Protein AF-0000000085138672 (afdb_homodimer)

Solvent-accessible surface area (backbone atoms only — not comparable to full-atom values): 24191 Å² total; per-residue (Å²): 123,39,76,41,79,40,34,36,20,36,30,31,29,33,38,52,66,31,37,35,79,43,76,64,24,76,32,72,45,60,55,45,52,67,60,43,64,47,51,30,48,52,51,20,48,50,41,42,21,60,72,50,44,91,57,31,46,51,46,37,47,71,24,63,25,37,35,37,36,43,35,34,38,58,61,50,74,88,45,39,53,38,52,42,69,57,37,41,50,42,37,48,21,45,28,30,40,35,40,46,55,46,59,44,69,54,59,85,31,78,54,92,75,76,68,85,39,33,29,32,42,36,34,33,29,36,84,45,100,84,41,77,40,79,66,25,70,46,76,32,64,72,73,86,57,98,49,62,55,59,49,50,49,51,33,50,54,51,40,16,50,68,77,73,66,60,29,27,45,83,30,46,86,18,71,18,33,41,34,37,37,28,43,45,53,73,62,80,75,73,68,52,89,73,64,76,68,65,78,71,53,49,53,68,50,51,62,44,47,40,67,53,34,29,28,32,44,16,14,40,21,27,40,34,42,43,63,20,30,83,69,68,65,78,80,96,124,40,77,41,78,41,34,36,20,35,29,32,30,33,39,51,67,30,37,34,78,43,76,65,25,76,31,72,48,59,56,45,51,63,59,45,64,48,51,29,48,50,51,20,48,51,42,41,22,61,71,50,43,90,57,32,45,50,44,38,47,70,25,62,24,37,37,36,35,42,34,33,38,58,61,49,76,86,43,40,54,37,52,42,68,59,38,40,51,40,38,48,21,45,27,28,40,34,42,45,56,47,58,44,69,55,58,86,31,78,54,91,75,75,67,86,38,33,31,33,43,37,34,33,29,36,82,45,101,86,41,76,41,81,66,25,69,45,75,33,64,72,73,87,56,98,50,62,55,59,50,50,49,51,33,51,54,50,40,16,50,69,78,73,65,61,27,27,44,83,31,45,88,17,70,19,34,42,35,39,36,29,42,47,55,69,63,67,81,74,68,52,89,72,65,77,69,65,77,74,52,48,54,67,49,50,62,43,46,43,66,54,34,29,29,34,43,15,14,39,21,27,40,35,45,42,62,21,35,75,76,66,62,78,80,101

Nearest PDB structures (foldseek):
  3kak-assembly1_B  TM=4.458E-01  e=2.439E+00  Glycine max
  3kaj-assembly1_B  TM=4.360E-01  e=2.950E+00  Glycine max
  3n6x-assembly1_A  TM=3.606E-01  e=1.468E+00  Methylobacillus flagellatus KT
  3kak-assembly1_A  TM=4.461E-01  e=7.644E+00  Glycine max
  3kaj-assembly1_A  TM=4.128E-01  e=6.733E+00  Glycine max

Radius of gyration: 23.98 Å; Cα contacts (8 Å, |Δi|>4): 1087; chains: 2; bounding box: 53×76×66 Å

Organism: Escherichia coli (strain 55989 / EAEC) (NCBI:txid585055)

Structure (mmCIF, N/CA/C/O backbone):
data_AF-0000000085138672-model_v1
#
loop_
_entity.id
_entity.type
_entity.pdbx_description
1 polymer 'Uncharacterized protein'
#
loop_
_atom_site.group_PDB
_atom_site.id
_atom_site.type_symbol
_atom_site.label_atom_id
_atom_site.label_alt_id
_atom_site.label_comp_id
_atom_site.label_asym_id
_atom_site.label_entity_id
_atom_site.label_seq_id
_atom_site.pdbx_PDB_ins_code
_atom_site.Cartn_x
_atom_site.Cartn_y
_atom_site.Cartn_z
_atom_site.occupancy
_atom_site.B_iso_or_equiv
_atom_site.auth_seq_id
_atom_site.auth_comp_id
_atom_site.auth_asym_id
_atom_site.auth_atom_id
_atom_site.pdbx_PDB_model_num
ATOM 1 N N . MET A 1 1 ? 12.742 -27.312 -18.5 1 83 1 MET A N 1
ATOM 2 C CA . MET A 1 1 ? 13.664 -26.266 -18.078 1 83 1 MET A CA 1
ATOM 3 C C . MET A 1 1 ? 14.18 -25.469 -19.266 1 83 1 MET A C 1
ATOM 5 O O . MET A 1 1 ? 14.594 -26.047 -20.281 1 83 1 MET A O 1
ATOM 9 N N . GLU A 1 2 ? 13.852 -24.156 -19.234 1 90.56 2 GLU A N 1
ATOM 10 C CA . GLU A 1 2 ? 14.281 -23.281 -20.312 1 90.56 2 GLU A CA 1
ATOM 11 C C . GLU A 1 2 ? 15.227 -22.188 -19.797 1 90.56 2 GLU A C 1
ATOM 13 O O . GLU A 1 2 ? 15.031 -21.656 -18.703 1 90.56 2 GLU A O 1
ATOM 18 N N . LEU A 1 3 ? 16.172 -21.984 -20.594 1 95.06 3 LEU A N 1
ATOM 19 C CA . LEU A 1 3 ? 17.078 -20.891 -20.266 1 95.06 3 LEU A CA 1
ATOM 20 C C . LEU A 1 3 ? 16.375 -19.547 -20.438 1 95.06 3 LEU A C 1
ATOM 22 O O . LEU A 1 3 ? 15.602 -19.359 -21.391 1 95.06 3 LEU A O 1
ATOM 26 N N . VAL A 1 4 ? 16.625 -18.688 -19.5 1 96.12 4 VAL A N 1
ATOM 27 C CA . VAL A 1 4 ? 16.031 -17.359 -19.594 1 96.12 4 VAL A CA 1
ATOM 28 C C . VAL A 1 4 ? 17.125 -16.297 -19.516 1 96.12 4 VAL A C 1
ATOM 30 O O . VAL A 1 4 ? 18.234 -16.562 -19.062 1 96.12 4 VAL A O 1
ATOM 33 N N . ASN A 1 5 ? 16.844 -15.062 -20 1 95.56 5 ASN A N 1
ATOM 34 C CA . ASN A 1 5 ? 17.781 -13.953 -19.938 1 95.56 5 ASN A CA 1
ATOM 35 C C . ASN A 1 5 ? 17.969 -13.453 -18.5 1 95.56 5 ASN A C 1
ATOM 37 O O . ASN A 1 5 ? 19.094 -13.273 -18.047 1 95.56 5 ASN A O 1
ATOM 41 N N . THR A 1 6 ? 16.875 -13.148 -17.906 1 96.75 6 THR A N 1
ATOM 42 C CA . THR A 1 6 ? 16.922 -12.742 -16.516 1 96.75 6 THR A CA 1
ATOM 43 C C . THR A 1 6 ? 15.711 -13.289 -15.75 1 96.75 6 THR A C 1
ATOM 45 O O . THR A 1 6 ? 14.602 -13.32 -16.281 1 96.75 6 THR A O 1
ATOM 48 N N . LEU A 1 7 ? 15.953 -13.789 -14.633 1 97.75 7 LEU A N 1
ATOM 49 C CA . LEU A 1 7 ? 14.93 -14.211 -13.68 1 97.75 7 LEU A CA 1
ATOM 50 C C . LEU A 1 7 ? 15.398 -13.992 -12.242 1 97.75 7 LEU A C 1
ATOM 52 O O . LEU A 1 7 ? 16.438 -14.516 -11.844 1 97.75 7 LEU A O 1
ATOM 56 N N . PHE A 1 8 ? 14.609 -13.195 -11.508 1 98.62 8 PHE A N 1
ATOM 57 C CA . PHE A 1 8 ? 15 -12.953 -10.125 1 98.62 8 PHE A CA 1
ATOM 58 C C . PHE A 1 8 ? 13.781 -12.703 -9.242 1 98.62 8 PHE A C 1
ATOM 60 O O . PHE A 1 8 ? 12.719 -12.336 -9.742 1 98.62 8 PHE A O 1
ATOM 67 N N . ALA A 1 9 ? 13.906 -12.992 -7.969 1 98.81 9 ALA A N 1
ATOM 68 C CA . ALA A 1 9 ? 13.023 -12.555 -6.895 1 98.81 9 ALA A CA 1
ATOM 69 C C . ALA A 1 9 ? 13.727 -11.578 -5.961 1 98.81 9 ALA A C 1
ATOM 71 O O . ALA A 1 9 ? 14.75 -11.914 -5.355 1 98.81 9 ALA A O 1
ATOM 72 N N . SER A 1 10 ? 13.156 -10.422 -5.91 1 98.88 10 SER A N 1
ATOM 73 C CA . SER A 1 10 ? 13.766 -9.383 -5.086 1 98.88 10 SER A CA 1
ATOM 74 C C . SER A 1 10 ? 12.867 -9.016 -3.908 1 98.88 10 SER A C 1
ATOM 76 O O . SER A 1 10 ? 11.695 -8.68 -4.094 1 98.88 10 SER A O 1
ATOM 78 N N . LEU A 1 11 ? 13.414 -9.172 -2.729 1 98.88 11 LEU A N 1
ATOM 79 C CA . LEU A 1 11 ? 12.773 -8.695 -1.507 1 98.88 11 LEU A CA 1
ATOM 80 C C . LEU A 1 11 ? 13.391 -7.371 -1.059 1 98.88 11 LEU A C 1
ATOM 82 O O . LEU A 1 11 ? 14.578 -7.316 -0.717 1 98.88 11 LEU A O 1
ATOM 86 N N . ALA A 1 12 ? 12.609 -6.328 -1.127 1 98.75 12 ALA A N 1
ATOM 87 C CA . ALA A 1 12 ? 13.086 -4.988 -0.789 1 98.75 12 ALA A CA 1
ATOM 88 C C . ALA A 1 12 ? 12.156 -4.312 0.211 1 98.75 12 ALA A C 1
ATOM 90 O O . ALA A 1 12 ? 11.008 -4.727 0.379 1 98.75 12 ALA A O 1
ATOM 91 N N . GLY A 1 13 ? 12.656 -3.35 0.95 1 98.38 13 GLY A N 1
ATOM 92 C CA . GLY A 1 13 ? 11.875 -2.592 1.914 1 98.38 13 GLY A CA 1
ATOM 93 C C . GLY A 1 13 ? 12.492 -1.248 2.258 1 98.38 13 GLY A C 1
ATOM 94 O O . GLY A 1 13 ? 13.367 -0.76 1.544 1 98.38 13 GLY A O 1
ATOM 95 N N . THR A 1 14 ? 11.93 -0.625 3.172 1 98 14 THR A N 1
ATOM 96 C CA . THR A 1 14 ? 12.43 0.633 3.713 1 98 14 THR A CA 1
ATOM 97 C C . THR A 1 14 ? 13.031 0.425 5.098 1 98 14 THR A C 1
ATOM 99 O O . THR A 1 14 ? 12.367 -0.1 5.996 1 98 14 THR A O 1
ATOM 102 N N . ASP A 1 15 ? 14.32 0.781 5.262 1 97.81 15 ASP A N 1
ATOM 103 C CA . ASP A 1 15 ? 14.953 0.681 6.57 1 97.81 15 ASP A CA 1
ATOM 104 C C . ASP A 1 15 ? 14.32 1.647 7.566 1 97.81 15 ASP A C 1
ATOM 106 O O . ASP A 1 15 ? 14.406 2.865 7.398 1 97.81 15 ASP A O 1
ATOM 110 N N . PRO A 1 16 ? 13.695 1.117 8.594 1 96.94 16 PRO A N 1
ATOM 111 C CA . PRO A 1 16 ? 12.977 2.002 9.508 1 96.94 16 PRO A CA 1
ATOM 112 C C . PRO A 1 16 ? 13.906 2.932 10.289 1 96.94 16 PRO A C 1
ATOM 114 O O . PRO A 1 16 ? 13.461 3.943 10.836 1 96.94 16 PRO A O 1
ATOM 117 N N . PHE A 1 17 ? 15.117 2.635 10.383 1 96.5 17 PHE A N 1
ATOM 118 C CA . PHE A 1 17 ? 16.062 3.447 11.133 1 96.5 17 PHE A CA 1
ATOM 119 C C . PHE A 1 17 ? 16.594 4.59 10.273 1 96.5 17 PHE A C 1
ATOM 121 O O . PHE A 1 17 ? 16.703 5.727 10.742 1 96.5 17 PHE A O 1
ATOM 128 N N . THR A 1 18 ? 16.844 4.344 8.984 1 96.69 18 THR A N 1
ATOM 129 C CA . THR A 1 18 ? 17.516 5.34 8.148 1 96.69 18 THR A CA 1
ATOM 130 C C . THR A 1 18 ? 16.531 5.945 7.148 1 96.69 18 THR A C 1
ATOM 132 O O . THR A 1 18 ? 16.781 7.02 6.598 1 96.69 18 THR A O 1
ATOM 135 N N . GLY A 1 19 ? 15.492 5.219 6.797 1 96.5 19 GLY A N 1
ATOM 136 C CA . GLY A 1 19 ? 14.531 5.688 5.809 1 96.5 19 GLY A CA 1
ATOM 137 C C . GLY A 1 19 ? 14.93 5.348 4.383 1 96.5 19 GLY A C 1
ATOM 138 O O . GLY A 1 19 ? 14.203 5.664 3.439 1 96.5 19 GLY A O 1
ATOM 139 N N . VAL A 1 20 ? 16.031 4.641 4.211 1 96.69 20 VAL A N 1
ATOM 140 C CA . VAL A 1 20 ? 16.531 4.375 2.865 1 96.69 20 VAL A CA 1
ATOM 141 C C . VAL A 1 20 ? 15.953 3.057 2.354 1 96.69 20 VAL A C 1
ATOM 143 O O . VAL A 1 20 ? 15.602 2.178 3.145 1 96.69 20 VAL A O 1
ATOM 146 N N . ASP A 1 21 ? 15.875 2.975 1.07 1 96.56 21 ASP A N 1
ATOM 147 C CA . ASP A 1 21 ? 15.5 1.709 0.446 1 96.56 21 ASP A CA 1
ATOM 148 C C . ASP A 1 21 ? 16.609 0.671 0.603 1 96.56 21 ASP A C 1
ATOM 150 O O . ASP A 1 21 ? 17.797 0.987 0.441 1 96.56 21 ASP A O 1
ATOM 154 N N . ILE A 1 22 ? 16.203 -0.526 0.939 1 97.5 22 ILE A N 1
ATOM 155 C CA . ILE A 1 22 ? 17.188 -1.598 1.072 1 97.5 22 ILE A CA 1
ATOM 156 C C . ILE A 1 22 ? 16.719 -2.828 0.3 1 97.5 22 ILE A C 1
ATOM 158 O O . ILE A 1 22 ? 15.508 -3.084 0.202 1 97.5 22 ILE A O 1
ATOM 162 N N . THR A 1 23 ? 17.656 -3.51 -0.237 1 98.38 23 THR A N 1
ATOM 163 C CA . THR A 1 23 ? 17.422 -4.84 -0.781 1 98.38 23 THR A CA 1
ATOM 164 C C . THR A 1 23 ? 17.797 -5.914 0.233 1 98.38 23 THR A C 1
ATOM 166 O O . THR A 1 23 ? 18.969 -6.035 0.607 1 98.38 23 THR A O 1
ATOM 169 N N . ILE A 1 24 ? 16.875 -6.664 0.629 1 98.69 24 ILE A N 1
ATOM 170 C CA . ILE A 1 24 ? 17.078 -7.664 1.673 1 98.69 24 ILE A CA 1
ATOM 171 C C . ILE A 1 24 ? 17.531 -8.977 1.049 1 98.69 24 ILE A C 1
ATOM 173 O O . ILE A 1 24 ? 18.391 -9.672 1.609 1 98.69 24 ILE A O 1
ATOM 177 N N . ALA A 1 25 ? 16.953 -9.281 -0.069 1 98.81 25 ALA A N 1
ATOM 178 C CA . ALA A 1 25 ? 17.328 -10.492 -0.799 1 98.81 25 ALA A CA 1
ATOM 179 C C . ALA A 1 25 ? 17.141 -10.305 -2.303 1 98.81 25 ALA A C 1
ATOM 181 O O . ALA A 1 25 ? 16.281 -9.531 -2.738 1 98.81 25 ALA A O 1
ATOM 182 N N . ASN A 1 26 ? 17.969 -10.914 -3.043 1 98.75 26 ASN A N 1
ATOM 183 C CA . ASN A 1 26 ? 17.891 -10.992 -4.496 1 98.75 26 ASN A CA 1
ATOM 184 C C . ASN A 1 26 ? 18.312 -12.367 -5.012 1 98.75 26 ASN A C 1
ATOM 186 O O . ASN A 1 26 ? 19.5 -12.609 -5.246 1 98.75 26 ASN A O 1
ATOM 190 N N . CYS A 1 27 ? 17.328 -13.18 -5.191 1 98.81 27 CYS A N 1
ATOM 191 C CA . CYS A 1 27 ? 17.562 -14.547 -5.629 1 98.81 27 CYS A CA 1
ATOM 192 C C . CYS A 1 27 ? 17.344 -14.68 -7.133 1 98.81 27 CYS A C 1
ATOM 194 O O . CYS A 1 27 ? 16.375 -14.164 -7.672 1 98.81 27 CYS A O 1
ATOM 196 N N . LYS A 1 28 ? 18.234 -15.445 -7.75 1 98.44 28 LYS A N 1
ATOM 197 C CA . LYS A 1 28 ? 18.188 -15.508 -9.211 1 98.44 28 LYS A CA 1
ATOM 198 C C . LYS A 1 28 ? 18.219 -16.953 -9.703 1 98.44 28 LYS A C 1
ATOM 200 O O . LYS A 1 28 ? 18.594 -17.859 -8.961 1 98.44 28 LYS A O 1
ATOM 205 N N . SER A 1 29 ? 17.734 -17.141 -10.898 1 98.06 29 SER A N 1
ATOM 206 C CA . SER A 1 29 ? 17.828 -18.406 -11.633 1 98.06 29 SER A CA 1
ATOM 207 C C . SER A 1 29 ? 18.109 -18.156 -13.109 1 98.06 29 SER A C 1
ATOM 209 O O . SER A 1 29 ? 17.656 -17.172 -13.68 1 98.06 29 SER A O 1
ATOM 211 N N . ALA A 1 30 ? 18.812 -19.047 -13.664 1 97.44 30 ALA A N 1
ATOM 212 C CA . ALA A 1 30 ? 19.094 -18.969 -15.094 1 97.44 30 ALA A CA 1
ATOM 213 C C . ALA A 1 30 ? 18.062 -19.766 -15.891 1 97.44 30 ALA A C 1
ATOM 215 O O . ALA A 1 30 ? 18.031 -19.703 -17.125 1 97.44 30 ALA A O 1
ATOM 216 N N . TYR A 1 31 ? 17.266 -20.422 -15.141 1 96.81 31 TYR A N 1
ATOM 217 C CA . TYR A 1 31 ? 16.344 -21.328 -15.805 1 96.81 31 TYR A CA 1
ATOM 218 C C . TYR A 1 31 ? 14.906 -21.062 -15.367 1 96.81 31 TYR A C 1
ATOM 220 O O . TYR A 1 31 ? 14.672 -20.578 -14.25 1 96.81 31 TYR A O 1
ATOM 228 N N . TRP A 1 32 ? 13.984 -21.344 -16.297 1 95.5 32 TRP A N 1
ATOM 229 C CA . TRP A 1 32 ? 12.555 -21.25 -16.031 1 95.5 32 TRP A CA 1
ATOM 230 C C . TRP A 1 32 ? 11.914 -22.641 -16.078 1 95.5 32 TRP A C 1
ATOM 232 O O . TRP A 1 32 ? 12.148 -23.406 -17 1 95.5 32 TRP A O 1
ATOM 242 N N . ASP A 1 33 ? 11.188 -22.891 -15.086 1 91.94 33 ASP A N 1
ATOM 243 C CA . ASP A 1 33 ? 10.273 -24.016 -15.07 1 91.94 33 ASP A CA 1
ATOM 244 C C . ASP A 1 33 ? 9.062 -23.734 -14.18 1 91.94 33 ASP A C 1
ATOM 246 O O . ASP A 1 33 ? 8.992 -22.688 -13.539 1 91.94 33 ASP A O 1
ATOM 250 N N . GLU A 1 34 ? 8 -24.469 -14.117 1 85.75 34 GLU A N 1
ATOM 251 C CA . GLU A 1 34 ? 6.715 -24.234 -13.469 1 85.75 34 GLU A CA 1
ATOM 252 C C . GLU A 1 34 ? 6.887 -24 -11.969 1 85.75 34 GLU A C 1
ATOM 254 O O . GLU A 1 34 ? 6.113 -23.266 -11.359 1 85.75 34 GLU A O 1
ATOM 259 N N . GLY A 1 35 ? 7.961 -24.438 -11.312 1 94.56 35 GLY A N 1
ATOM 260 C CA . GLY A 1 35 ? 8.109 -24.328 -9.867 1 94.56 35 GLY A CA 1
ATOM 261 C C . GLY A 1 35 ? 9.141 -23.281 -9.453 1 94.56 35 GLY A C 1
ATOM 262 O O . GLY A 1 35 ? 9.289 -23 -8.266 1 94.56 35 GLY A O 1
ATOM 263 N N . ILE A 1 36 ? 9.68 -22.641 -10.422 1 97.69 36 ILE A N 1
ATOM 264 C CA . ILE A 1 36 ? 10.859 -21.828 -10.133 1 97.69 36 ILE A CA 1
ATOM 265 C C . ILE A 1 36 ? 10.445 -20.547 -9.406 1 97.69 36 ILE A C 1
ATOM 267 O O . ILE A 1 36 ? 11.164 -20.078 -8.523 1 97.69 36 ILE A O 1
ATOM 271 N N . VAL A 1 37 ? 9.266 -20.031 -9.789 1 97.75 37 VAL A N 1
ATOM 272 C CA . VAL A 1 37 ? 8.82 -18.797 -9.164 1 97.75 37 VAL A CA 1
ATOM 273 C C . VAL A 1 37 ? 8.609 -19.016 -7.668 1 97.75 37 VAL A C 1
ATOM 275 O O . VAL A 1 37 ? 9.125 -18.266 -6.844 1 97.75 37 VAL A O 1
ATOM 278 N N . GLN A 1 38 ? 7.918 -20.062 -7.336 1 98.25 38 GLN A N 1
ATOM 279 C CA . GLN A 1 38 ? 7.676 -20.391 -5.938 1 98.25 38 GLN A CA 1
ATOM 280 C C . GLN A 1 38 ? 8.984 -20.656 -5.203 1 98.25 38 GLN A C 1
ATOM 282 O O . GLN A 1 38 ? 9.164 -20.234 -4.059 1 98.25 38 GLN A O 1
ATOM 287 N N . GLN A 1 39 ? 9.844 -21.312 -5.816 1 98.56 39 GLN A N 1
ATOM 288 C CA . GLN A 1 39 ? 11.141 -21.625 -5.215 1 98.56 39 GLN A CA 1
ATOM 289 C C . GLN A 1 39 ? 11.914 -20.344 -4.898 1 98.56 39 GLN A C 1
ATOM 291 O O . GLN A 1 39 ? 12.453 -20.203 -3.801 1 98.56 39 GLN A O 1
ATOM 296 N N . LEU A 1 40 ? 11.969 -19.453 -5.855 1 98.81 40 LEU A N 1
ATOM 297 C CA . LEU A 1 40 ? 12.711 -18.203 -5.684 1 98.81 40 LEU A CA 1
ATOM 298 C C . LEU A 1 40 ? 12.078 -17.344 -4.602 1 98.81 40 LEU A C 1
ATOM 300 O O . LEU A 1 40 ? 12.781 -16.688 -3.83 1 98.81 40 LEU A O 1
ATOM 304 N N . ILE A 1 41 ? 10.758 -17.312 -4.598 1 98.88 41 ILE A N 1
ATOM 305 C CA . ILE A 1 41 ? 10.055 -16.578 -3.555 1 98.88 41 ILE A CA 1
ATOM 306 C C . ILE A 1 41 ? 10.469 -17.109 -2.182 1 98.88 41 ILE A C 1
ATOM 308 O O . ILE A 1 41 ? 10.844 -16.328 -1.301 1 98.88 41 ILE A O 1
ATOM 312 N N . ASN A 1 42 ? 10.438 -18.406 -2.039 1 98.88 42 ASN A N 1
ATOM 313 C CA . ASN A 1 42 ? 10.75 -18.984 -0.739 1 98.88 42 ASN A CA 1
ATOM 314 C C . ASN A 1 42 ? 12.211 -18.781 -0.37 1 98.88 42 ASN A C 1
ATOM 316 O O . ASN A 1 42 ? 12.539 -18.578 0.8 1 98.88 42 ASN A O 1
ATOM 320 N N . GLN A 1 43 ? 13.047 -18.812 -1.34 1 98.88 43 GLN A N 1
ATOM 321 C CA . GLN A 1 43 ? 14.453 -18.5 -1.083 1 98.88 43 GLN A CA 1
ATOM 322 C C . GLN A 1 43 ? 14.617 -17.078 -0.585 1 98.88 43 GLN A C 1
ATOM 324 O O . GLN A 1 43 ? 15.359 -16.828 0.367 1 98.88 43 GLN A O 1
ATOM 329 N N . ALA A 1 44 ? 13.977 -16.141 -1.246 1 98.88 44 ALA A N 1
ATOM 330 C CA . ALA A 1 44 ? 14.039 -14.75 -0.827 1 98.88 44 ALA A CA 1
ATOM 331 C C . ALA A 1 44 ? 13.5 -14.578 0.593 1 98.88 44 ALA A C 1
ATOM 333 O O . ALA A 1 44 ? 14.07 -13.836 1.392 1 98.88 44 ALA A O 1
ATOM 334 N N . LEU A 1 45 ? 12.461 -15.289 0.9 1 98.88 45 LEU A N 1
ATOM 335 C CA . LEU A 1 45 ? 11.859 -15.195 2.225 1 98.88 45 LEU A CA 1
ATOM 336 C C . LEU A 1 45 ? 12.758 -15.828 3.279 1 98.88 45 LEU A C 1
ATOM 338 O O . LEU A 1 45 ? 12.82 -15.352 4.418 1 98.88 45 LEU A O 1
ATOM 342 N N . ASP A 1 46 ? 13.438 -16.891 2.916 1 98.81 46 ASP A N 1
ATOM 343 C CA . ASP A 1 46 ? 14.43 -17.469 3.82 1 98.81 46 ASP A CA 1
ATOM 344 C C . ASP A 1 46 ? 15.508 -16.438 4.168 1 98.81 46 ASP A C 1
ATOM 346 O O . ASP A 1 46 ? 15.891 -16.297 5.332 1 98.81 46 ASP A O 1
ATOM 350 N N . GLU A 1 47 ? 15.961 -15.75 3.156 1 98.81 47 GLU A N 1
ATOM 351 C CA . GLU A 1 47 ? 16.953 -14.695 3.387 1 98.81 47 GLU A CA 1
ATOM 352 C C . GLU A 1 47 ? 16.375 -13.578 4.254 1 98.81 47 GLU A C 1
ATOM 354 O O . GLU A 1 47 ? 17.078 -13.016 5.094 1 98.81 47 GLU A O 1
ATOM 359 N N . GLY A 1 48 ? 15.109 -13.273 3.994 1 98.69 48 GLY A N 1
ATOM 360 C CA . GLY A 1 48 ? 14.445 -12.281 4.828 1 98.69 48 GLY A CA 1
ATOM 361 C C . GLY A 1 48 ? 14.367 -12.688 6.289 1 98.69 48 GLY A C 1
ATOM 362 O O . GLY A 1 48 ? 14.586 -11.859 7.18 1 98.69 48 GLY A O 1
ATOM 363 N N . GLU A 1 49 ? 14.086 -13.93 6.492 1 98.44 49 GLU A N 1
ATOM 364 C CA . GLU A 1 49 ? 14.016 -14.445 7.855 1 98.44 49 GLU A CA 1
ATOM 365 C C . GLU A 1 49 ? 15.367 -14.352 8.555 1 98.44 49 GLU A C 1
ATOM 367 O O . GLU A 1 49 ? 15.438 -14.008 9.734 1 98.44 49 GLU A O 1
ATOM 372 N N . LYS A 1 50 ? 16.406 -14.664 7.883 1 98.31 50 LYS A N 1
ATOM 373 C CA . LYS A 1 50 ? 17.75 -14.539 8.43 1 98.31 50 LYS A CA 1
ATOM 374 C C . LYS A 1 50 ? 18.078 -13.086 8.766 1 98.31 50 LYS A C 1
ATOM 376 O O . LYS A 1 50 ? 18.688 -12.812 9.797 1 98.31 50 LYS A O 1
ATOM 381 N N . PHE A 1 51 ? 17.719 -12.273 7.898 1 98.38 51 PHE A N 1
ATOM 382 C CA . PHE A 1 51 ? 17.984 -10.844 8.016 1 98.38 51 PHE A CA 1
ATOM 383 C C . PHE A 1 51 ? 17.406 -10.289 9.312 1 98.38 51 PHE A C 1
ATOM 385 O O . PHE A 1 51 ? 18.062 -9.523 10.016 1 98.38 51 PHE A O 1
ATOM 392 N N . VAL A 1 52 ? 16.172 -10.719 9.656 1 97.75 52 VAL A N 1
ATOM 393 C CA . VAL A 1 52 ? 15.5 -10.141 10.812 1 97.75 52 VAL A CA 1
ATOM 394 C C . VAL A 1 52 ? 15.805 -10.969 12.055 1 97.75 52 VAL A C 1
ATOM 396 O O . VAL A 1 52 ? 15.516 -10.547 13.18 1 97.75 52 VAL A O 1
ATOM 399 N N . GLY A 1 53 ? 16.25 -12.195 11.945 1 96.56 53 GLY A N 1
ATOM 400 C CA . GLY A 1 53 ? 16.719 -13.008 13.062 1 96.56 53 GLY A CA 1
ATOM 401 C C . GLY A 1 53 ? 15.578 -13.594 13.875 1 96.56 53 GLY A C 1
ATOM 402 O O . GLY A 1 53 ? 14.688 -14.25 13.328 1 96.56 53 GLY A O 1
ATOM 403 N N . ALA A 1 54 ? 15.508 -13.297 15.125 1 94.56 54 ALA A N 1
ATOM 404 C CA . ALA A 1 54 ? 14.656 -13.969 16.109 1 94.56 54 ALA A CA 1
ATOM 405 C C . ALA A 1 54 ? 13.188 -13.641 15.875 1 94.56 54 ALA A C 1
ATOM 407 O O . ALA A 1 54 ? 12.305 -14.414 16.25 1 94.56 54 ALA A O 1
ATOM 408 N N . ASP A 1 55 ? 12.867 -12.625 15.219 1 94.06 55 ASP A N 1
ATOM 409 C CA . ASP A 1 55 ? 11.492 -12.18 15.031 1 94.06 55 ASP A CA 1
ATOM 410 C C . ASP A 1 55 ? 10.789 -12.992 13.945 1 94.06 55 ASP A C 1
ATOM 412 O O . ASP A 1 55 ? 9.57 -12.93 13.812 1 94.06 55 ASP A O 1
ATOM 416 N N . GLY A 1 56 ? 11.633 -13.789 13.172 1 96.75 56 GLY A N 1
ATOM 417 C CA . GLY A 1 56 ? 11.039 -14.531 12.07 1 96.75 56 GLY A CA 1
ATOM 418 C C . GLY A 1 56 ? 10.523 -13.633 10.961 1 96.75 56 GLY A C 1
ATOM 419 O O . GLY A 1 56 ? 10.859 -12.453 10.906 1 96.75 56 GLY A O 1
ATOM 420 N N . LEU A 1 57 ? 9.703 -14.148 10.109 1 97.88 57 LEU A N 1
ATOM 421 C CA . LEU A 1 57 ? 9.227 -13.438 8.922 1 97.88 57 LEU A CA 1
ATOM 422 C C . LEU A 1 57 ? 8.406 -12.211 9.32 1 97.88 57 LEU A C 1
ATOM 424 O O . LEU A 1 57 ? 8.391 -11.211 8.602 1 97.88 57 LEU A O 1
ATOM 428 N N . GLU A 1 58 ? 7.77 -12.297 10.508 1 96.94 58 GLU A N 1
ATOM 429 C CA . GLU A 1 58 ? 6.953 -11.18 10.961 1 96.94 58 GLU A CA 1
ATOM 430 C C . GLU A 1 58 ? 7.809 -9.953 11.25 1 96.94 58 GLU A C 1
ATOM 432 O O . GLU A 1 58 ? 7.309 -8.828 11.25 1 96.94 58 GLU A O 1
ATOM 437 N N . GLY A 1 59 ? 9.07 -10.211 11.531 1 97.38 59 GLY A N 1
ATOM 438 C CA . GLY A 1 59 ? 9.977 -9.094 11.727 1 97.38 59 GLY A CA 1
ATOM 439 C C . GLY A 1 59 ? 10.086 -8.188 10.516 1 97.38 59 GLY A C 1
ATOM 440 O O . GLY A 1 59 ? 10.469 -7.02 10.641 1 97.38 59 GLY A O 1
ATOM 441 N N . LEU A 1 60 ? 9.734 -8.664 9.344 1 98.31 60 LEU A N 1
ATOM 442 C CA . LEU A 1 60 ? 9.836 -7.91 8.102 1 98.31 60 LEU A CA 1
ATOM 443 C C . LEU A 1 60 ? 8.711 -6.887 8 1 98.31 60 LEU A C 1
ATOM 445 O O . LEU A 1 60 ? 8.773 -5.965 7.184 1 98.31 60 LEU A O 1
ATOM 449 N N . LEU A 1 61 ? 7.668 -7.016 8.844 1 97.44 61 LEU A N 1
ATOM 450 C CA . LEU A 1 61 ? 6.539 -6.098 8.812 1 97.44 61 LEU A CA 1
ATOM 451 C C . LEU A 1 61 ? 6.996 -4.66 9.039 1 97.44 61 LEU A C 1
ATOM 453 O O . LEU A 1 61 ? 6.418 -3.727 8.477 1 97.44 61 LEU A O 1
ATOM 457 N N . ARG A 1 62 ? 8.016 -4.48 9.75 1 95.88 62 ARG A N 1
ATOM 458 C CA . ARG A 1 62 ? 8.477 -3.139 10.102 1 95.88 62 ARG A CA 1
ATOM 459 C C . ARG A 1 62 ? 9.164 -2.469 8.922 1 95.88 62 ARG A C 1
ATOM 461 O O . ARG A 1 62 ? 9.375 -1.253 8.93 1 95.88 62 ARG A O 1
ATOM 468 N N . TYR A 1 63 ? 9.469 -3.262 7.895 1 97.94 63 TYR A N 1
ATOM 469 C CA . TYR A 1 63 ? 10.273 -2.738 6.793 1 97.94 63 TYR A CA 1
ATOM 470 C C . TYR A 1 63 ? 9.398 -2.4 5.594 1 97.94 63 TYR A C 1
ATOM 472 O O . TYR A 1 63 ? 9.898 -1.923 4.57 1 97.94 63 TYR A O 1
ATOM 480 N N . ASN A 1 64 ? 8.039 -2.604 5.672 1 97.69 64 ASN A N 1
ATOM 481 C CA . ASN A 1 64 ? 7.172 -2.342 4.527 1 97.69 64 ASN A CA 1
ATOM 482 C C . ASN A 1 64 ? 7.723 -2.969 3.252 1 97.69 64 ASN A C 1
ATOM 484 O O . ASN A 1 64 ? 7.953 -2.271 2.262 1 97.69 64 ASN A O 1
ATOM 488 N N . VAL A 1 65 ? 7.754 -4.285 3.227 1 98.62 65 VAL A N 1
ATOM 489 C CA . VAL A 1 65 ? 8.531 -4.969 2.197 1 98.62 65 VAL A CA 1
ATOM 490 C C . VAL A 1 65 ? 7.648 -5.234 0.979 1 98.62 65 VAL A C 1
ATOM 492 O O . VAL A 1 65 ? 6.422 -5.277 1.088 1 98.62 65 VAL A O 1
ATOM 495 N N . THR A 1 66 ? 8.305 -5.367 -0.145 1 98.62 66 THR A N 1
ATOM 496 C CA . THR A 1 66 ? 7.742 -5.836 -1.408 1 98.62 66 THR A CA 1
ATOM 497 C C . THR A 1 66 ? 8.586 -6.957 -1.996 1 98.62 66 THR A C 1
ATOM 499 O O . THR A 1 66 ? 9.82 -6.902 -1.953 1 98.62 66 THR A O 1
ATOM 502 N N . LEU A 1 67 ? 7.938 -7.98 -2.457 1 98.88 67 LEU A N 1
ATOM 503 C CA . LEU A 1 67 ? 8.609 -9.047 -3.193 1 98.88 67 LEU A CA 1
ATOM 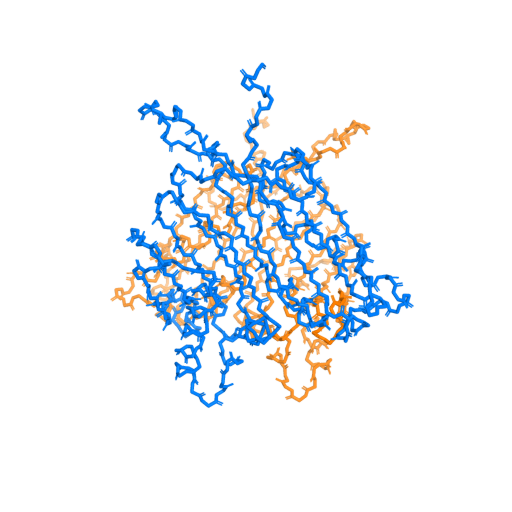504 C C . LEU A 1 67 ? 8.211 -9.023 -4.664 1 98.88 67 LEU A C 1
ATOM 506 O O . LEU A 1 67 ? 7.031 -9.172 -5 1 98.88 67 LEU A O 1
ATOM 510 N N . ASN A 1 68 ? 9.211 -8.859 -5.543 1 98.44 68 ASN A N 1
ATOM 511 C CA . ASN A 1 68 ? 8.945 -8.758 -6.973 1 98.44 68 ASN A CA 1
ATOM 512 C C . ASN A 1 68 ? 9.711 -9.812 -7.762 1 98.44 68 ASN A C 1
ATOM 514 O O . ASN A 1 68 ? 10.875 -10.102 -7.461 1 98.44 68 ASN A O 1
ATOM 518 N N . ILE A 1 69 ? 9.023 -10.375 -8.672 1 98.19 69 ILE A N 1
ATOM 519 C CA . ILE A 1 69 ? 9.648 -11.281 -9.633 1 98.19 69 ILE A CA 1
ATOM 520 C C . ILE A 1 69 ? 9.844 -10.57 -10.961 1 98.19 69 ILE A C 1
ATOM 522 O O . ILE A 1 69 ? 8.891 -10.039 -11.539 1 98.19 69 ILE A O 1
ATOM 526 N N . GLY A 1 70 ? 11.07 -10.531 -11.391 1 95.94 70 GLY A N 1
ATOM 527 C CA . GLY A 1 70 ? 11.383 -10.062 -12.727 1 95.94 70 GLY A CA 1
ATOM 528 C C . GLY A 1 70 ? 11.781 -11.18 -13.672 1 95.94 70 GLY A C 1
ATOM 529 O O . GLY A 1 70 ? 12.508 -12.102 -13.281 1 95.94 70 GLY A O 1
ATOM 530 N N . LEU A 1 71 ? 11.227 -11.156 -14.883 1 94.56 71 LEU A N 1
ATOM 531 C CA . LEU A 1 71 ? 11.531 -12.164 -15.898 1 94.56 71 LEU A CA 1
ATOM 532 C C . LEU A 1 71 ? 11.695 -11.523 -17.266 1 94.56 71 LEU A C 1
ATOM 534 O O . LEU A 1 71 ? 10.82 -10.789 -17.734 1 94.56 71 LEU A O 1
ATOM 538 N N . THR A 1 72 ? 12.766 -11.727 -17.844 1 92.5 72 THR A N 1
ATOM 539 C CA . THR A 1 72 ? 12.992 -11.383 -19.25 1 92.5 72 THR A CA 1
ATOM 540 C C . THR A 1 72 ? 13.422 -12.609 -20.047 1 92.5 72 THR A C 1
ATOM 542 O O . THR A 1 72 ? 14.367 -13.305 -19.672 1 92.5 72 THR A O 1
ATOM 545 N N . SER A 1 73 ? 12.656 -12.891 -21.016 1 91.12 73 SER A N 1
ATOM 546 C CA . SER A 1 73 ? 12.969 -14.062 -21.812 1 91.12 73 SER A CA 1
ATOM 547 C C . SER A 1 73 ? 12.266 -14.016 -23.172 1 91.12 73 SER A C 1
ATOM 549 O O . SER A 1 73 ? 11.68 -12.992 -23.531 1 91.12 73 SER A O 1
ATOM 551 N N . SER A 1 74 ? 12.531 -15.047 -23.938 1 87.12 74 SER A N 1
ATOM 552 C CA . SER A 1 74 ? 11.797 -15.305 -25.156 1 87.12 74 SER A CA 1
ATOM 553 C C . SER A 1 74 ? 11.266 -16.734 -25.203 1 87.12 74 SER A C 1
ATOM 555 O O . SER A 1 74 ? 11.914 -17.656 -24.688 1 87.12 74 SER A O 1
ATOM 557 N N . LYS A 1 75 ? 10.094 -16.828 -25.734 1 86.25 75 LYS A N 1
ATOM 558 C CA . LYS A 1 75 ? 9.523 -18.125 -26.062 1 86.25 75 LYS A CA 1
ATOM 559 C C . LYS A 1 75 ? 9.227 -18.938 -24.812 1 86.25 75 LYS A C 1
ATOM 561 O O . LYS A 1 75 ? 9.43 -20.156 -24.781 1 86.25 75 LYS A O 1
ATOM 566 N N . VAL A 1 76 ? 8.945 -18.219 -23.719 1 88.62 76 VAL A N 1
ATOM 567 C CA . VAL A 1 76 ? 8.555 -18.906 -22.484 1 88.62 76 VAL A CA 1
ATOM 568 C C . VAL A 1 76 ? 7.113 -18.531 -22.125 1 88.62 76 VAL A C 1
ATOM 570 O O . VAL A 1 76 ? 6.688 -17.391 -22.328 1 88.62 76 VAL A O 1
ATOM 573 N N . TRP A 1 77 ? 6.422 -19.547 -21.641 1 89.44 77 TRP A N 1
ATOM 574 C CA . TRP A 1 77 ? 5.129 -19.297 -21.016 1 89.44 77 TRP A CA 1
ATOM 575 C C . TRP A 1 77 ? 5.289 -18.969 -19.531 1 89.44 77 TRP A C 1
ATOM 577 O O . TRP A 1 77 ? 5.691 -19.828 -18.75 1 89.44 77 TRP A O 1
ATOM 587 N N . PRO A 1 78 ? 4.969 -17.828 -19.109 1 90.5 78 PRO A N 1
ATOM 588 C CA . PRO A 1 78 ? 5.348 -17.375 -17.766 1 90.5 78 PRO A CA 1
ATOM 589 C C . PRO A 1 78 ? 4.305 -17.734 -16.719 1 90.5 78 PRO A C 1
ATOM 591 O O . PRO A 1 78 ? 4.293 -17.141 -15.633 1 90.5 78 PRO A O 1
ATOM 594 N N . GLY A 1 79 ? 3.379 -18.672 -17 1 92.19 79 GLY A N 1
ATOM 595 C CA . GLY A 1 79 ? 2.408 -19.078 -16 1 92.19 79 GLY A CA 1
ATOM 596 C C . GLY A 1 79 ? 3.041 -19.781 -14.805 1 92.19 79 GLY A C 1
ATOM 597 O O . GLY A 1 79 ? 4.055 -20.453 -14.945 1 92.19 79 GLY A O 1
ATOM 598 N N . PHE A 1 80 ? 2.443 -19.594 -13.625 1 95.62 80 PHE A N 1
ATOM 599 C CA . PHE A 1 80 ? 2.924 -20.28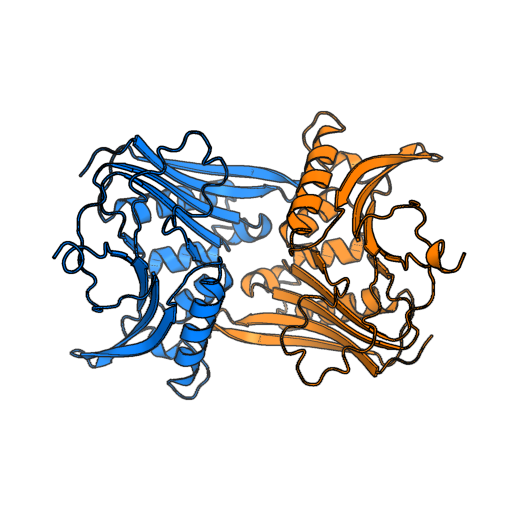1 -12.422 1 95.62 80 PHE A CA 1
ATOM 600 C C . PHE A 1 80 ? 1.832 -20.344 -11.367 1 95.62 80 PHE A C 1
ATOM 602 O O . PHE A 1 80 ? 0.754 -19.766 -11.539 1 95.62 80 PHE A O 1
ATOM 609 N N . SER A 1 81 ? 2.139 -21.062 -10.305 1 97.44 81 SER A N 1
ATOM 610 C CA . SER A 1 81 ? 1.239 -21.141 -9.156 1 97.44 81 SER A CA 1
ATOM 611 C C . SER A 1 81 ? 2 -21 -7.844 1 97.44 81 SER A C 1
ATOM 613 O O . SER A 1 81 ? 3.195 -21.281 -7.777 1 97.44 81 SER A O 1
ATOM 615 N N . LEU A 1 82 ? 1.299 -20.469 -6.906 1 98.5 82 LEU A N 1
ATOM 616 C CA . LEU A 1 82 ? 1.771 -20.406 -5.527 1 98.5 82 LEU A CA 1
ATOM 617 C C . LEU A 1 82 ? 0.876 -21.234 -4.609 1 98.5 82 LEU A C 1
ATOM 619 O O . LEU A 1 82 ? -0.343 -21.047 -4.59 1 98.5 82 LEU A O 1
ATOM 623 N N . ASP A 1 83 ? 1.515 -22.078 -3.842 1 98.56 83 ASP A N 1
ATOM 624 C CA . ASP A 1 83 ? 0.719 -22.891 -2.93 1 98.56 83 ASP A CA 1
ATOM 625 C C . ASP A 1 83 ? 0.377 -22.109 -1.658 1 98.56 83 ASP A C 1
ATOM 627 O O . ASP A 1 83 ? 0.808 -20.969 -1.485 1 98.56 83 ASP A O 1
ATOM 631 N N . THR A 1 84 ? -0.452 -22.734 -0.811 1 98.69 84 THR A N 1
ATOM 632 C CA . THR A 1 84 ? -0.977 -22.078 0.378 1 98.69 84 THR A CA 1
ATOM 633 C C . THR A 1 84 ? 0.145 -21.766 1.366 1 98.69 84 THR A C 1
ATOM 635 O O . THR A 1 84 ? 0.104 -20.75 2.062 1 98.69 84 THR A O 1
ATOM 638 N N . ALA A 1 85 ? 1.14 -22.594 1.443 1 98.69 85 ALA A N 1
ATOM 639 C CA . ALA A 1 85 ? 2.254 -22.375 2.359 1 98.69 85 ALA A CA 1
ATOM 640 C C . ALA A 1 85 ? 3.041 -21.125 1.968 1 98.69 85 ALA A C 1
ATOM 642 O O . ALA A 1 85 ? 3.406 -20.312 2.826 1 98.69 85 ALA A O 1
ATOM 643 N N . THR A 1 86 ? 3.312 -20.984 0.691 1 98.81 86 THR A N 1
ATOM 644 C CA . THR A 1 86 ? 4.02 -19.812 0.197 1 98.81 86 THR A CA 1
ATOM 645 C C . THR A 1 86 ? 3.197 -18.547 0.439 1 98.81 86 THR A C 1
ATOM 647 O O . THR A 1 86 ? 3.734 -17.531 0.874 1 98.81 86 THR A O 1
ATOM 650 N N . ILE A 1 87 ? 1.925 -18.609 0.214 1 98.81 87 ILE A N 1
ATOM 651 C CA . ILE A 1 87 ? 1.032 -17.484 0.453 1 98.81 87 ILE A CA 1
ATOM 652 C C . ILE A 1 87 ? 1.064 -17.094 1.932 1 98.81 87 ILE A C 1
ATOM 654 O O . ILE A 1 87 ? 1.103 -15.914 2.273 1 98.81 87 ILE A O 1
ATOM 658 N N . SER A 1 88 ? 1.078 -18.094 2.766 1 98.69 88 SER A N 1
ATOM 659 C CA . SER A 1 88 ? 1.13 -17.844 4.203 1 98.69 88 SER A CA 1
ATOM 660 C C . SER A 1 88 ? 2.404 -17.109 4.59 1 98.69 88 SER A C 1
ATOM 662 O O . SER A 1 88 ? 2.371 -16.188 5.414 1 98.69 88 SER A O 1
ATOM 664 N N . ARG A 1 89 ? 3.449 -17.484 4.008 1 98.81 89 ARG A N 1
ATOM 665 C CA . ARG A 1 89 ? 4.727 -16.844 4.305 1 98.81 89 ARG A CA 1
ATOM 666 C C . ARG A 1 89 ? 4.754 -15.414 3.789 1 98.81 89 ARG A C 1
ATOM 668 O O . ARG A 1 89 ? 5.25 -14.508 4.469 1 98.81 89 ARG A O 1
ATOM 675 N N . LEU A 1 90 ? 4.23 -15.18 2.588 1 98.75 90 LEU A N 1
ATOM 676 C CA . LEU A 1 90 ? 4.109 -13.828 2.051 1 98.75 90 LEU A CA 1
ATOM 677 C C . LEU A 1 90 ? 3.246 -12.961 2.957 1 98.75 90 LEU A C 1
ATOM 679 O O . LEU A 1 90 ? 3.584 -11.805 3.219 1 98.75 90 LEU A O 1
ATOM 683 N N . CYS A 1 91 ? 2.188 -13.57 3.395 1 98.44 91 CYS A N 1
ATOM 684 C CA . CYS A 1 91 ? 1.296 -12.867 4.309 1 98.44 91 CYS A CA 1
ATOM 685 C C . CYS A 1 91 ? 2.014 -12.516 5.609 1 98.44 91 CYS A C 1
ATOM 687 O O . CYS A 1 91 ? 1.915 -11.391 6.094 1 98.44 91 CYS A O 1
ATOM 689 N N . ALA A 1 92 ? 2.752 -13.43 6.121 1 98.06 92 ALA A N 1
ATOM 690 C CA . ALA A 1 92 ? 3.43 -13.266 7.402 1 98.06 92 ALA A CA 1
ATOM 691 C C . ALA A 1 92 ? 4.445 -12.125 7.34 1 98.06 92 ALA A C 1
ATOM 693 O O . ALA A 1 92 ? 4.582 -11.352 8.289 1 98.06 92 ALA A O 1
ATOM 694 N N . CYS A 1 93 ? 5.129 -12.031 6.234 1 98.19 93 CYS A N 1
ATOM 695 C CA . CYS A 1 93 ? 6.172 -11.016 6.156 1 98.19 93 CYS A CA 1
ATOM 696 C C . CYS A 1 93 ? 5.59 -9.664 5.781 1 98.19 93 CYS A C 1
ATOM 698 O O . CYS A 1 93 ? 6.281 -8.641 5.848 1 98.19 93 CYS A O 1
ATOM 700 N N . GLY A 1 94 ? 4.316 -9.625 5.375 1 97.75 94 GLY A N 1
ATOM 701 C CA . GLY A 1 94 ? 3.631 -8.375 5.094 1 97.75 94 GLY A CA 1
ATOM 702 C C . GLY A 1 94 ? 3.98 -7.789 3.738 1 97.75 94 GLY A C 1
ATOM 703 O O . GLY A 1 94 ? 3.867 -6.582 3.527 1 97.75 94 GLY A O 1
ATOM 704 N N . ALA A 1 95 ? 4.398 -8.609 2.828 1 97.88 95 ALA A N 1
ATOM 705 C CA . ALA A 1 95 ? 4.863 -8.109 1.539 1 97.88 95 ALA A CA 1
ATOM 706 C C . ALA A 1 95 ? 3.699 -7.91 0.573 1 97.88 95 ALA A C 1
ATOM 708 O O . ALA A 1 95 ? 2.73 -8.672 0.595 1 97.88 95 ALA A O 1
ATOM 709 N N . ASP A 1 96 ? 3.793 -6.902 -0.257 1 97.44 96 ASP A N 1
ATOM 710 C CA . ASP A 1 96 ? 3.154 -6.961 -1.567 1 97.44 96 ASP A CA 1
ATOM 711 C C . ASP A 1 96 ? 3.934 -7.863 -2.52 1 97.44 96 ASP A C 1
ATOM 713 O O . ASP A 1 96 ? 5.152 -8 -2.395 1 97.44 96 ASP A O 1
ATOM 717 N N . PHE A 1 97 ? 3.141 -8.438 -3.441 1 98.12 97 PHE A N 1
ATOM 718 C CA . PHE A 1 97 ? 3.787 -9.336 -4.395 1 98.12 97 PHE A CA 1
ATOM 719 C C . PHE A 1 97 ? 3.562 -8.859 -5.824 1 98.12 97 PHE A C 1
ATOM 721 O O . PHE A 1 97 ? 2.426 -8.602 -6.227 1 98.12 97 PHE A O 1
ATOM 728 N N . GLY A 1 98 ? 4.719 -8.734 -6.559 1 95.81 98 GLY A N 1
ATOM 729 C CA . GLY A 1 98 ? 4.621 -8.297 -7.945 1 95.81 98 GLY A CA 1
ATOM 730 C C . GLY A 1 98 ? 5.316 -9.234 -8.914 1 95.81 98 GLY A C 1
ATOM 731 O O . GLY A 1 98 ? 6.301 -9.883 -8.562 1 95.81 98 GLY A O 1
ATOM 732 N N . PHE A 1 99 ? 4.746 -9.344 -10.086 1 94.44 99 PHE A N 1
ATOM 733 C CA . PHE A 1 99 ? 5.32 -10.086 -11.195 1 94.44 99 PHE A CA 1
ATOM 734 C C . PHE A 1 99 ? 5.375 -9.234 -12.461 1 94.44 99 PHE A C 1
ATOM 736 O O . PHE A 1 99 ? 4.355 -8.68 -12.883 1 94.44 99 PHE A O 1
ATOM 743 N N . ASP A 1 100 ? 6.594 -9.141 -12.992 1 90.38 100 ASP A N 1
ATOM 744 C CA . ASP A 1 100 ? 6.82 -8.297 -14.156 1 90.38 100 ASP A CA 1
ATOM 745 C C . ASP A 1 100 ? 7.559 -9.055 -15.25 1 90.38 100 ASP A C 1
ATOM 747 O O . ASP A 1 100 ? 8.781 -8.961 -15.367 1 90.38 100 ASP A O 1
ATOM 751 N N . PRO A 1 101 ? 6.812 -9.703 -16.141 1 89.5 101 PRO A N 1
ATOM 752 C CA . PRO A 1 101 ? 7.445 -10.461 -17.219 1 89.5 101 PRO A CA 1
ATOM 753 C C . PRO A 1 101 ? 7.609 -9.641 -18.5 1 89.5 101 PRO A C 1
ATOM 755 O O . PRO A 1 101 ? 6.703 -8.891 -18.875 1 89.5 101 PRO A O 1
ATOM 758 N N . TYR A 1 102 ? 8.766 -9.727 -19.047 1 86.06 102 TYR A N 1
ATOM 759 C CA . TYR A 1 102 ? 9.055 -9.234 -20.391 1 86.06 102 TYR A CA 1
ATOM 760 C C . TYR A 1 102 ? 9.438 -10.383 -21.312 1 86.06 102 TYR A C 1
ATOM 762 O O . TYR A 1 102 ? 10.594 -10.805 -21.344 1 86.06 102 TYR A O 1
ATOM 770 N N . ILE A 1 103 ? 8.43 -10.844 -22 1 85 103 ILE A N 1
ATOM 771 C CA . ILE A 1 103 ? 8.656 -12.023 -22.828 1 85 103 ILE A CA 1
ATOM 772 C C . ILE A 1 103 ? 8.344 -11.711 -24.281 1 85 103 ILE A C 1
ATOM 774 O O . ILE A 1 103 ? 7.25 -11.234 -24.594 1 85 103 ILE A O 1
ATOM 778 N N . SER A 1 104 ? 9.273 -11.992 -25.078 1 81.56 104 SER A N 1
ATOM 779 C CA . SER A 1 104 ? 9.039 -11.938 -26.516 1 81.56 104 SER A CA 1
ATOM 780 C C . SER A 1 104 ? 8.648 -13.305 -27.062 1 81.56 104 SER A C 1
ATOM 782 O O . SER A 1 104 ? 9.016 -14.336 -26.5 1 81.56 104 SER A O 1
ATOM 784 N N . ASP A 1 105 ? 7.82 -13.375 -28.109 1 80.88 105 ASP A N 1
ATOM 785 C CA . ASP A 1 105 ? 7.438 -14.594 -28.812 1 80.88 105 ASP A CA 1
ATOM 786 C C . ASP A 1 105 ? 6.809 -15.602 -27.859 1 80.88 105 ASP A C 1
ATOM 788 O O . ASP A 1 105 ? 7.23 -16.766 -27.812 1 80.88 105 ASP A O 1
ATOM 792 N N . VAL A 1 106 ? 5.898 -15.141 -27.141 1 78.62 106 VAL A N 1
ATOM 793 C CA . VAL A 1 106 ? 5.211 -16.016 -26.203 1 78.62 106 VAL A CA 1
ATOM 794 C C . VAL A 1 106 ? 4.488 -17.125 -26.969 1 78.62 106 VAL A C 1
ATOM 796 O O . VAL A 1 106 ? 3.816 -16.859 -27.969 1 78.62 106 VAL A O 1
ATOM 799 N N . PRO A 1 107 ? 4.668 -18.297 -26.484 1 82.31 107 PRO A N 1
ATOM 800 C CA . PRO A 1 107 ? 3.945 -19.391 -27.156 1 82.31 107 PRO A CA 1
ATOM 801 C C . PRO A 1 107 ? 2.432 -19.188 -27.125 1 82.31 107 PRO A C 1
ATOM 803 O O . PRO A 1 107 ? 1.896 -18.594 -26.188 1 82.31 107 PRO A O 1
ATOM 806 N N . ASP A 1 108 ? 1.824 -19.734 -28.062 1 78.94 108 ASP A N 1
ATOM 807 C CA . ASP A 1 108 ? 0.368 -19.672 -28.141 1 78.94 108 ASP A CA 1
ATOM 808 C C . ASP A 1 108 ? -0.281 -20.562 -27.078 1 78.94 108 ASP A C 1
ATOM 810 O O . ASP A 1 108 ? -0.038 -21.766 -27.062 1 78.94 108 ASP A O 1
ATOM 814 N N . VAL A 1 109 ? -0.879 -19.953 -26.25 1 79.44 109 VAL A N 1
ATOM 815 C CA . VAL A 1 109 ? -1.608 -20.703 -25.234 1 79.44 109 VAL A CA 1
ATOM 816 C C . VAL A 1 109 ? -3.066 -20.234 -25.203 1 79.44 109 VAL A C 1
ATOM 818 O O . VAL A 1 109 ? -3.35 -19.047 -25.172 1 79.44 109 VAL A O 1
ATOM 821 N N . GLN A 1 110 ? -3.947 -21.219 -25.312 1 76.56 110 GLN A N 1
ATOM 822 C CA . GLN A 1 110 ? -5.371 -20.922 -25.25 1 76.56 110 GLN A CA 1
ATOM 823 C C . GLN A 1 110 ? -5.848 -20.797 -23.812 1 76.56 110 GLN A C 1
ATOM 825 O O . GLN A 1 110 ? -5.375 -21.531 -22.938 1 76.56 110 GLN A O 1
ATOM 830 N N . CYS A 1 111 ? -6.688 -19.844 -23.688 1 77.5 111 CYS A N 1
ATOM 831 C CA . CYS A 1 111 ? -7.289 -19.688 -22.375 1 77.5 111 CYS A CA 1
ATOM 832 C C . CYS A 1 111 ? -8.359 -20.734 -22.141 1 77.5 111 CYS A C 1
ATOM 834 O O . CYS A 1 111 ? -9.172 -21.031 -23.016 1 77.5 111 CYS A O 1
ATOM 836 N N . ASP A 1 112 ? -8.344 -21.297 -20.969 1 76.5 112 ASP A N 1
ATOM 837 C CA . ASP A 1 112 ? -9.352 -22.297 -20.625 1 76.5 112 ASP A CA 1
ATOM 838 C C . ASP A 1 112 ? -10.734 -21.656 -20.5 1 76.5 112 ASP A C 1
ATOM 840 O O . ASP A 1 112 ? -11.742 -22.359 -20.547 1 76.5 112 ASP A O 1
ATOM 844 N N . LEU A 1 113 ? -10.867 -20.359 -20.281 1 79.56 113 LEU A N 1
ATOM 845 C CA . LEU A 1 113 ? -12.141 -19.656 -20.141 1 79.56 113 LEU A CA 1
ATOM 846 C C . LEU A 1 113 ? -12.656 -19.172 -21.484 1 79.56 113 LEU A C 1
ATOM 848 O O . LEU A 1 113 ? -13.805 -18.734 -21.594 1 79.56 113 LEU A O 1
ATOM 852 N N . ASN A 1 114 ? -12.156 -19.469 -22.453 1 72.5 114 ASN A N 1
ATOM 853 C CA . ASN A 1 114 ? -12.555 -18.922 -23.75 1 72.5 114 ASN A CA 1
ATOM 854 C C . ASN A 1 114 ? -13.023 -17.469 -23.641 1 72.5 114 ASN A C 1
ATOM 856 O O . ASN A 1 114 ? -14.172 -17.172 -23.922 1 72.5 114 ASN A O 1
ATOM 860 N N . THR A 1 115 ? -12.172 -16.672 -23.125 1 75 115 THR A N 1
ATOM 861 C CA . THR A 1 115 ? -12.531 -15.273 -22.891 1 75 115 THR A CA 1
ATOM 862 C C . THR A 1 115 ? -11.711 -14.352 -23.797 1 75 115 THR A C 1
ATOM 864 O O . THR A 1 115 ? -10.625 -14.719 -24.25 1 75 115 THR A O 1
ATOM 867 N N . THR A 1 116 ? -12.32 -13.219 -24.109 1 71.19 116 THR A N 1
ATOM 868 C CA . THR A 1 116 ? -11.625 -12.172 -24.859 1 71.19 116 THR A CA 1
ATOM 869 C C . THR A 1 116 ? -11.25 -11.016 -23.938 1 71.19 116 THR A C 1
ATOM 871 O O . THR A 1 116 ? -10.766 -9.984 -24.391 1 71.19 116 THR A O 1
ATOM 874 N N . ASN A 1 117 ? -11.508 -11.242 -22.703 1 78.88 117 ASN A N 1
ATOM 875 C CA . ASN A 1 117 ? -11.164 -10.203 -21.734 1 78.88 117 ASN A CA 1
ATOM 876 C C . ASN A 1 117 ? -9.664 -10.164 -21.469 1 78.88 117 ASN A C 1
ATOM 878 O O . ASN A 1 117 ? -8.992 -11.195 -21.5 1 78.88 117 ASN A O 1
ATOM 882 N N . ASP A 1 118 ? -9.125 -9.016 -21.281 1 80.62 118 ASP A N 1
ATOM 883 C CA . ASP A 1 118 ? -7.703 -8.852 -21 1 80.62 118 ASP A CA 1
ATOM 884 C C . ASP A 1 118 ? -7.328 -9.539 -19.688 1 80.62 118 ASP A C 1
ATOM 886 O O . ASP A 1 118 ? -6.25 -10.125 -19.562 1 80.62 118 ASP A O 1
ATOM 890 N N . VAL A 1 119 ? -8.297 -9.383 -18.781 1 84.75 119 VAL A N 1
ATOM 891 C CA . VAL A 1 119 ? -8.039 -9.977 -17.469 1 84.75 119 VAL A CA 1
ATOM 892 C C . VAL A 1 119 ? -9.328 -10.57 -16.906 1 84.75 119 VAL A C 1
ATOM 894 O O . VAL A 1 119 ? -10.406 -9.992 -17.062 1 84.75 119 VAL A O 1
ATOM 897 N N . THR A 1 120 ? -9.195 -11.68 -16.406 1 90.19 120 THR A N 1
ATOM 898 C CA . THR A 1 120 ? -10.273 -12.266 -15.617 1 90.19 120 THR A CA 1
ATOM 899 C C . THR A 1 120 ? -9.75 -12.797 -14.289 1 90.19 120 THR A C 1
ATOM 901 O O . THR A 1 120 ? -8.797 -13.57 -14.258 1 90.19 120 THR A O 1
ATOM 904 N N . VAL A 1 121 ? -10.359 -12.32 -13.273 1 93.75 121 VAL A N 1
ATOM 905 C CA . VAL A 1 121 ? -10.062 -12.828 -11.938 1 93.75 121 VAL A CA 1
ATOM 906 C C . VAL A 1 121 ? -11.156 -13.805 -11.5 1 93.75 121 VAL A C 1
ATOM 908 O O . VAL A 1 121 ? -12.344 -13.492 -11.578 1 93.75 121 VAL A O 1
ATOM 911 N N . GLN A 1 122 ? -10.719 -15 -11.102 1 96.12 122 GLN A N 1
ATOM 912 C CA . GLN A 1 122 ? -11.688 -16.031 -10.727 1 96.12 122 GLN A CA 1
ATOM 913 C C . GLN A 1 122 ? -11.312 -16.688 -9.406 1 96.12 122 GLN A C 1
ATOM 915 O O . GLN A 1 122 ? -10.148 -17.031 -9.188 1 96.12 122 GLN A O 1
ATOM 920 N N . PHE A 1 123 ? -12.258 -16.797 -8.523 1 98.19 123 PHE A N 1
ATOM 921 C CA . PHE A 1 123 ? -12.125 -17.531 -7.277 1 98.19 123 PHE A CA 1
ATOM 922 C C . PHE A 1 123 ? -12.969 -18.797 -7.305 1 98.19 123 PHE A C 1
ATOM 924 O O . PHE A 1 123 ? -14.18 -18.734 -7.531 1 98.19 123 PHE A O 1
ATOM 931 N N . THR A 1 124 ? -12.305 -19.938 -7.102 1 97.88 124 THR A N 1
ATOM 932 C CA . THR A 1 124 ? -12.992 -21.234 -7.16 1 97.88 124 THR A CA 1
ATOM 933 C C . THR A 1 124 ? -12.703 -22.047 -5.902 1 97.88 124 THR A C 1
ATOM 935 O O . THR A 1 124 ? -11.789 -21.734 -5.145 1 97.88 124 THR A O 1
ATOM 938 N N . ALA A 1 125 ? -13.477 -23 -5.68 1 97.88 125 ALA A N 1
ATOM 939 C CA . ALA A 1 125 ? -13.289 -23.922 -4.566 1 97.88 125 ALA A CA 1
ATOM 940 C C . ALA A 1 125 ? -13.977 -25.25 -4.84 1 97.88 125 ALA A C 1
ATOM 942 O O . ALA A 1 125 ? -14.836 -25.344 -5.715 1 97.88 125 ALA A O 1
ATOM 943 N N . MET A 1 126 ? -13.469 -26.203 -4.117 1 96.94 126 MET A N 1
ATOM 944 C CA . MET A 1 126 ? -14.117 -27.516 -4.152 1 96.94 126 MET A CA 1
ATOM 945 C C . MET A 1 126 ? -15.242 -27.594 -3.125 1 96.94 126 MET A C 1
ATOM 947 O O . MET A 1 126 ? -14.984 -27.75 -1.929 1 96.94 126 MET A O 1
ATOM 951 N N . LEU A 1 127 ? -16.469 -27.531 -3.576 1 91.06 127 LEU A N 1
ATOM 952 C CA . LEU A 1 127 ? -17.578 -27.625 -2.637 1 91.06 127 LEU A CA 1
ATOM 953 C C . LEU A 1 127 ? -17.906 -29.078 -2.314 1 91.06 127 LEU A C 1
ATOM 955 O O . LEU A 1 127 ? -18.406 -29.391 -1.229 1 91.06 127 LEU A O 1
ATOM 959 N N . ASN A 1 128 ? -17.719 -29.953 -3.246 1 88.31 128 ASN A N 1
ATOM 960 C CA . ASN A 1 128 ? -17.734 -31.406 -3.074 1 88.31 128 ASN A CA 1
ATOM 961 C C . ASN A 1 128 ? -16.484 -32.062 -3.693 1 88.31 128 ASN A C 1
ATOM 963 O O . ASN A 1 128 ? -15.781 -31.406 -4.469 1 88.31 128 ASN A O 1
ATOM 967 N N . PRO A 1 129 ? -16.141 -33.156 -3.232 1 87.94 129 PRO A N 1
ATOM 968 C CA . PRO A 1 129 ? -14.875 -33.781 -3.658 1 87.94 129 PRO A CA 1
ATOM 969 C C . PRO A 1 129 ? -14.75 -33.875 -5.176 1 87.94 129 PRO A C 1
ATOM 971 O O . PRO A 1 129 ? -13.641 -33.969 -5.703 1 87.94 129 PRO A O 1
ATOM 974 N N . ASP A 1 130 ? -15.82 -33.719 -5.871 1 90.25 130 ASP A N 1
ATOM 975 C CA . ASP A 1 130 ? -15.734 -34 -7.301 1 90.25 130 ASP A CA 1
ATOM 976 C C . ASP A 1 130 ? -16.062 -32.781 -8.133 1 90.25 130 ASP A C 1
ATOM 978 O O . ASP A 1 130 ? -16.062 -32.844 -9.367 1 90.25 130 ASP A O 1
ATOM 982 N N . GLU A 1 131 ? -16.328 -31.734 -7.457 1 92 131 GLU A N 1
ATOM 983 C CA . GLU A 1 131 ? -16.812 -30.609 -8.266 1 92 131 GLU A CA 1
ATOM 984 C C . GLU A 1 131 ? -16.172 -29.297 -7.809 1 92 131 GLU A C 1
ATOM 986 O O . GLU A 1 131 ? -16.375 -28.859 -6.676 1 92 131 GLU A O 1
ATOM 991 N N . ARG A 1 132 ? -15.43 -28.703 -8.703 1 94.56 132 ARG A N 1
ATOM 992 C CA . ARG A 1 132 ? -14.938 -27.344 -8.5 1 94.56 132 ARG A CA 1
ATOM 993 C C . ARG A 1 132 ? -15.938 -26.312 -8.992 1 94.56 132 ARG A C 1
ATOM 995 O O . ARG A 1 132 ? -16.438 -26.422 -10.117 1 94.56 132 ARG A O 1
ATOM 1002 N N . VAL A 1 133 ? -16.234 -25.391 -8.156 1 96.06 133 VAL A N 1
ATOM 1003 C CA . VAL A 1 133 ? -17.25 -24.391 -8.469 1 96.06 133 VAL A CA 1
ATOM 1004 C C . VAL A 1 133 ? -16.625 -23 -8.531 1 96.06 133 VAL A C 1
ATOM 1006 O O . VAL A 1 133 ? -15.734 -22.688 -7.742 1 96.06 133 VAL A O 1
ATOM 1009 N N . ILE A 1 134 ? -17.109 -22.234 -9.492 1 96.25 134 ILE A N 1
ATOM 1010 C CA . ILE A 1 134 ? -16.734 -20.828 -9.547 1 96.25 134 ILE A CA 1
ATOM 1011 C C . ILE A 1 134 ? -17.547 -20.047 -8.523 1 96.25 134 ILE A C 1
ATOM 1013 O O . ILE A 1 134 ? -18.766 -19.922 -8.648 1 96.25 134 ILE A O 1
ATOM 1017 N N . ILE A 1 135 ? -16.891 -19.531 -7.547 1 97.44 135 ILE A N 1
ATOM 1018 C CA . ILE A 1 135 ? -17.547 -18.781 -6.477 1 97.44 135 ILE A CA 1
ATOM 1019 C C . ILE A 1 135 ? -17.75 -17.328 -6.91 1 97.44 135 ILE A C 1
ATOM 1021 O O . ILE A 1 135 ? -18.812 -16.75 -6.648 1 97.44 135 ILE A O 1
ATOM 1025 N N . ALA A 1 136 ? -16.797 -16.766 -7.488 1 97.06 136 ALA A N 1
ATOM 1026 C CA . ALA A 1 136 ? -16.844 -15.398 -7.996 1 97.06 136 ALA A CA 1
ATOM 1027 C C . ALA A 1 136 ? -15.914 -15.227 -9.195 1 97.06 136 ALA A C 1
ATOM 1029 O O . ALA A 1 136 ? -14.867 -15.875 -9.281 1 97.06 136 ALA A O 1
ATOM 1030 N N . LYS A 1 137 ? -16.344 -14.398 -10.039 1 94.88 137 LYS A N 1
ATOM 1031 C CA . LYS A 1 137 ? -15.586 -14.141 -11.258 1 94.88 137 LYS A CA 1
ATOM 1032 C C . LYS A 1 137 ? -15.82 -12.719 -11.758 1 94.88 137 LYS A C 1
ATOM 1034 O O . LYS A 1 137 ? -16.938 -12.219 -11.727 1 94.88 137 LYS A O 1
ATOM 1039 N N . ARG A 1 138 ? -14.719 -12.078 -12.156 1 92.56 138 ARG A N 1
ATOM 1040 C CA . ARG A 1 138 ? -14.82 -10.727 -12.703 1 92.56 138 ARG A CA 1
ATOM 1041 C C . ARG A 1 138 ? -13.914 -10.562 -13.93 1 92.56 138 ARG A C 1
ATOM 1043 O O . ARG A 1 138 ? -12.695 -10.641 -13.812 1 92.56 138 ARG A O 1
ATOM 1050 N N . PRO A 1 139 ? -14.547 -10.312 -15.062 1 87.81 139 PRO A N 1
ATOM 1051 C CA . PRO A 1 139 ? -13.773 -10.039 -16.281 1 87.81 139 PRO A CA 1
ATOM 1052 C C . PRO A 1 139 ? -13.477 -8.547 -16.469 1 87.81 139 PRO A C 1
ATOM 1054 O O . PRO A 1 139 ? -14.305 -7.703 -16.109 1 87.81 139 PRO A O 1
ATOM 1057 N N . LEU A 1 140 ? -12.336 -8.305 -16.859 1 79.5 140 LEU A N 1
ATOM 1058 C CA . LEU A 1 140 ? -11.945 -6.965 -17.281 1 79.5 140 LEU A CA 1
ATOM 1059 C C . LEU A 1 140 ? -11.641 -6.922 -18.766 1 79.5 140 LEU A C 1
ATOM 1061 O O . LEU A 1 140 ? -10.656 -7.516 -19.219 1 79.5 140 LEU A O 1
ATOM 1065 N N . LYS A 1 141 ? -12.531 -6.246 -19.516 1 73.56 141 LYS A N 1
ATOM 1066 C CA . LYS A 1 141 ? -12.383 -6.242 -20.969 1 73.56 141 LYS A CA 1
ATOM 1067 C C . LYS A 1 141 ? -11.102 -5.539 -21.391 1 73.56 141 LYS A C 1
ATOM 1069 O O . LYS A 1 141 ? -10.312 -6.078 -22.172 1 73.56 141 LYS A O 1
ATOM 1074 N N . LYS A 1 142 ? -11.047 -4.27 -20.906 1 67.62 142 LYS A N 1
ATOM 1075 C CA . LYS A 1 142 ? -9.844 -3.514 -21.25 1 67.62 142 LYS A CA 1
ATOM 1076 C C . LYS A 1 142 ? -9.102 -3.059 -20 1 67.62 142 LYS A C 1
ATOM 1078 O O . LYS A 1 142 ? -9.703 -2.504 -19.078 1 67.62 142 LYS A O 1
ATOM 1083 N N . CYS A 1 143 ? -7.984 -3.588 -20 1 60.94 143 CYS A N 1
ATOM 1084 C CA . CYS A 1 143 ? -7.168 -3.17 -18.859 1 60.94 143 CYS A CA 1
ATOM 1085 C C . CYS A 1 143 ? -6.34 -1.941 -19.219 1 60.94 143 CYS A C 1
ATOM 1087 O O . CYS A 1 143 ? -5.254 -2.062 -19.781 1 60.94 143 CYS A O 1
ATOM 1089 N N . ASP A 1 144 ? -6.977 -0.811 -19.141 1 58.28 144 ASP A N 1
ATOM 1090 C CA . ASP A 1 144 ? -6.258 0.424 -19.453 1 58.28 144 ASP A CA 1
ATOM 1091 C C . ASP A 1 144 ? -5.516 0.943 -18.219 1 58.28 144 ASP A C 1
ATOM 1093 O O . ASP A 1 144 ? -4.734 1.894 -18.312 1 58.28 144 ASP A O 1
ATOM 1097 N N . SER A 1 145 ? -5.82 0.366 -17.125 1 57.34 145 SER A N 1
ATOM 1098 C CA . SER A 1 145 ? -5.172 0.846 -15.906 1 57.34 145 SER A CA 1
ATOM 1099 C C . SER A 1 145 ? -4.934 -0.293 -14.922 1 57.34 145 SER A C 1
ATOM 1101 O O . SER A 1 145 ? -5.449 -1.397 -15.102 1 57.34 145 SER A O 1
ATOM 1103 N N . TRP A 1 146 ? -3.965 -0.058 -14.102 1 62.56 146 TRP A N 1
ATOM 1104 C CA . TRP A 1 146 ? -3.654 -0.994 -13.023 1 62.56 146 TRP A CA 1
ATOM 1105 C C . TRP A 1 146 ? -4.809 -1.086 -12.031 1 62.56 146 TRP A C 1
ATOM 1107 O O . TRP A 1 146 ? -4.773 -0.465 -10.969 1 62.56 146 TRP A O 1
ATOM 1117 N N . ILE A 1 147 ? -5.871 -1.799 -12.508 1 69.44 147 ILE A N 1
ATOM 1118 C CA . ILE A 1 147 ? -7.051 -1.832 -11.656 1 69.44 147 ILE A CA 1
ATOM 1119 C C . ILE A 1 147 ? -7.312 -3.264 -11.188 1 69.44 147 ILE A C 1
ATOM 1121 O O . ILE A 1 147 ? -8.375 -3.561 -10.641 1 69.44 147 ILE A O 1
ATOM 1125 N N . GLU A 1 148 ? -6.363 -4.109 -11.375 1 76.38 148 GLU A N 1
ATOM 1126 C CA . GLU A 1 148 ? -6.562 -5.508 -11.016 1 76.38 148 GLU A CA 1
ATOM 1127 C C . GLU A 1 148 ? -6.832 -5.66 -9.523 1 76.38 148 GLU A C 1
ATOM 1129 O O . GLU A 1 148 ? -7.582 -6.547 -9.109 1 76.38 148 GLU A O 1
ATOM 1134 N N . ASP A 1 149 ? -6.301 -4.855 -8.758 1 82.88 149 ASP A N 1
ATOM 1135 C CA . ASP A 1 149 ? -6.484 -4.941 -7.312 1 82.88 149 ASP A CA 1
ATOM 1136 C C . ASP A 1 149 ? -7.949 -4.742 -6.93 1 82.88 149 ASP A C 1
ATOM 1138 O O . ASP A 1 149 ? -8.453 -5.398 -6.012 1 82.88 149 ASP A O 1
ATOM 1142 N N . VAL A 1 150 ? -8.5 -3.857 -7.633 1 85.5 150 VAL A N 1
ATOM 1143 C CA . VAL A 1 150 ? -9.914 -3.602 -7.375 1 85.5 150 VAL A CA 1
ATOM 1144 C C . VAL A 1 150 ? -10.734 -4.848 -7.703 1 85.5 150 VAL A C 1
ATOM 1146 O O . VAL A 1 150 ? -11.625 -5.234 -6.941 1 85.5 150 VAL A O 1
ATOM 1149 N N . TYR A 1 151 ? -10.422 -5.535 -8.727 1 88.81 151 TYR A N 1
ATOM 1150 C CA . TYR A 1 151 ? -11.156 -6.723 -9.141 1 88.81 151 TYR A CA 1
ATOM 1151 C C . TYR A 1 151 ? -10.891 -7.891 -8.203 1 88.81 151 TYR A C 1
ATOM 1153 O O . TYR A 1 151 ? -11.797 -8.664 -7.883 1 88.81 151 TYR A O 1
ATOM 1161 N N . ILE A 1 152 ? -9.68 -7.949 -7.805 1 93.12 152 ILE A N 1
ATOM 1162 C CA . ILE A 1 152 ? -9.344 -8.969 -6.812 1 93.12 152 ILE A CA 1
ATOM 1163 C C . ILE A 1 152 ? -10.188 -8.758 -5.555 1 93.12 152 ILE A C 1
ATOM 1165 O O . ILE A 1 152 ? -10.773 -9.703 -5.031 1 93.12 152 ILE A O 1
ATOM 1169 N N . PHE A 1 153 ? -10.273 -7.574 -5.152 1 94.94 153 PHE A N 1
ATOM 1170 C CA . PHE A 1 153 ? -11.039 -7.242 -3.959 1 94.94 153 PHE A CA 1
ATOM 1171 C C . PHE A 1 153 ? -12.508 -7.605 -4.141 1 94.94 153 PHE A C 1
ATOM 1173 O O . PHE A 1 153 ? -13.125 -8.195 -3.25 1 94.94 153 PHE A O 1
ATOM 1180 N N . GLN A 1 154 ? -13.031 -7.262 -5.254 1 94.62 154 GLN A N 1
ATOM 1181 C CA . GLN A 1 154 ? -14.445 -7.523 -5.512 1 94.62 154 GLN A CA 1
ATOM 1182 C C . GLN A 1 154 ? -14.727 -9.023 -5.535 1 94.62 154 GLN A C 1
ATOM 1184 O O . GLN A 1 154 ? -15.727 -9.477 -4.98 1 94.62 154 GLN A O 1
ATOM 1189 N N . VAL A 1 155 ? -13.859 -9.742 -6.141 1 96.56 155 VAL A N 1
ATOM 1190 C CA . VAL A 1 155 ? -14.023 -11.188 -6.215 1 96.56 155 VAL A CA 1
ATOM 1191 C C . VAL A 1 155 ? -13.984 -11.789 -4.812 1 96.56 155 VAL A C 1
ATOM 1193 O O . VAL A 1 155 ? -14.812 -12.633 -4.465 1 96.56 155 VAL A O 1
ATOM 1196 N N . LEU A 1 156 ? -13.102 -11.336 -4.016 1 97.12 156 LEU A N 1
ATOM 1197 C CA . LEU A 1 156 ? -12.961 -11.859 -2.664 1 97.12 156 LEU A CA 1
ATOM 1198 C C . LEU A 1 156 ? -14.125 -11.414 -1.785 1 97.12 156 LEU A C 1
ATOM 1200 O O . LEU A 1 156 ? -14.57 -12.156 -0.905 1 97.12 156 LEU A O 1
ATOM 1204 N N . LYS A 1 157 ? -14.555 -10.258 -2.004 1 95.44 157 LYS A N 1
ATOM 1205 C CA . LYS A 1 157 ? -15.734 -9.773 -1.287 1 95.44 157 LYS A CA 1
ATOM 1206 C C . LYS A 1 157 ? -16.969 -10.625 -1.604 1 95.44 157 LYS A C 1
ATOM 1208 O O . LYS A 1 157 ? -17.719 -10.984 -0.703 1 95.44 157 LYS A O 1
ATOM 1213 N N . ASP A 1 158 ? -17.156 -10.945 -2.848 1 95.94 158 ASP A N 1
ATOM 1214 C CA . ASP A 1 158 ? -18.234 -11.836 -3.229 1 95.94 158 ASP A CA 1
ATOM 1215 C C . ASP A 1 158 ? -18.078 -13.203 -2.566 1 95.94 158 ASP A C 1
ATOM 1217 O O . ASP A 1 158 ? -19.062 -13.805 -2.121 1 95.94 158 ASP A O 1
ATOM 1221 N N . ALA A 1 159 ? -16.875 -13.609 -2.494 1 96.5 159 ALA A N 1
ATOM 1222 C CA . ALA A 1 159 ? -16.609 -14.93 -1.919 1 96.5 159 ALA A CA 1
ATOM 1223 C C . ALA A 1 159 ? -16.938 -14.953 -0.431 1 96.5 159 ALA A C 1
ATOM 1225 O O . ALA A 1 159 ? -17.406 -15.977 0.086 1 96.5 159 ALA A O 1
ATOM 1226 N N . TRP A 1 160 ? -16.625 -13.906 0.318 1 94 160 TRP A N 1
ATOM 1227 C CA . TRP A 1 160 ? -16.828 -14 1.76 1 94 160 TRP A CA 1
ATOM 1228 C C . TRP A 1 160 ? -18.312 -13.977 2.111 1 94 160 TRP A C 1
ATOM 1230 O O . TRP A 1 160 ? -18.703 -14.336 3.223 1 94 160 TRP A O 1
ATOM 1240 N N . LYS A 1 161 ? -19.234 -13.711 1.091 1 92.5 161 LYS A N 1
ATOM 1241 C CA . LYS A 1 161 ? -20.688 -13.773 1.292 1 92.5 161 LYS A CA 1
ATOM 1242 C C . LYS A 1 161 ? -21.219 -15.164 0.975 1 92.5 161 LYS A C 1
ATOM 1244 O O . LYS A 1 161 ? -22.391 -15.461 1.253 1 92.5 161 LYS A O 1
ATOM 1249 N N . PHE A 1 162 ? -20.438 -15.938 0.475 1 93 162 PHE A N 1
ATOM 1250 C CA . PHE A 1 162 ? -20.875 -17.219 -0.069 1 93 162 PHE A CA 1
ATOM 1251 C C . PHE A 1 162 ? -21.422 -18.109 1.034 1 93 162 PHE A C 1
ATOM 1253 O O . PHE A 1 162 ? -22.453 -18.766 0.857 1 93 162 PHE A O 1
ATOM 1260 N N . HIS A 1 163 ? -20.781 -18.125 2.23 1 91.31 163 HIS A N 1
ATOM 1261 C CA . HIS A 1 163 ? -21.203 -19 3.328 1 91.31 163 HIS A CA 1
ATOM 1262 C C . HIS A 1 163 ? -22.109 -18.25 4.297 1 91.31 163 HIS A C 1
ATOM 1264 O O . HIS A 1 163 ? -22.375 -18.734 5.402 1 91.31 163 HIS A O 1
ATOM 1270 N N . ASN A 1 164 ? -22.5 -17.094 3.938 1 88.44 164 ASN A N 1
ATOM 1271 C CA . ASN A 1 164 ? -23.391 -16.234 4.727 1 88.44 164 ASN A CA 1
ATOM 1272 C C . ASN A 1 164 ? -22.797 -15.93 6.098 1 88.44 164 ASN A C 1
ATOM 1274 O O . ASN A 1 164 ? -23.516 -15.906 7.098 1 88.44 164 ASN A O 1
ATOM 1278 N N . ASN A 1 165 ? -21.484 -15.859 6.258 1 87.88 165 ASN A N 1
ATOM 1279 C CA . ASN A 1 165 ? -20.875 -15.57 7.547 1 87.88 165 ASN A CA 1
ATOM 1280 C C . ASN A 1 165 ? -19.812 -14.484 7.426 1 87.88 165 ASN A C 1
ATOM 1282 O O . ASN A 1 165 ? -19.047 -14.25 8.359 1 87.88 165 ASN A O 1
ATOM 1286 N N . ASN A 1 166 ? -19.719 -13.93 6.266 1 91.25 166 ASN A N 1
ATOM 1287 C CA . ASN A 1 166 ? -18.766 -12.859 6.012 1 91.25 166 ASN A CA 1
ATOM 1288 C C . ASN A 1 166 ? -17.344 -13.258 6.426 1 91.25 166 ASN A C 1
ATOM 1290 O O . ASN A 1 166 ? -16.719 -12.57 7.223 1 91.25 166 ASN A O 1
ATOM 1294 N N . SER A 1 167 ? -16.984 -14.328 5.938 1 96.06 167 SER A N 1
ATOM 1295 C CA . SER A 1 167 ? -15.68 -14.875 6.25 1 96.06 167 SER A CA 1
ATOM 1296 C C . SER A 1 167 ? -15.156 -15.75 5.109 1 96.06 167 SER A C 1
ATOM 1298 O O . SER A 1 167 ? -15.922 -16.516 4.508 1 96.06 167 SER A O 1
ATOM 1300 N N . LEU A 1 168 ? -13.914 -15.672 4.883 1 98 168 LEU A N 1
ATOM 1301 C CA . LEU A 1 168 ? -13.289 -16.516 3.877 1 98 168 LEU A CA 1
ATOM 1302 C C . LEU A 1 168 ? -12.828 -17.844 4.488 1 98 168 LEU A C 1
ATOM 1304 O O . LEU A 1 168 ? -12.438 -18.766 3.766 1 98 168 LEU A O 1
ATOM 1308 N N . ARG A 1 169 ? -12.961 -18 5.758 1 96.88 169 ARG A N 1
ATOM 1309 C CA . ARG A 1 169 ? -12.438 -19.172 6.473 1 96.88 169 ARG A CA 1
ATOM 1310 C C . ARG A 1 169 ? -13.172 -20.438 6.059 1 96.88 169 ARG A C 1
ATOM 1312 O O . ARG A 1 169 ? -12.633 -21.547 6.18 1 96.88 169 ARG A O 1
ATOM 1319 N N . GLY A 1 170 ? -14.359 -20.219 5.566 1 95.62 170 GLY A N 1
ATOM 1320 C CA . GLY A 1 170 ? -15.141 -21.375 5.145 1 95.62 170 GLY A CA 1
ATOM 1321 C C . GLY A 1 170 ? -14.531 -22.125 3.977 1 95.62 170 GLY A C 1
ATOM 1322 O O . GLY A 1 170 ? -14.906 -23.266 3.695 1 95.62 170 GLY A O 1
ATOM 1323 N N . PHE A 1 171 ? -13.516 -21.516 3.381 1 97.44 171 PHE A N 1
ATOM 1324 C CA . PHE A 1 171 ? -12.922 -22.125 2.195 1 97.44 171 PHE A CA 1
ATOM 1325 C C . PHE A 1 171 ? -11.672 -22.906 2.559 1 97.44 171 PHE A C 1
ATOM 1327 O O . PHE A 1 171 ? -11.086 -23.594 1.708 1 97.44 171 PHE A O 1
ATOM 1334 N N . ARG A 1 172 ? -11.094 -22.922 3.764 1 96.88 172 ARG A N 1
ATOM 1335 C CA . ARG A 1 172 ? -9.781 -23.438 4.152 1 96.88 172 ARG A CA 1
ATOM 1336 C C . ARG A 1 172 ? -9.641 -24.906 3.811 1 96.88 172 ARG A C 1
ATOM 1338 O O . ARG A 1 172 ? -8.555 -25.375 3.469 1 96.88 172 ARG A O 1
ATOM 1345 N N . ASP A 1 173 ? -10.68 -25.688 3.775 1 94.88 173 ASP A N 1
ATOM 1346 C CA . ASP A 1 173 ? -10.586 -27.109 3.475 1 94.88 173 ASP A CA 1
ATOM 1347 C C . ASP A 1 173 ? -11.258 -27.438 2.145 1 94.88 173 ASP A C 1
ATOM 1349 O O . ASP A 1 173 ? -11.664 -28.578 1.908 1 94.88 173 ASP A O 1
ATOM 1353 N N . LYS A 1 174 ? -11.297 -26.453 1.274 1 97.06 174 LYS A N 1
ATOM 1354 C CA . LYS A 1 174 ? -12.031 -26.672 0.032 1 97.06 174 LYS A CA 1
ATOM 1355 C C . LYS A 1 174 ? -11.141 -26.422 -1.183 1 97.06 174 LYS A C 1
ATOM 1357 O O . LYS A 1 174 ? -11.633 -26.094 -2.262 1 97.06 174 LYS A O 1
ATOM 1362 N N . GLN A 1 175 ? -9.82 -26.438 -0.983 1 97.62 175 GLN A N 1
ATOM 1363 C CA . GLN A 1 175 ? -8.852 -26.25 -2.059 1 97.62 175 GLN A CA 1
ATOM 1364 C C . GLN A 1 175 ? -9.164 -24.984 -2.861 1 97.62 175 GLN A C 1
ATOM 1366 O O . GLN A 1 175 ? -9.242 -25.031 -4.09 1 97.62 175 GLN A O 1
ATOM 1371 N N . ALA A 1 176 ? -9.398 -23.922 -2.162 1 98.44 176 ALA A N 1
ATOM 1372 C CA . ALA A 1 176 ? -9.711 -22.641 -2.799 1 98.44 176 ALA A CA 1
ATOM 1373 C C . ALA A 1 176 ? -8.555 -22.141 -3.656 1 98.44 176 ALA A C 1
ATOM 1375 O O . ALA A 1 176 ? -7.391 -22.453 -3.369 1 98.44 176 ALA A O 1
ATOM 1376 N N . GLU A 1 177 ? -8.953 -21.422 -4.734 1 98.38 177 GLU A N 1
ATOM 1377 C CA . GLU A 1 177 ? -7.969 -20.938 -5.695 1 98.38 177 GLU A CA 1
ATOM 1378 C C . GLU A 1 177 ? -8.391 -19.594 -6.285 1 98.38 177 GLU A C 1
ATOM 1380 O O . GLU A 1 177 ? -9.555 -19.406 -6.645 1 98.38 177 GLU A O 1
ATOM 1385 N N . LEU A 1 178 ? -7.484 -18.625 -6.215 1 98.19 178 LEU A N 1
ATOM 1386 C CA . LEU A 1 178 ? -7.625 -17.406 -7.008 1 98.19 178 LEU A CA 1
ATOM 1387 C C . LEU A 1 178 ? -6.809 -17.5 -8.289 1 98.19 178 LEU A C 1
ATOM 1389 O O . LEU A 1 178 ? -5.582 -17.641 -8.242 1 98.19 178 LEU A O 1
ATOM 1393 N N . LYS A 1 179 ? -7.418 -17.391 -9.375 1 95.44 179 LYS A N 1
ATOM 1394 C CA . LYS A 1 179 ? -6.754 -17.516 -10.664 1 95.44 179 LYS A CA 1
ATOM 1395 C C . LYS A 1 179 ? -6.836 -16.219 -11.469 1 95.44 179 LYS A C 1
ATOM 1397 O O . LYS A 1 179 ? -7.902 -15.609 -11.562 1 95.44 179 LYS A O 1
ATOM 1402 N N . PHE A 1 180 ? -5.719 -15.82 -11.992 1 93.19 180 PHE A N 1
ATOM 1403 C CA . PHE A 1 180 ? -5.598 -14.672 -12.883 1 93.19 180 PHE A CA 1
ATOM 1404 C C . PHE A 1 180 ? -5.414 -15.133 -14.328 1 93.19 180 PHE A C 1
ATOM 1406 O O . PHE A 1 180 ? -4.367 -15.68 -14.688 1 93.19 180 PHE A O 1
ATOM 1413 N N . TYR A 1 181 ? -6.441 -14.906 -15.086 1 90 181 TYR A N 1
ATOM 1414 C CA . TYR A 1 181 ? -6.301 -15.047 -16.531 1 90 181 TYR A CA 1
ATOM 1415 C C . TYR A 1 181 ? -5.926 -13.719 -17.172 1 90 181 TYR A C 1
ATOM 1417 O O . TYR A 1 181 ? -6.664 -12.734 -17.062 1 90 181 TYR A O 1
ATOM 1425 N N . THR A 1 182 ? -4.828 -13.711 -17.781 1 86.62 182 THR A N 1
ATOM 1426 C CA . THR A 1 182 ? -4.363 -12.445 -18.328 1 86.62 182 THR A CA 1
ATOM 1427 C C . THR A 1 182 ? -3.967 -12.609 -19.797 1 86.62 182 THR A C 1
ATOM 1429 O O . THR A 1 182 ? -3.234 -13.539 -20.141 1 86.62 182 THR A O 1
ATOM 1432 N N . LEU A 1 183 ? -4.438 -11.75 -20.594 1 81.62 183 LEU A N 1
ATOM 1433 C CA . LEU A 1 183 ? -4.082 -11.758 -22 1 81.62 183 LEU A CA 1
ATOM 1434 C C . LEU A 1 183 ? -2.705 -11.141 -22.219 1 81.62 183 LEU A C 1
ATOM 1436 O O . LEU A 1 183 ? -2.412 -10.062 -21.703 1 81.62 183 LEU A O 1
ATOM 1440 N N . HIS A 1 184 ? -1.944 -11.938 -22.875 1 74.88 184 HIS A N 1
ATOM 1441 C CA . HIS A 1 184 ? -0.623 -11.453 -23.266 1 74.88 184 HIS A CA 1
ATOM 1442 C C . HIS A 1 184 ? -0.631 -10.883 -24.672 1 74.88 184 HIS A C 1
ATOM 1444 O O . HIS A 1 184 ? -1.094 -11.539 -25.609 1 74.88 184 HIS A O 1
ATOM 1450 N N . TYR A 1 185 ? -0.31 -9.602 -24.766 1 62.59 185 TYR A N 1
ATOM 1451 C CA . TYR A 1 185 ? -0.225 -9.008 -26.094 1 62.59 185 TYR A CA 1
ATOM 1452 C C . TYR A 1 185 ? 1.226 -8.758 -26.484 1 62.59 185 TYR A C 1
ATOM 1454 O O . TYR A 1 185 ? 2.061 -8.438 -25.641 1 62.59 185 TYR A O 1
ATOM 1462 N N . SER A 1 186 ? 1.66 -9.586 -27.453 1 51.53 186 SER A N 1
ATOM 1463 C CA . SER A 1 186 ? 2.939 -9.188 -28.047 1 51.53 186 SER A CA 1
ATOM 1464 C C . SER A 1 186 ? 2.781 -7.969 -28.938 1 51.53 186 SER A C 1
ATOM 1466 O O . SER A 1 186 ? 1.836 -7.895 -29.734 1 51.53 186 SER A O 1
ATOM 1468 N N . VAL A 1 187 ? 3.004 -6.859 -28.562 1 45.19 187 VAL A N 1
ATOM 1469 C CA . VAL A 1 187 ? 3.008 -5.797 -29.562 1 45.19 187 VAL A CA 1
ATOM 1470 C C . VAL A 1 187 ? 3.939 -6.172 -30.703 1 45.19 187 VAL A C 1
ATOM 1472 O O . VAL A 1 187 ? 5.117 -6.469 -30.484 1 45.19 187 VAL A O 1
ATOM 1475 N N . GLU A 1 188 ? 3.578 -6.852 -31.719 1 44.31 188 GLU A N 1
ATOM 1476 C CA . GLU A 1 188 ? 4.492 -6.902 -32.844 1 44.31 188 GLU A CA 1
ATOM 1477 C C . GLU A 1 188 ? 5.41 -5.684 -32.875 1 44.31 188 GLU A C 1
ATOM 1479 O O . GLU A 1 188 ? 6.629 -5.816 -32.969 1 44.31 188 GLU A O 1
ATOM 1484 N N . ASN A 1 189 ? 4.914 -4.559 -33.844 1 37.25 189 ASN A N 1
ATOM 1485 C CA . ASN A 1 189 ? 5.645 -3.449 -34.469 1 37.25 189 ASN A CA 1
ATOM 1486 C C . ASN A 1 189 ? 5.977 -2.369 -33.438 1 37.25 189 ASN A C 1
ATOM 1488 O O . ASN A 1 189 ? 5.508 -1.234 -33.562 1 37.25 189 ASN A O 1
ATOM 1492 N N . CYS A 1 190 ? 5.973 -2.52 -32.312 1 39.88 190 CYS A N 1
ATOM 1493 C CA . CYS A 1 190 ? 6.578 -1.352 -31.672 1 39.88 190 CYS A CA 1
ATOM 1494 C C . CYS A 1 190 ? 7.934 -1.04 -32.312 1 39.88 190 CYS A C 1
ATOM 1496 O O . CYS A 1 190 ? 8.977 -1.25 -31.672 1 39.88 190 CYS A O 1
ATOM 1498 N N . ALA A 1 191 ? 8.219 -1.446 -33.281 1 39.62 191 ALA A N 1
ATOM 1499 C CA . ALA A 1 191 ? 9.359 -1.057 -34.125 1 39.62 191 ALA A CA 1
ATOM 1500 C C . ALA A 1 191 ? 9.508 0.461 -34.156 1 39.62 191 ALA A C 1
ATOM 1502 O O . ALA A 1 191 ? 10.398 0.982 -34.844 1 39.62 191 ALA A O 1
ATOM 1503 N N . GLU A 1 192 ? 8.461 1.204 -33.875 1 38.66 192 GLU A N 1
ATOM 1504 C CA . GLU A 1 192 ? 8.68 2.629 -34.125 1 38.66 192 GLU A CA 1
ATOM 1505 C C . GLU A 1 192 ? 9.664 3.209 -33.094 1 38.66 192 GLU A C 1
ATOM 1507 O O . GLU A 1 192 ? 9.562 2.93 -31.906 1 38.66 192 GLU A O 1
ATOM 1512 N N . GLU A 1 193 ? 10.766 3.561 -33.5 1 42.25 193 GLU A N 1
ATOM 1513 C CA . GLU A 1 193 ? 11.82 4.309 -32.812 1 42.25 193 GLU A CA 1
ATOM 1514 C C . GLU A 1 193 ? 11.258 5.18 -31.703 1 42.25 193 GLU A C 1
ATOM 1516 O O . GLU A 1 193 ? 11.953 5.477 -30.719 1 42.25 193 GLU A O 1
ATOM 1521 N N . SER A 1 194 ? 10.016 5.648 -31.938 1 34.84 194 SER A N 1
ATOM 1522 C CA . SER A 1 194 ? 9.398 6.676 -31.094 1 34.84 194 SER A CA 1
ATOM 1523 C C . SER A 1 194 ? 8.695 6.059 -29.891 1 34.84 194 SER A C 1
ATOM 1525 O O . SER A 1 194 ? 8.07 6.773 -29.109 1 34.84 194 SER A O 1
ATOM 1527 N N . CYS A 1 195 ? 8.492 4.773 -29.922 1 38.5 195 CYS A N 1
ATOM 1528 C CA . CYS A 1 195 ? 7.727 4.324 -28.766 1 38.5 195 CYS A CA 1
ATOM 1529 C C . CYS A 1 195 ? 8.508 4.551 -27.469 1 38.5 195 CYS A C 1
ATOM 1531 O O . CYS A 1 195 ? 9.492 3.863 -27.219 1 38.5 195 CYS A O 1
ATOM 1533 N N . ARG A 1 196 ? 8.695 5.516 -27.156 1 40.28 196 ARG A N 1
ATOM 1534 C CA . ARG A 1 196 ? 9.32 5.941 -25.906 1 40.28 196 ARG A CA 1
ATOM 1535 C C . ARG A 1 196 ? 8.43 5.641 -24.719 1 40.28 196 ARG A C 1
ATOM 1537 O O . ARG A 1 196 ? 8.844 5.793 -23.562 1 40.28 196 ARG A O 1
ATOM 1544 N N . ASP A 1 197 ? 7.059 5.645 -24.922 1 41.28 197 ASP A N 1
ATOM 1545 C CA . ASP A 1 197 ? 6.062 5.492 -23.859 1 41.28 197 ASP A CA 1
ATOM 1546 C C . ASP A 1 197 ? 5.348 4.148 -23.969 1 41.28 197 ASP A C 1
ATOM 1548 O O . ASP A 1 197 ? 4.273 4.055 -24.562 1 41.28 197 ASP A O 1
ATOM 1552 N N . CYS A 1 198 ? 5.914 3.117 -24.125 1 42.25 198 CYS A N 1
ATOM 1553 C CA . CYS A 1 198 ? 5.332 1.782 -24.203 1 42.25 198 CYS A CA 1
ATOM 1554 C C . CYS A 1 198 ? 4.207 1.622 -23.188 1 42.25 198 CYS A C 1
ATOM 1556 O O . CYS A 1 198 ? 4.316 0.829 -22.25 1 42.25 198 CYS A O 1
ATOM 1558 N N . ASN A 1 199 ? 3.547 2.492 -22.844 1 44.66 199 ASN A N 1
ATOM 1559 C CA . ASN A 1 199 ? 2.295 2.312 -22.125 1 44.66 199 ASN A CA 1
ATOM 1560 C C . ASN A 1 199 ? 1.379 1.312 -22.828 1 44.66 199 ASN A C 1
ATOM 1562 O O . ASN A 1 199 ? 0.388 0.862 -22.25 1 44.66 199 ASN A O 1
ATOM 1566 N N . SER A 1 200 ? 1.513 1.074 -24.141 1 43.78 200 SER A N 1
ATOM 1567 C CA . SER A 1 200 ? 0.626 0.205 -24.906 1 43.78 200 SER A CA 1
ATOM 1568 C C . SER A 1 200 ? 1.103 -1.243 -24.875 1 43.78 200 SER A C 1
ATOM 1570 O O . SER A 1 200 ? 0.411 -2.143 -25.344 1 43.78 200 SER A O 1
ATOM 1572 N N . CYS A 1 201 ? 2.283 -1.509 -24.828 1 47.56 201 CYS A N 1
ATOM 1573 C CA . CYS A 1 201 ? 2.65 -2.92 -24.797 1 47.56 201 CYS A CA 1
ATOM 1574 C C . CYS A 1 201 ? 2.16 -3.574 -23.5 1 47.56 201 CYS A C 1
ATOM 1576 O O . CYS A 1 201 ? 2.57 -3.186 -22.406 1 47.56 201 CYS A O 1
ATOM 1578 N N . ILE A 1 202 ? 1.024 -3.887 -23.547 1 51.72 202 ILE A N 1
ATOM 1579 C CA . ILE A 1 202 ? 0.322 -4.426 -22.391 1 51.72 202 ILE A CA 1
ATOM 1580 C C . ILE A 1 202 ? 1.112 -5.594 -21.812 1 51.72 202 ILE A C 1
ATOM 1582 O O . ILE A 1 202 ? 1.376 -6.582 -22.5 1 51.72 202 ILE A O 1
ATOM 1586 N N . ARG A 1 203 ? 2.129 -5.469 -21.031 1 58.66 203 ARG A N 1
ATOM 1587 C CA . ARG A 1 203 ? 2.812 -6.469 -20.234 1 58.66 203 ARG A CA 1
ATOM 1588 C C . ARG A 1 203 ? 1.925 -6.941 -19.078 1 58.66 203 ARG A C 1
ATOM 1590 O O . ARG A 1 203 ? 1.334 -6.129 -18.375 1 58.66 203 ARG A O 1
ATOM 1597 N N . PRO A 1 204 ? 1.529 -8.273 -19.25 1 69.5 204 PRO A N 1
ATOM 1598 C CA . PRO A 1 204 ? 0.656 -8.828 -18.219 1 69.5 204 PRO A CA 1
ATOM 1599 C C . PRO A 1 204 ? 1.262 -8.727 -16.828 1 69.5 204 PRO A C 1
ATOM 1601 O O . PRO A 1 204 ? 1.397 -9.742 -16.125 1 69.5 204 PRO A O 1
ATOM 1604 N N . SER A 1 205 ? 1.771 -7.633 -16.453 1 79.56 205 SER A N 1
ATOM 1605 C CA . SER A 1 205 ? 2.229 -7.457 -15.078 1 79.56 205 SER A CA 1
ATOM 1606 C C . SER A 1 205 ? 1.053 -7.348 -14.117 1 79.56 205 SER A C 1
ATOM 1608 O O . SER A 1 205 ? -0.067 -7.039 -14.523 1 79.56 205 SER A O 1
ATOM 1610 N N . PHE A 1 206 ? 1.312 -7.871 -12.953 1 86.44 206 PHE A N 1
ATOM 1611 C CA . PHE A 1 206 ? 0.293 -7.707 -11.93 1 86.44 206 PHE A CA 1
ATOM 1612 C C . PHE A 1 206 ? 0.932 -7.539 -10.555 1 86.44 206 PHE A C 1
ATOM 1614 O O . PHE A 1 206 ? 2.137 -7.746 -10.391 1 86.44 206 PHE A O 1
ATOM 1621 N N . SER A 1 207 ? 0.1 -7.105 -9.633 1 91.06 207 SER A N 1
ATOM 1622 C CA . SER A 1 207 ? 0.484 -7.023 -8.227 1 91.06 207 SER A CA 1
ATOM 1623 C C . SER A 1 207 ? -0.62 -7.555 -7.32 1 91.06 207 SER A C 1
ATOM 1625 O O . SER A 1 207 ? -1.804 -7.328 -7.574 1 91.06 207 SER A O 1
ATOM 1627 N N . LEU A 1 208 ? -0.238 -8.359 -6.402 1 95.44 208 LEU A N 1
ATOM 1628 C CA . LEU A 1 208 ? -1.098 -8.711 -5.277 1 95.44 208 LEU A CA 1
ATOM 1629 C C . LEU A 1 208 ? -0.768 -7.859 -4.055 1 95.44 208 LEU A C 1
ATOM 1631 O O . LEU A 1 208 ? 0.348 -7.922 -3.535 1 95.44 208 LEU A O 1
ATOM 1635 N N . SER A 1 209 ? -1.773 -7.152 -3.668 1 96.44 209 SER A N 1
ATOM 1636 C CA . SER A 1 209 ? -1.571 -6.305 -2.496 1 96.44 209 SER A CA 1
ATOM 1637 C C . SER A 1 209 ? -1.464 -7.141 -1.225 1 96.44 209 SER A C 1
ATOM 1639 O O . SER A 1 209 ? -1.835 -8.312 -1.214 1 96.44 209 SER A O 1
ATOM 1641 N N . ARG A 1 210 ? -0.967 -6.504 -0.21 1 97.19 210 ARG A N 1
ATOM 1642 C CA . ARG A 1 210 ? -0.907 -7.156 1.096 1 97.19 210 ARG A CA 1
ATOM 1643 C C . ARG A 1 210 ? -2.295 -7.598 1.552 1 97.19 210 ARG A C 1
ATOM 1645 O O . ARG A 1 210 ? -2.457 -8.695 2.094 1 97.19 210 ARG A O 1
ATOM 1652 N N . SER A 1 211 ? -3.268 -6.75 1.348 1 97.12 211 SER A N 1
ATOM 1653 C CA . SER A 1 211 ? -4.625 -7.109 1.741 1 97.12 211 SER A CA 1
ATOM 1654 C C . SER A 1 211 ? -5.109 -8.352 0.993 1 97.12 211 SER A C 1
ATOM 1656 O O . SER A 1 211 ? -5.785 -9.203 1.568 1 97.12 211 SER A O 1
ATOM 1658 N N . ALA A 1 212 ? -4.781 -8.422 -0.266 1 97.62 212 ALA A N 1
ATOM 1659 C CA . ALA A 1 212 ? -5.152 -9.602 -1.043 1 97.62 212 ALA A CA 1
ATOM 1660 C C . ALA A 1 212 ? -4.496 -10.859 -0.482 1 97.62 212 ALA A C 1
ATOM 1662 O O . ALA A 1 212 ? -5.133 -11.906 -0.384 1 97.62 212 ALA A O 1
ATOM 1663 N N . LEU A 1 213 ? -3.244 -10.719 -0.093 1 98.44 213 LEU A N 1
ATOM 1664 C CA . LEU A 1 213 ? -2.51 -11.859 0.443 1 98.44 213 LEU A CA 1
ATOM 1665 C C . LEU A 1 213 ? -3.08 -12.289 1.79 1 98.44 213 LEU A C 1
ATOM 1667 O O . LEU A 1 213 ? -3.145 -13.484 2.09 1 98.44 213 LEU A O 1
ATOM 1671 N N . ILE A 1 214 ? -3.492 -11.344 2.562 1 98.5 214 ILE A N 1
ATOM 1672 C CA . ILE A 1 214 ? -4.152 -11.656 3.828 1 98.5 214 ILE A CA 1
ATOM 1673 C C . ILE A 1 214 ? -5.426 -12.453 3.564 1 98.5 214 ILE A C 1
ATOM 1675 O O . ILE A 1 214 ? -5.688 -13.453 4.234 1 98.5 214 ILE A O 1
ATOM 1679 N N . ARG A 1 215 ? -6.125 -12.031 2.615 1 98.5 215 ARG A N 1
ATOM 1680 C CA . ARG A 1 215 ? -7.398 -12.68 2.301 1 98.5 215 ARG A CA 1
ATOM 1681 C C . ARG A 1 215 ? -7.176 -14.078 1.738 1 98.5 215 ARG A C 1
ATOM 1683 O O . ARG A 1 215 ? -7.895 -15.016 2.094 1 98.5 215 ARG A O 1
ATOM 1690 N N . LEU A 1 216 ? -6.223 -14.211 0.872 1 98.56 216 LEU A N 1
ATOM 1691 C CA . LEU A 1 216 ? -5.887 -15.539 0.366 1 98.56 216 LEU A CA 1
ATOM 1692 C C . LEU A 1 216 ? -5.469 -16.469 1.504 1 98.56 216 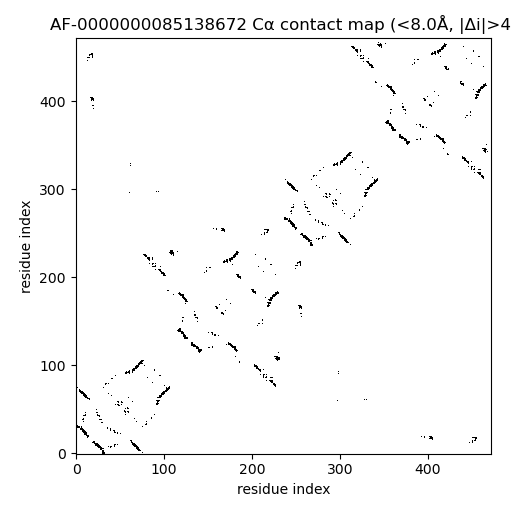LEU A C 1
ATOM 1694 O O . LEU A 1 216 ? -5.852 -17.641 1.53 1 98.56 216 LEU A O 1
ATOM 1698 N N . ASN A 1 217 ? -4.699 -15.93 2.404 1 98.75 217 ASN A N 1
ATOM 1699 C CA . ASN A 1 217 ? -4.281 -16.719 3.557 1 98.75 217 ASN A CA 1
ATOM 1700 C C . ASN A 1 217 ? -5.469 -17.109 4.426 1 98.75 217 ASN A C 1
ATOM 1702 O O . ASN A 1 217 ? -5.539 -18.25 4.91 1 98.75 217 ASN A O 1
ATOM 1706 N N . ALA A 1 218 ? -6.367 -16.172 4.629 1 98.44 218 ALA A N 1
ATOM 1707 C CA . ALA A 1 218 ? -7.562 -16.469 5.418 1 98.44 218 ALA A CA 1
ATOM 1708 C C . ALA A 1 218 ? -8.359 -17.609 4.801 1 98.44 218 ALA A C 1
ATOM 1710 O O . ALA A 1 218 ? -8.938 -18.438 5.52 1 98.44 218 ALA A O 1
ATOM 1711 N N . ALA A 1 219 ? -8.367 -17.672 3.52 1 98.56 219 ALA A N 1
ATOM 1712 C CA . ALA A 1 219 ? -9.133 -18.688 2.799 1 98.56 219 ALA A CA 1
ATOM 1713 C C . ALA A 1 219 ? -8.312 -19.953 2.613 1 98.56 219 ALA A C 1
ATOM 1715 O O . ALA A 1 219 ? -8.828 -20.969 2.133 1 98.56 219 ALA A O 1
ATOM 1716 N N . ASN A 1 220 ? -7.016 -19.922 2.992 1 98.62 220 ASN A N 1
ATOM 1717 C CA . ASN A 1 220 ? -6.102 -21 2.643 1 98.62 220 ASN A CA 1
ATOM 1718 C C . ASN A 1 220 ? -6.152 -21.312 1.151 1 98.62 220 ASN A C 1
ATOM 1720 O O . ASN A 1 220 ? -6.309 -22.484 0.764 1 98.62 220 ASN A O 1
ATOM 1724 N N . ALA A 1 221 ? -6.078 -20.266 0.369 1 98.69 221 ALA A N 1
ATOM 1725 C CA . ALA A 1 221 ? -6.246 -20.406 -1.077 1 98.69 221 ALA A CA 1
ATOM 1726 C C . ALA A 1 221 ? -4.895 -20.391 -1.788 1 98.69 221 ALA A C 1
ATOM 1728 O O . ALA A 1 221 ? -3.959 -19.719 -1.347 1 98.69 221 ALA A O 1
ATOM 1729 N N . ARG A 1 222 ? -4.812 -21.047 -2.877 1 98.44 222 ARG A N 1
ATOM 1730 C CA . ARG A 1 222 ? -3.672 -20.953 -3.783 1 98.44 222 ARG A CA 1
ATOM 1731 C C . ARG A 1 222 ? -3.877 -19.828 -4.797 1 98.44 222 ARG A C 1
ATOM 1733 O O . ARG A 1 222 ? -4.992 -19.328 -4.961 1 98.44 222 ARG A O 1
ATOM 1740 N N . PHE A 1 223 ? -2.799 -19.453 -5.387 1 98.19 223 PHE A N 1
ATOM 1741 C CA . PHE A 1 223 ? -2.838 -18.469 -6.457 1 98.19 223 PHE A CA 1
ATOM 1742 C C . PHE A 1 223 ? -2.307 -19.062 -7.758 1 98.19 223 PHE A C 1
ATOM 1744 O O . PHE A 1 223 ? -1.299 -19.766 -7.758 1 98.19 223 PHE A O 1
ATOM 1751 N N . VAL A 1 224 ? -2.988 -18.75 -8.852 1 96.44 224 VAL A N 1
ATOM 1752 C CA . VAL A 1 224 ? -2.568 -19.234 -10.164 1 96.44 224 VAL A CA 1
ATOM 1753 C C . VAL A 1 224 ? -2.562 -18.078 -11.164 1 96.44 224 VAL A C 1
ATOM 1755 O O . VAL A 1 224 ? -3.551 -17.359 -11.289 1 96.44 224 VAL A O 1
ATOM 1758 N N . TYR A 1 225 ? -1.479 -17.859 -11.75 1 94.56 225 TYR A N 1
ATOM 1759 C CA . TYR A 1 225 ? -1.325 -16.922 -12.852 1 94.56 225 TYR A CA 1
ATOM 1760 C C . TYR A 1 225 ? -1.318 -17.641 -14.188 1 94.56 225 TYR A C 1
ATOM 1762 O O . TYR A 1 225 ? -0.432 -18.469 -14.453 1 94.56 225 TYR A O 1
ATOM 1770 N N . GLN A 1 226 ? -2.307 -17.359 -15.016 1 90.88 226 GLN A N 1
ATOM 1771 C CA . GLN A 1 226 ? -2.479 -18.062 -16.281 1 90.88 226 GLN A CA 1
ATOM 1772 C C . GLN A 1 226 ? -2.557 -17.094 -17.453 1 90.88 226 GLN A C 1
ATOM 1774 O O . GLN A 1 226 ? -3.646 -16.766 -17.922 1 90.88 226 GLN A O 1
ATOM 1779 N N . PRO A 1 227 ? -1.408 -16.719 -17.953 1 88.19 227 PRO A N 1
ATOM 1780 C CA . PRO A 1 227 ? -1.433 -15.883 -19.156 1 88.19 227 PRO A CA 1
ATOM 1781 C C . PRO A 1 227 ? -1.854 -16.672 -20.391 1 88.19 227 PRO A C 1
ATOM 1783 O O . PRO A 1 227 ? -1.638 -17.875 -20.469 1 88.19 227 PRO A O 1
ATOM 1786 N N . PHE A 1 228 ? -2.465 -16 -21.344 1 83.56 228 PHE A N 1
ATOM 1787 C CA . PHE A 1 228 ? -2.875 -16.625 -22.594 1 83.56 228 PHE A CA 1
ATOM 1788 C C . PHE A 1 228 ? -2.707 -15.664 -23.766 1 83.56 228 PHE A C 1
ATOM 1790 O O . PHE A 1 228 ? -2.449 -14.477 -23.562 1 83.56 228 PHE A O 1
ATOM 1797 N N . THR A 1 229 ? -2.605 -16.234 -24.969 1 77.94 229 THR A N 1
ATOM 1798 C CA . THR A 1 229 ? -2.424 -15.422 -26.172 1 77.94 229 THR A CA 1
ATOM 1799 C C . THR A 1 229 ? -3.664 -15.484 -27.062 1 77.94 229 THR A C 1
ATOM 1801 O O . THR A 1 229 ? -4.391 -16.484 -27.047 1 77.94 229 THR A O 1
ATOM 1804 N N . ARG A 1 230 ? -4.355 -14.578 -27.516 1 62.56 230 ARG A N 1
ATOM 1805 C CA . ARG A 1 230 ? -5.465 -14.648 -28.469 1 62.56 230 ARG A CA 1
ATOM 1806 C C . ARG A 1 230 ? -5.039 -15.328 -29.766 1 62.56 230 ARG A C 1
ATOM 1808 O O . ARG A 1 230 ? -4.266 -14.766 -30.547 1 62.56 230 ARG A O 1
ATOM 1815 N N . ASP A 1 231 ? -4.547 -16.312 -30 1 45.03 231 ASP A N 1
ATOM 1816 C CA . ASP A 1 231 ? -4.27 -16.672 -31.391 1 45.03 231 ASP A CA 1
ATOM 1817 C C . ASP A 1 231 ? -5.418 -16.25 -32.312 1 45.03 231 ASP A C 1
ATOM 1819 O O . ASP A 1 231 ? -5.242 -15.414 -33.188 1 45.03 231 ASP A O 1
ATOM 1823 N N . GLN A 1 232 ? -6.305 -17.344 -32.906 1 40.69 232 GLN A N 1
ATOM 1824 C CA . GLN A 1 232 ? -6.414 -17.828 -34.281 1 40.69 232 GLN A CA 1
ATOM 1825 C C . GLN A 1 232 ? -7.414 -16.984 -35.062 1 40.69 232 GLN A C 1
ATOM 1827 O O . GLN A 1 232 ? -7.5 -17.109 -36.281 1 40.69 232 GLN A O 1
ATOM 1832 N N . ARG A 1 233 ? -8.641 -16.688 -34.688 1 38.81 233 ARG A N 1
ATOM 1833 C CA . ARG A 1 233 ? -9.539 -16.391 -35.781 1 38.81 233 ARG A CA 1
ATOM 1834 C C . ARG A 1 233 ? -9.133 -15.086 -36.469 1 38.81 233 ARG A C 1
ATOM 1836 O O . ARG A 1 233 ? -9.711 -14.719 -37.5 1 38.81 233 ARG A O 1
ATOM 1843 N N . ALA A 1 234 ? -8.703 -14.102 -35.844 1 34.06 234 ALA A N 1
ATOM 1844 C CA . ALA A 1 234 ? -8.641 -12.984 -36.781 1 34.06 234 ALA A CA 1
ATOM 1845 C C . ALA A 1 234 ? -7.492 -13.172 -37.781 1 34.06 234 ALA A C 1
ATOM 1847 O O . ALA A 1 234 ? -7.16 -12.258 -38.531 1 34.06 234 ALA A O 1
ATOM 1848 N N . ARG A 1 235 ? -6.645 -14.18 -37.656 1 28.91 235 ARG A N 1
ATOM 1849 C CA . ARG A 1 235 ? -5.848 -14.273 -38.875 1 28.91 235 ARG A CA 1
ATOM 1850 C C . ARG A 1 235 ? -6.715 -14.656 -40.062 1 28.91 235 ARG A C 1
ATOM 1852 O O . ARG A 1 235 ? -6.25 -14.641 -41.188 1 28.91 235 ARG A O 1
ATOM 1859 N N . GLY A 1 236 ? -7.82 -15.469 -39.625 1 26.39 236 GLY A N 1
ATOM 1860 C CA . GLY A 1 236 ? -8.656 -15.719 -40.812 1 26.39 236 GLY A CA 1
ATOM 1861 C C . GLY A 1 236 ? -9.578 -14.57 -41.125 1 26.39 236 GLY A C 1
ATOM 1862 O O . GLY A 1 236 ? -9.914 -13.766 -40.25 1 26.39 236 GLY A O 1
ATOM 1863 N N . MET B 1 1 ? -12.789 27.688 16.562 1 82.88 1 MET B N 1
ATOM 1864 C CA . MET B 1 1 ? -13.594 26.469 16.453 1 82.88 1 MET B CA 1
ATOM 1865 C C . MET B 1 1 ? -14.805 26.703 15.562 1 82.88 1 MET B C 1
ATOM 1867 O O . MET B 1 1 ? -15.508 27.703 15.695 1 82.88 1 MET B O 1
ATOM 1871 N N . GLU B 1 2 ? -14.836 25.891 14.461 1 90.5 2 GLU B N 1
ATOM 1872 C CA . GLU B 1 2 ? -15.93 26 13.5 1 90.5 2 GLU B CA 1
ATOM 1873 C C . GLU B 1 2 ? -16.734 24.719 13.43 1 90.5 2 GLU B C 1
ATOM 1875 O O . GLU B 1 2 ? -16.172 23.625 13.484 1 90.5 2 GLU B O 1
ATOM 1880 N N . LEU B 1 3 ? -17.969 24.922 13.352 1 95.06 3 LEU B N 1
ATOM 1881 C CA . LEU B 1 3 ? -18.828 23.766 13.148 1 95.06 3 LEU B CA 1
ATOM 1882 C C . LEU B 1 3 ? -18.641 23.188 11.75 1 95.06 3 LEU B C 1
ATOM 1884 O O . LEU B 1 3 ? -18.5 23.938 10.773 1 95.06 3 LEU B O 1
ATOM 1888 N N . VAL B 1 4 ? -18.609 21.875 11.719 1 96.25 4 VAL B N 1
ATOM 1889 C CA . VAL B 1 4 ? -18.469 21.234 10.422 1 96.25 4 VAL B CA 1
ATOM 1890 C C . VAL B 1 4 ? -19.594 20.219 10.227 1 96.25 4 VAL B C 1
ATOM 1892 O O . VAL B 1 4 ? -20.25 19.812 11.188 1 96.25 4 VAL B O 1
ATOM 1895 N N . ASN B 1 5 ? -19.875 19.844 8.977 1 95.81 5 ASN B N 1
ATOM 1896 C CA . ASN B 1 5 ? -20.906 18.859 8.672 1 95.81 5 ASN B CA 1
ATOM 1897 C C . ASN B 1 5 ? -20.484 17.453 9.094 1 95.81 5 ASN B C 1
ATOM 1899 O O . ASN B 1 5 ? -21.25 16.734 9.742 1 95.81 5 ASN B O 1
ATOM 1903 N N . THR B 1 6 ? -19.344 17.078 8.633 1 96.88 6 THR B N 1
ATOM 1904 C CA . THR B 1 6 ? -18.797 15.789 9.031 1 96.88 6 THR B CA 1
ATOM 1905 C C . THR B 1 6 ? -17.281 15.883 9.219 1 96.88 6 THR B C 1
ATOM 1907 O O . THR B 1 6 ? -16.594 16.547 8.438 1 96.88 6 THR B O 1
ATOM 1910 N N . LEU B 1 7 ? -16.812 15.32 10.234 1 97.81 7 LEU B N 1
ATOM 1911 C CA . LEU B 1 7 ? -15.398 15.148 10.508 1 97.81 7 LEU B CA 1
ATOM 1912 C C . LEU B 1 7 ? -15.148 13.852 11.273 1 97.81 7 LEU B C 1
ATOM 1914 O O . L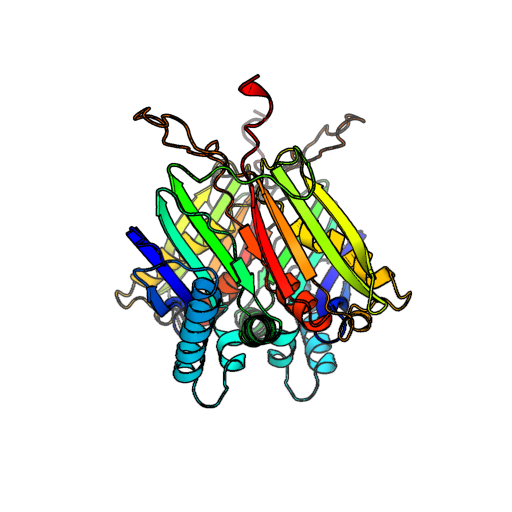EU B 1 7 ? -15.695 13.648 12.359 1 97.81 7 LEU B O 1
ATOM 1918 N N . PHE B 1 8 ? -14.32 12.992 10.672 1 98.62 8 PHE B N 1
ATOM 1919 C CA . PHE B 1 8 ? -14.039 11.742 11.367 1 98.62 8 PHE B CA 1
ATOM 1920 C C . PHE B 1 8 ? -12.641 11.234 11.016 1 98.62 8 PHE B C 1
ATOM 1922 O O . PHE B 1 8 ? -12.078 11.609 9.984 1 98.62 8 PHE B O 1
ATOM 1929 N N . ALA B 1 9 ? -12.062 10.461 11.898 1 98.81 9 ALA B N 1
ATOM 1930 C CA . ALA B 1 9 ? -10.898 9.609 11.672 1 98.81 9 ALA B CA 1
ATOM 1931 C C . ALA B 1 9 ? -11.266 8.133 11.766 1 98.81 9 ALA B C 1
ATOM 1933 O O . ALA B 1 9 ? -11.742 7.668 12.805 1 98.81 9 ALA B O 1
ATOM 1934 N N . SER B 1 10 ? -11.031 7.469 10.68 1 98.88 10 SER B N 1
ATOM 1935 C CA . SER B 1 10 ? -11.383 6.055 10.625 1 98.88 10 SER B CA 1
ATOM 1936 C C . SER B 1 10 ? -10.141 5.18 10.5 1 98.88 10 SER B C 1
ATOM 1938 O O . SER B 1 10 ? -9.336 5.371 9.586 1 98.88 10 SER B O 1
ATOM 1940 N N . LEU B 1 11 ? -9.984 4.305 11.461 1 98.88 11 LEU B N 1
ATOM 1941 C CA . LEU B 1 11 ? -8.969 3.258 11.391 1 98.88 11 LEU B CA 1
ATOM 1942 C C . LEU B 1 11 ? -9.586 1.933 10.953 1 98.88 11 LEU B C 1
ATOM 1944 O O . LEU B 1 11 ? -10.422 1.367 11.656 1 98.88 11 LEU B O 1
ATOM 1948 N N . ALA B 1 12 ? -9.195 1.488 9.797 1 98.75 12 ALA B N 1
ATOM 1949 C CA . ALA B 1 12 ? -9.75 0.265 9.219 1 98.75 12 ALA B CA 1
ATOM 1950 C C . ALA B 1 12 ? -8.641 -0.679 8.766 1 98.75 12 ALA B C 1
ATOM 1952 O O . ALA B 1 12 ? -7.496 -0.261 8.594 1 98.75 12 ALA B O 1
ATOM 1953 N N . GLY B 1 13 ? -8.938 -1.956 8.672 1 98.44 13 GLY B N 1
ATOM 1954 C CA . GLY B 1 13 ? -7.992 -2.959 8.219 1 98.44 13 GLY B CA 1
ATOM 1955 C C . GLY B 1 13 ? -8.656 -4.223 7.707 1 98.44 13 GLY B C 1
ATOM 1956 O O . GLY B 1 13 ? -9.859 -4.227 7.414 1 98.44 13 GLY B O 1
ATOM 1957 N N . THR B 1 14 ? -7.887 -5.164 7.434 1 98.06 14 THR B N 1
ATOM 1958 C CA . THR B 1 14 ? -8.344 -6.488 7.027 1 98.06 14 THR B CA 1
ATOM 1959 C C . THR B 1 14 ? -8.125 -7.5 8.148 1 98.06 14 THR B C 1
ATOM 1961 O O . THR B 1 14 ? -7.008 -7.656 8.641 1 98.06 14 THR B O 1
ATOM 1964 N N . ASP B 1 15 ? -9.211 -8.156 8.602 1 97.94 15 ASP B N 1
ATOM 1965 C CA . ASP B 1 15 ? -9.086 -9.195 9.617 1 97.94 15 ASP B CA 1
ATOM 1966 C C . ASP B 1 15 ? -8.297 -10.391 9.094 1 97.94 15 ASP B C 1
ATOM 1968 O O . ASP B 1 15 ? -8.742 -11.078 8.172 1 97.94 15 ASP B O 1
ATOM 1972 N N . PRO B 1 16 ? -7.152 -10.633 9.672 1 97 16 PRO B N 1
ATOM 1973 C CA . PRO B 1 16 ? -6.309 -11.703 9.125 1 97 16 PRO B CA 1
ATOM 1974 C C . PRO B 1 16 ? -6.934 -13.086 9.289 1 97 16 PRO B C 1
ATOM 1976 O O . PRO B 1 16 ? -6.535 -14.031 8.609 1 97 16 PRO B O 1
ATOM 1979 N N . PHE B 1 17 ? -7.844 -13.25 10.141 1 96.56 17 PHE B N 1
ATOM 1980 C CA . PHE B 1 17 ? -8.469 -14.547 10.383 1 96.56 17 PHE B CA 1
ATOM 1981 C C . PHE B 1 17 ? -9.602 -14.797 9.398 1 96.56 17 PHE B C 1
ATOM 1983 O O . PHE B 1 17 ? -9.734 -15.898 8.859 1 96.56 17 PHE B O 1
ATOM 1990 N N . THR B 1 18 ? -10.375 -13.758 9.055 1 96.94 18 THR B N 1
ATOM 1991 C CA . THR B 1 18 ? -11.578 -13.953 8.25 1 96.94 18 THR B CA 1
ATOM 1992 C C . THR B 1 18 ? -11.383 -13.391 6.844 1 96.94 18 THR B C 1
ATOM 1994 O O . THR B 1 18 ? -12.117 -13.75 5.918 1 96.94 18 THR B O 1
ATOM 1997 N N . GLY B 1 19 ? -10.5 -12.422 6.695 1 96.69 19 GLY B N 1
ATOM 1998 C CA . GLY B 1 19 ? -10.281 -11.789 5.406 1 96.69 19 GLY B CA 1
ATOM 1999 C C . GLY B 1 19 ? -11.227 -10.625 5.145 1 96.69 19 GLY B C 1
ATOM 2000 O O . GLY B 1 19 ? -11.148 -9.977 4.102 1 96.69 19 GLY B O 1
ATOM 2001 N N . VAL B 1 20 ? -12.086 -10.297 6.121 1 96.81 20 VAL B N 1
ATOM 2002 C CA . VAL B 1 20 ? -13.094 -9.266 5.895 1 96.81 20 VAL B CA 1
ATOM 2003 C C . VAL B 1 20 ? -12.539 -7.906 6.324 1 96.81 20 VAL B C 1
ATOM 2005 O O . VAL B 1 20 ? -11.656 -7.832 7.172 1 96.81 20 VAL B O 1
ATOM 2008 N N . ASP B 1 21 ? -13.086 -6.914 5.719 1 96.62 21 ASP B N 1
ATOM 2009 C CA . ASP B 1 21 ? -12.773 -5.555 6.148 1 96.62 21 ASP B CA 1
ATOM 2010 C C . ASP B 1 21 ? -13.383 -5.262 7.52 1 96.62 21 ASP B C 1
ATOM 2012 O O . ASP B 1 21 ? -14.531 -5.637 7.785 1 96.62 21 ASP B O 1
ATOM 2016 N N . ILE B 1 22 ? -12.594 -4.625 8.359 1 97.56 22 ILE B N 1
ATOM 2017 C CA . ILE B 1 22 ? -13.102 -4.262 9.672 1 97.56 22 ILE B CA 1
ATOM 2018 C C . ILE B 1 22 ? -12.789 -2.795 9.961 1 97.56 22 ILE B C 1
ATOM 2020 O O . ILE B 1 22 ? -11.76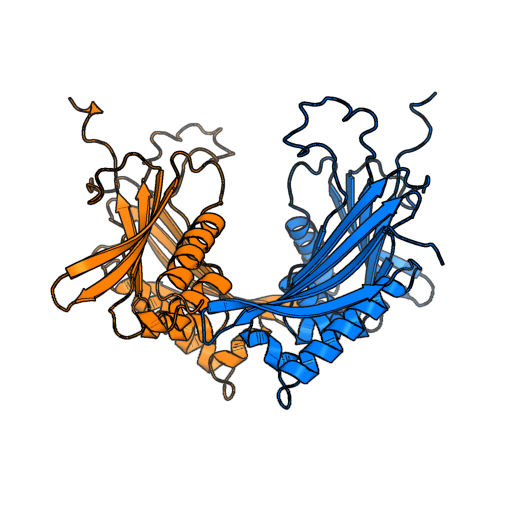6 -2.271 9.508 1 97.56 22 ILE B O 1
ATOM 2024 N N . THR B 1 23 ? -13.688 -2.18 10.648 1 98.44 23 THR B N 1
ATOM 2025 C CA . THR B 1 23 ? -13.438 -0.866 11.234 1 98.44 23 THR B CA 1
ATOM 2026 C C . THR B 1 23 ? -13.008 -0.998 12.688 1 98.44 23 THR B C 1
ATOM 2028 O O . THR B 1 23 ? -13.781 -1.469 13.531 1 98.44 23 THR B O 1
ATOM 2031 N N . ILE B 1 24 ? -11.859 -0.59 12.984 1 98.69 24 ILE B N 1
ATOM 2032 C CA . ILE B 1 24 ? -11.281 -0.746 14.312 1 98.69 24 ILE B CA 1
ATOM 2033 C C . ILE B 1 24 ? -11.656 0.45 15.188 1 98.69 24 ILE B C 1
ATOM 2035 O O . ILE B 1 24 ? -11.938 0.294 16.375 1 98.69 24 ILE B O 1
ATOM 2039 N N . ALA B 1 25 ? -11.648 1.599 14.578 1 98.81 25 ALA B N 1
ATOM 2040 C CA . ALA B 1 25 ? -12.023 2.83 15.273 1 98.81 25 ALA B CA 1
ATOM 2041 C C . ALA B 1 25 ? -12.648 3.834 14.312 1 98.81 25 ALA B C 1
ATOM 2043 O O . ALA B 1 25 ? -12.32 3.854 13.125 1 98.81 25 ALA B O 1
ATOM 2044 N N . ASN B 1 26 ? -13.555 4.582 14.789 1 98.75 26 ASN B N 1
ATOM 2045 C CA . ASN B 1 26 ? -14.18 5.699 14.086 1 98.75 26 ASN B CA 1
ATOM 2046 C C . ASN B 1 26 ? -14.469 6.863 15.031 1 98.75 26 ASN B C 1
ATOM 2048 O O . ASN B 1 26 ? -15.531 6.918 15.656 1 98.75 26 ASN B O 1
ATOM 2052 N N . CYS B 1 27 ? -13.531 7.75 15.07 1 98.81 27 CYS B N 1
ATOM 2053 C CA . CYS B 1 27 ? -13.625 8.898 15.969 1 98.81 27 CYS B CA 1
ATOM 2054 C C . CYS B 1 27 ? -14.141 10.125 15.227 1 98.81 27 CYS B C 1
ATOM 2056 O O . CYS B 1 27 ? -13.695 10.414 14.109 1 98.81 27 CYS B O 1
ATOM 2058 N N . LYS B 1 28 ? -15 10.867 15.898 1 98.44 28 LYS B N 1
ATOM 2059 C CA . LYS B 1 28 ? -15.664 11.969 15.203 1 98.44 28 LYS B CA 1
ATOM 2060 C C . LYS B 1 28 ? -15.578 13.258 16.016 1 98.44 28 LYS B C 1
ATOM 2062 O O . LYS B 1 28 ? -15.312 13.219 17.219 1 98.44 28 LYS B O 1
ATOM 2067 N N . SER B 1 29 ? -15.703 14.359 15.367 1 98.06 29 SER B N 1
ATOM 2068 C CA . SER B 1 29 ? -15.844 15.688 15.961 1 98.06 29 SER B CA 1
ATOM 2069 C C . SER B 1 29 ? -16.859 16.531 15.203 1 98.06 29 SER B C 1
ATOM 2071 O O . SER B 1 29 ? -16.984 16.406 13.984 1 98.06 29 SER B O 1
ATOM 2073 N N . ALA B 1 30 ? -17.516 17.344 15.891 1 97.44 30 ALA B N 1
ATOM 2074 C CA . ALA B 1 30 ? -18.453 18.281 15.266 1 97.44 30 ALA B CA 1
ATOM 2075 C C . ALA B 1 30 ? -17.766 19.609 14.961 1 97.44 30 ALA B C 1
ATOM 2077 O O . ALA B 1 30 ? -18.359 20.469 14.297 1 97.44 30 ALA B O 1
ATOM 2078 N N . TYR B 1 31 ? -16.594 19.688 15.414 1 96.75 31 TYR B N 1
ATOM 2079 C CA . TYR B 1 31 ? -15.922 20.969 15.289 1 96.75 31 TYR B CA 1
ATOM 2080 C C . TYR B 1 31 ? -14.57 20.812 14.617 1 96.75 31 TYR B C 1
ATOM 2082 O O . TYR B 1 31 ? -13.938 19.766 14.719 1 96.75 31 TYR B O 1
ATOM 2090 N N . TRP B 1 32 ? -14.188 21.891 13.914 1 95.5 32 TRP B N 1
ATOM 2091 C CA . TRP B 1 32 ? -12.883 21.984 13.281 1 95.5 32 TRP B CA 1
ATOM 2092 C C . TRP B 1 32 ? -12.023 23.062 13.945 1 95.5 32 TRP B C 1
ATOM 2094 O O . TRP B 1 32 ? -12.492 24.172 14.188 1 95.5 32 TRP B O 1
ATOM 2104 N N . ASP B 1 33 ? -10.891 22.688 14.25 1 91.75 33 ASP B N 1
ATOM 2105 C CA . ASP B 1 33 ? -9.836 23.625 14.625 1 91.75 33 ASP B CA 1
ATOM 2106 C C . ASP B 1 33 ? -8.461 23.078 14.25 1 91.75 33 ASP B C 1
ATOM 2108 O O . ASP B 1 33 ? -8.344 21.953 13.766 1 91.75 33 ASP B O 1
ATOM 2112 N N . GLU B 1 34 ? -7.371 23.75 14.305 1 85.75 34 GLU B N 1
ATOM 2113 C CA . GLU B 1 34 ? -6.039 23.422 13.805 1 85.75 34 GLU B CA 1
ATOM 2114 C C . GLU B 1 34 ? -5.504 22.156 14.453 1 85.75 34 GLU B C 1
ATOM 2116 O O . GLU B 1 34 ? -4.746 21.406 13.828 1 85.75 34 GLU B O 1
ATOM 2121 N N . GLY B 1 35 ? -5.938 21.734 15.625 1 94.5 35 GLY B N 1
ATOM 2122 C CA . GLY B 1 35 ? -5.383 20.578 16.312 1 94.5 35 GLY B CA 1
ATOM 2123 C C . GLY B 1 35 ? -6.289 19.359 16.281 1 94.5 35 GLY B C 1
ATOM 2124 O O . GLY B 1 35 ? -5.902 18.281 16.719 1 94.5 35 GLY B O 1
ATOM 2125 N N . ILE B 1 36 ? -7.387 19.5 15.625 1 97.62 36 ILE B N 1
ATOM 2126 C CA . ILE B 1 36 ? -8.43 18.484 15.758 1 97.62 36 ILE B CA 1
ATOM 2127 C C . ILE B 1 36 ? -8.039 17.219 14.984 1 97.62 36 ILE B C 1
ATOM 2129 O O . ILE B 1 36 ? -8.32 16.109 15.422 1 97.62 36 ILE B O 1
ATOM 2133 N N . VAL B 1 37 ? -7.371 17.438 13.852 1 97.69 37 VAL B N 1
ATOM 2134 C CA . VAL B 1 37 ? -6.98 16.281 13.047 1 97.69 37 VAL B CA 1
ATOM 2135 C C . VAL B 1 37 ? -6.023 15.398 13.836 1 97.69 37 VAL B C 1
ATOM 2137 O O . VAL B 1 37 ? -6.238 14.188 13.945 1 97.69 37 VAL B O 1
ATOM 2140 N N . GLN B 1 38 ? -5.023 16 14.406 1 98.25 38 GLN B N 1
ATOM 2141 C CA . GLN B 1 38 ? -4.062 15.266 15.219 1 98.25 38 GLN B CA 1
ATOM 2142 C C . GLN B 1 38 ? -4.742 14.594 16.406 1 98.25 38 GLN B C 1
ATOM 2144 O O . GLN B 1 38 ? -4.434 13.445 16.75 1 98.25 38 GLN B O 1
ATOM 2149 N N . GLN B 1 39 ? -5.617 15.258 17 1 98.56 39 GLN B N 1
ATOM 2150 C CA . GLN B 1 39 ? -6.34 14.711 18.156 1 98.56 39 GLN B CA 1
ATOM 2151 C C . GLN B 1 39 ? -7.141 13.477 17.766 1 98.56 39 GLN B C 1
ATOM 2153 O O . GLN B 1 39 ? -7.094 12.453 18.453 1 98.56 39 GLN B O 1
ATOM 2158 N N . LEU B 1 40 ? -7.859 13.562 16.672 1 98.81 40 LEU B N 1
ATOM 2159 C CA . LEU B 1 40 ? -8.695 12.461 16.219 1 98.81 40 LEU B CA 1
ATOM 2160 C C . LEU B 1 40 ? -7.84 11.266 15.812 1 98.81 40 LEU B C 1
ATOM 2162 O O . LEU B 1 40 ? -8.211 10.117 16.062 1 98.81 40 LEU B O 1
ATOM 2166 N N . ILE B 1 41 ? -6.738 11.555 15.164 1 98.81 41 ILE B N 1
ATOM 2167 C CA . ILE B 1 41 ? -5.812 10.484 14.797 1 98.81 41 ILE B CA 1
ATOM 2168 C C . ILE B 1 41 ? -5.367 9.734 16.047 1 98.81 41 ILE B C 1
ATOM 2170 O O . ILE B 1 41 ? -5.438 8.508 16.094 1 98.81 41 ILE B O 1
ATOM 2174 N N . ASN B 1 42 ? -4.957 10.477 17.047 1 98.88 42 ASN B N 1
ATOM 2175 C CA . ASN B 1 42 ? -4.449 9.844 18.25 1 98.88 42 ASN B CA 1
ATOM 2176 C C . ASN B 1 42 ? -5.555 9.102 19 1 98.88 42 ASN B C 1
ATOM 2178 O O . ASN B 1 42 ? -5.309 8.047 19.578 1 98.88 42 ASN B O 1
ATOM 2182 N N . GLN B 1 43 ? -6.727 9.625 18.953 1 98.88 43 GLN B N 1
ATOM 2183 C CA . GLN B 1 43 ? -7.852 8.906 19.531 1 98.88 43 GLN B CA 1
ATOM 2184 C C . GLN B 1 43 ? -8.086 7.578 18.828 1 98.88 43 GLN B C 1
ATOM 2186 O O . GLN B 1 43 ? -8.305 6.551 19.469 1 98.88 43 GLN B O 1
ATOM 2191 N N . ALA B 1 44 ? -8.086 7.594 17.516 1 98.88 44 ALA B N 1
ATOM 2192 C CA . ALA B 1 44 ? -8.258 6.371 16.734 1 98.88 44 ALA B CA 1
ATOM 2193 C C . ALA B 1 44 ? -7.16 5.359 17.062 1 98.88 44 ALA B C 1
ATOM 2195 O O . ALA B 1 44 ? -7.426 4.164 17.188 1 98.88 44 ALA B O 1
ATOM 2196 N N . LEU B 1 45 ? -5.965 5.848 17.203 1 98.88 45 LEU B N 1
ATOM 2197 C CA . LEU B 1 45 ? -4.836 4.973 17.5 1 98.88 45 LEU B CA 1
ATOM 2198 C C . LEU B 1 45 ? -4.934 4.406 18.906 1 98.88 45 LEU B C 1
ATOM 2200 O O . LEU B 1 45 ? -4.543 3.264 19.156 1 98.88 45 LEU B O 1
ATOM 2204 N N . ASP B 1 46 ? -5.438 5.207 19.828 1 98.81 46 ASP B N 1
ATOM 2205 C CA . ASP B 1 46 ? -5.703 4.688 21.172 1 98.81 46 ASP B CA 1
ATOM 2206 C C . ASP B 1 46 ? -6.68 3.516 21.125 1 98.81 46 ASP B C 1
ATOM 2208 O O . ASP B 1 46 ? -6.469 2.494 21.781 1 98.81 46 ASP B O 1
ATOM 2212 N N . GLU B 1 47 ? -7.707 3.689 20.359 1 98.81 47 GLU B N 1
ATOM 2213 C CA . GLU B 1 47 ? -8.672 2.607 20.188 1 98.81 47 GLU B CA 1
ATOM 2214 C C . GLU B 1 47 ? -8.031 1.395 19.516 1 98.81 47 GLU B C 1
ATOM 2216 O O . GLU B 1 47 ? -8.344 0.253 19.859 1 98.81 47 GLU B O 1
ATOM 2221 N N . GLY B 1 48 ? -7.168 1.678 18.562 1 98.69 48 GLY B N 1
ATOM 2222 C CA . GLY B 1 48 ? -6.441 0.591 17.922 1 98.69 48 GLY B CA 1
ATOM 2223 C C . GLY B 1 48 ? -5.57 -0.188 18.891 1 98.69 48 GLY B C 1
ATOM 2224 O O . GLY B 1 48 ? -5.52 -1.419 18.844 1 98.69 48 GLY B O 1
ATOM 2225 N N . GLU B 1 49 ? -4.938 0.539 19.75 1 98.5 49 GLU B N 1
ATOM 2226 C CA . GLU B 1 49 ? -4.086 -0.096 20.75 1 98.5 49 GLU B CA 1
ATOM 2227 C C . GLU B 1 49 ? -4.906 -0.984 21.688 1 98.5 49 GLU B C 1
ATOM 2229 O O . GLU B 1 49 ? -4.477 -2.084 22.047 1 98.5 49 GLU B O 1
ATOM 2234 N N . LYS B 1 50 ? -6.039 -0.544 22.078 1 98.38 50 LYS B N 1
ATOM 2235 C CA . LYS B 1 50 ? -6.934 -1.339 22.922 1 98.38 50 LYS B CA 1
ATOM 2236 C C . LYS B 1 50 ? -7.391 -2.602 22.188 1 98.38 50 LYS B C 1
ATOM 2238 O O . LYS B 1 50 ? -7.473 -3.674 22.797 1 98.38 50 LYS B O 1
ATOM 2243 N N . PHE B 1 51 ? -7.699 -2.418 21.016 1 98.38 51 PHE B N 1
ATOM 2244 C CA . PHE B 1 51 ? -8.203 -3.492 20.172 1 98.38 51 PHE B CA 1
ATOM 2245 C C . PHE B 1 51 ? -7.223 -4.652 20.125 1 98.38 51 PHE B C 1
ATOM 2247 O O . PHE B 1 51 ? -7.617 -5.816 20.219 1 98.38 51 PHE B O 1
ATOM 2254 N N . VAL B 1 52 ? -5.914 -4.336 19.984 1 97.75 52 VAL B N 1
ATOM 2255 C CA . VAL B 1 52 ? -4.926 -5.391 19.797 1 97.75 52 VAL B CA 1
ATOM 2256 C C . VAL B 1 52 ? -4.375 -5.824 21.156 1 97.75 52 VAL B C 1
ATOM 2258 O O . VAL B 1 52 ? -3.686 -6.844 21.25 1 97.75 52 VAL B O 1
ATOM 2261 N N . GLY B 1 53 ? -4.512 -5.059 22.203 1 96.62 53 GLY B N 1
ATOM 2262 C CA . GLY B 1 53 ? -4.164 -5.453 23.547 1 96.62 53 GLY B CA 1
ATOM 2263 C C . GLY B 1 53 ? -2.676 -5.395 23.828 1 96.62 53 GLY B C 1
ATOM 2264 O O . GLY B 1 53 ? -2.035 -4.367 23.594 1 96.62 53 GLY B O 1
ATOM 2265 N N . ALA B 1 54 ? -2.094 -6.48 24.188 1 94.88 54 ALA B N 1
ATOM 2266 C CA . ALA B 1 54 ? -0.745 -6.551 24.75 1 94.88 54 ALA B CA 1
ATOM 2267 C C . ALA B 1 54 ? 0.303 -6.242 23.672 1 94.88 54 ALA B C 1
ATOM 2269 O O . ALA B 1 54 ? 1.411 -5.805 24 1 94.88 54 ALA B O 1
ATOM 2270 N N . ASP B 1 55 ? 0.017 -6.344 22.469 1 94.19 55 ASP B N 1
ATOM 2271 C CA . ASP B 1 55 ? 0.983 -6.172 21.391 1 94.19 55 ASP B CA 1
ATOM 2272 C C . ASP B 1 55 ? 1.237 -4.695 21.109 1 94.19 55 ASP B C 1
ATOM 2274 O O . ASP B 1 55 ? 2.191 -4.344 20.406 1 94.19 55 ASP B O 1
ATOM 2278 N N . GLY B 1 56 ? 0.338 -3.816 21.719 1 96.88 56 GLY B N 1
ATOM 2279 C CA . GLY B 1 56 ? 0.482 -2.398 21.422 1 96.88 56 GLY B CA 1
ATOM 2280 C C . GLY B 1 56 ? 0.162 -2.045 19.984 1 96.88 56 GLY B C 1
ATOM 2281 O O . GLY B 1 56 ? -0.419 -2.854 19.25 1 96.88 56 GLY B O 1
ATOM 2282 N N . LEU B 1 57 ? 0.557 -0.905 19.547 1 97.94 57 LEU B N 1
ATOM 2283 C CA . LEU B 1 57 ? 0.219 -0.396 18.219 1 97.94 57 LEU B CA 1
ATOM 2284 C C . LEU B 1 57 ? 0.814 -1.281 17.125 1 97.94 57 LEU B C 1
ATOM 2286 O O . LEU B 1 57 ? 0.241 -1.406 16.047 1 97.94 57 LEU B O 1
ATOM 2290 N N . GLU B 1 58 ? 1.949 -1.913 17.453 1 96.94 58 GLU B N 1
ATOM 2291 C CA . GLU B 1 58 ? 2.598 -2.773 16.469 1 96.94 58 GLU B CA 1
ATOM 2292 C C . GLU B 1 58 ? 1.729 -3.982 16.141 1 96.94 58 GLU B C 1
ATOM 2294 O O . GLU B 1 58 ? 1.883 -4.59 15.07 1 96.94 58 GLU B O 1
ATOM 2299 N N . GLY B 1 59 ? 0.863 -4.324 17.078 1 97.44 59 GLY B N 1
ATOM 2300 C CA . GLY B 1 59 ? -0.066 -5.41 16.812 1 97.44 59 GLY B CA 1
ATOM 2301 C C . GLY B 1 59 ? -0.964 -5.148 15.609 1 97.44 59 GLY B C 1
ATOM 2302 O O . GLY B 1 59 ? -1.508 -6.082 15.016 1 97.44 59 GLY B O 1
ATOM 2303 N N . LEU B 1 60 ? -1.132 -3.908 15.227 1 98.31 60 LEU B N 1
ATOM 2304 C CA . LEU B 1 60 ? -2.002 -3.521 14.125 1 98.31 60 LEU B CA 1
ATOM 2305 C C . LEU B 1 60 ? -1.353 -3.846 12.781 1 98.31 60 LEU B C 1
ATOM 2307 O O . LEU B 1 60 ? -2.027 -3.871 11.75 1 98.31 60 LEU B O 1
ATOM 2311 N N . LEU B 1 61 ? -0.029 -4.121 12.766 1 97.5 61 LEU B N 1
ATOM 2312 C CA . LEU B 1 61 ? 0.688 -4.422 11.531 1 97.5 61 LEU B CA 1
ATOM 2313 C C . LEU B 1 61 ? 0.071 -5.621 10.82 1 97.5 61 LEU B C 1
ATOM 2315 O O . LEU B 1 61 ? 0.065 -5.684 9.594 1 97.5 61 LEU B O 1
ATOM 2319 N N . ARG B 1 62 ? -0.475 -6.492 11.547 1 95.94 62 ARG B N 1
ATOM 2320 C CA . ARG B 1 62 ? -1.002 -7.723 10.969 1 95.94 62 ARG B CA 1
ATOM 2321 C C . ARG B 1 62 ? -2.316 -7.469 10.242 1 95.94 62 ARG B C 1
ATOM 2323 O O . ARG B 1 62 ? -2.771 -8.305 9.453 1 95.94 62 ARG B O 1
ATOM 2330 N N . TYR B 1 63 ? -2.896 -6.293 10.461 1 98 63 TYR B N 1
ATOM 2331 C CA . TYR B 1 63 ? -4.23 -6.027 9.938 1 98 63 TYR B CA 1
ATOM 2332 C C . TYR B 1 63 ? -4.156 -5.168 8.68 1 98 63 TYR B C 1
ATOM 2334 O O . TYR B 1 63 ? -5.188 -4.852 8.078 1 98 63 TYR B O 1
ATOM 2342 N N . ASN B 1 64 ? -2.924 -4.773 8.195 1 97.75 64 ASN B N 1
ATOM 2343 C CA . ASN B 1 64 ? -2.814 -3.906 7.027 1 97.75 64 ASN B CA 1
ATOM 2344 C C . ASN B 1 64 ? -3.754 -2.707 7.129 1 97.75 64 ASN B C 1
ATOM 2346 O O . ASN B 1 64 ? -4.594 -2.494 6.25 1 97.75 64 ASN B O 1
ATOM 2350 N N . VAL B 1 65 ? -3.482 -1.839 8.086 1 98.62 65 VAL B N 1
ATOM 2351 C CA . VAL B 1 65 ? -4.477 -0.835 8.461 1 98.62 65 VAL B CA 1
ATOM 2352 C C . VAL B 1 65 ? -4.27 0.428 7.629 1 98.62 65 VAL B C 1
ATOM 2354 O O . VAL B 1 65 ? -3.174 0.665 7.109 1 98.62 65 VAL B O 1
ATOM 2357 N N . THR B 1 66 ? -5.336 1.17 7.496 1 98.62 66 THR B N 1
ATOM 2358 C CA . THR B 1 66 ? -5.371 2.52 6.941 1 98.62 66 THR B CA 1
ATOM 2359 C C . THR B 1 66 ? -6.105 3.471 7.879 1 98.62 66 THR B C 1
ATOM 2361 O O . THR B 1 66 ? -7.133 3.111 8.461 1 98.62 66 THR B O 1
ATOM 2364 N N . LEU B 1 67 ? -5.535 4.621 8.078 1 98.88 67 LEU B N 1
ATOM 2365 C CA . LEU B 1 67 ? -6.207 5.688 8.812 1 98.88 67 LEU B CA 1
ATOM 2366 C C . LEU B 1 67 ? -6.602 6.828 7.883 1 98.88 67 LEU B C 1
ATOM 2368 O O . LEU B 1 67 ? -5.738 7.453 7.258 1 98.88 67 LEU B O 1
ATOM 2372 N N . ASN B 1 68 ? -7.902 7.125 7.816 1 98.44 68 ASN B N 1
ATOM 2373 C CA . ASN B 1 68 ? -8.406 8.156 6.914 1 98.44 68 ASN B CA 1
ATOM 2374 C C . ASN B 1 68 ? -9.18 9.234 7.668 1 98.44 68 ASN B C 1
ATOM 2376 O O . ASN B 1 68 ? -9.938 8.93 8.586 1 98.44 68 ASN B O 1
ATOM 2380 N N . ILE B 1 69 ? -8.906 10.414 7.285 1 98.19 69 ILE B N 1
ATOM 2381 C CA . ILE B 1 69 ? -9.68 11.547 7.781 1 98.19 69 ILE B CA 1
ATOM 2382 C C . ILE B 1 69 ? -10.664 12.008 6.707 1 98.19 69 ILE B C 1
ATOM 2384 O O . ILE B 1 69 ? -10.266 12.312 5.582 1 98.19 69 ILE B O 1
ATOM 2388 N N . GLY B 1 70 ? -11.914 12.023 7.074 1 96.06 70 GLY B N 1
ATOM 2389 C CA . GLY B 1 70 ? -12.938 12.617 6.23 1 96.06 70 GLY B CA 1
ATOM 2390 C C . GLY B 1 70 ? -13.469 13.93 6.773 1 96.06 70 GLY B C 1
ATOM 2391 O O . GLY B 1 70 ? -13.68 14.07 7.98 1 96.06 70 GLY B O 1
ATOM 2392 N N . LEU B 1 71 ? -13.594 14.922 5.902 1 94.5 71 LEU B N 1
ATOM 2393 C CA . LEU B 1 71 ? -14.102 16.234 6.281 1 94.5 71 LEU B CA 1
ATOM 2394 C C . LEU B 1 71 ? -15.062 16.781 5.227 1 94.5 71 LEU B C 1
ATOM 2396 O O . LEU B 1 71 ? -14.719 16.844 4.043 1 94.5 71 LEU B O 1
ATOM 2400 N N . THR B 1 72 ? -16.188 17.078 5.605 1 92.44 72 THR B N 1
ATOM 2401 C CA . THR B 1 72 ? -17.141 17.812 4.785 1 92.44 72 THR B CA 1
ATOM 2402 C C . THR B 1 72 ? -17.609 19.078 5.492 1 92.44 72 THR B C 1
ATOM 2404 O O . THR B 1 72 ? -18.062 19.031 6.637 1 92.44 72 THR B O 1
ATOM 2407 N N . SER B 1 73 ? -17.375 20.141 4.859 1 91.19 73 SER B N 1
ATOM 2408 C CA . SER B 1 73 ? -17.75 21.406 5.473 1 91.19 73 SER B CA 1
ATOM 2409 C C . SER B 1 73 ? -17.828 22.531 4.438 1 91.19 73 SER B C 1
ATOM 2411 O O . SER B 1 73 ? -17.75 22.266 3.232 1 91.19 73 SER B O 1
ATOM 2413 N N . SER B 1 74 ? -18.172 23.688 4.926 1 86.88 74 SER B N 1
ATOM 2414 C CA . SER B 1 74 ? -18.109 24.922 4.156 1 86.88 74 SER B CA 1
ATOM 2415 C C . SER B 1 74 ? -17.328 26 4.914 1 86.88 74 SER B C 1
ATOM 2417 O O . SER B 1 74 ? -17.391 26.062 6.145 1 86.88 74 SER B O 1
ATOM 2419 N N . LYS B 1 75 ? -16.594 26.734 4.137 1 86.38 75 LYS B N 1
ATOM 2420 C CA . LYS B 1 75 ? -15.961 27.953 4.641 1 86.38 75 LYS B CA 1
ATOM 2421 C C . LYS B 1 75 ? -14.906 27.625 5.695 1 86.38 75 LYS B C 1
ATOM 2423 O O . LYS B 1 75 ? -14.781 28.328 6.695 1 86.38 75 LYS B O 1
ATOM 2428 N N . VAL B 1 76 ? -14.297 26.438 5.57 1 88.75 76 VAL B N 1
ATOM 2429 C CA . VAL B 1 76 ? -13.211 26.078 6.469 1 88.75 76 VAL B CA 1
ATOM 2430 C C . VAL B 1 76 ? -11.914 25.906 5.672 1 88.75 76 VAL B C 1
ATOM 2432 O O . VAL B 1 76 ? -11.938 25.422 4.543 1 88.75 76 VAL B O 1
ATOM 2435 N N . TRP B 1 77 ? -10.859 26.391 6.297 1 89.56 77 TRP B N 1
ATOM 2436 C CA . TRP B 1 77 ? -9.531 26.078 5.781 1 89.56 77 TRP B CA 1
ATOM 2437 C C . TRP B 1 77 ? -9.023 24.75 6.355 1 89.56 77 TRP B C 1
ATOM 2439 O O . TRP B 1 77 ? -8.773 24.656 7.559 1 89.56 77 TRP B O 1
ATOM 2449 N N . PRO B 1 78 ? -8.812 23.797 5.586 1 90.62 78 PRO B N 1
ATOM 2450 C CA . PRO B 1 78 ? -8.586 22.438 6.098 1 90.62 78 PRO B CA 1
ATOM 2451 C C . PRO B 1 78 ? -7.109 22.141 6.363 1 90.62 78 PRO B C 1
ATOM 2453 O O . PRO B 1 78 ? -6.711 20.984 6.453 1 90.62 78 PRO B O 1
ATOM 2456 N N . GLY B 1 79 ? -6.25 23.172 6.457 1 92.19 79 GLY B N 1
ATOM 2457 C CA . GLY B 1 79 ? -4.852 22.953 6.773 1 92.19 79 GLY B CA 1
ATOM 2458 C C . GLY B 1 79 ? -4.637 22.375 8.164 1 92.19 79 GLY B C 1
ATOM 2459 O O . GLY B 1 79 ? -5.395 22.688 9.086 1 92.19 79 GLY B O 1
ATOM 2460 N N . PHE B 1 80 ? -3.598 21.562 8.32 1 95.62 80 PHE B N 1
ATOM 2461 C CA . PHE B 1 80 ? -3.26 21.016 9.633 1 95.62 80 PHE B CA 1
ATOM 2462 C C . PHE B 1 80 ? -1.81 20.547 9.672 1 95.62 80 PHE B C 1
ATOM 2464 O O . PHE B 1 80 ? -1.124 20.562 8.641 1 95.62 80 PHE B O 1
ATOM 2471 N N . SER B 1 81 ? -1.38 20.172 10.859 1 97.44 81 SER B N 1
ATOM 2472 C CA . SER B 1 81 ? -0.045 19.609 11.039 1 97.44 81 SER B CA 1
ATOM 2473 C C . SER B 1 81 ? -0.08 18.391 11.945 1 97.44 81 SER B C 1
ATOM 2475 O O . SER B 1 81 ? -0.977 18.25 12.781 1 97.44 81 SER B O 1
ATOM 2477 N N . LEU B 1 82 ? 0.846 17.516 11.695 1 98.5 82 LEU B N 1
ATOM 2478 C CA . LEU B 1 82 ? 1.104 16.375 12.555 1 98.5 82 LEU B CA 1
ATOM 2479 C C . LEU B 1 82 ? 2.5 16.453 13.164 1 98.5 82 LEU B C 1
ATOM 2481 O O . LEU B 1 82 ? 3.488 16.609 12.445 1 98.5 82 LEU B O 1
ATOM 2485 N N . ASP B 1 83 ? 2.545 16.297 14.461 1 98.56 83 ASP B N 1
ATOM 2486 C CA . ASP B 1 83 ? 3.854 16.344 15.109 1 98.56 83 ASP B CA 1
ATOM 2487 C C . ASP B 1 83 ? 4.574 15 15 1 98.56 83 ASP B C 1
ATOM 2489 O O . ASP B 1 83 ? 4.023 14.039 14.461 1 98.56 83 ASP B O 1
ATOM 2493 N N . THR B 1 84 ? 5.824 14.984 15.477 1 98.69 84 THR B N 1
ATOM 2494 C CA . THR B 1 84 ? 6.684 13.812 15.32 1 98.69 84 THR B CA 1
ATOM 2495 C C . THR B 1 84 ? 6.148 12.633 16.125 1 98.69 84 THR B C 1
ATOM 2497 O O . THR B 1 84 ? 6.277 11.484 15.711 1 98.69 84 THR B O 1
ATOM 2500 N N . ALA B 1 85 ? 5.555 12.883 17.25 1 98.69 85 ALA B N 1
ATOM 2501 C CA . ALA B 1 85 ? 5.008 11.805 18.078 1 98.69 85 ALA B CA 1
ATOM 2502 C C . ALA B 1 85 ? 3.859 11.094 17.359 1 98.69 85 ALA B C 1
ATOM 2504 O O . ALA B 1 85 ? 3.775 9.867 17.375 1 98.69 85 ALA B O 1
ATOM 2505 N N . THR B 1 86 ? 2.971 11.859 16.766 1 98.75 86 THR B N 1
ATOM 2506 C CA . THR B 1 86 ? 1.857 11.289 16.016 1 98.75 86 THR B CA 1
ATOM 2507 C C . THR B 1 86 ? 2.365 10.492 14.828 1 98.75 86 THR B C 1
ATOM 2509 O O . THR B 1 86 ? 1.883 9.383 14.562 1 98.75 86 THR B O 1
ATOM 2512 N N . ILE B 1 87 ? 3.346 11 14.141 1 98.81 87 ILE B N 1
ATOM 2513 C CA . ILE B 1 87 ? 3.945 10.305 13.008 1 98.81 87 ILE B CA 1
ATOM 2514 C C . ILE B 1 87 ? 4.547 8.977 13.469 1 98.81 87 ILE B C 1
ATOM 2516 O O . ILE B 1 87 ? 4.402 7.953 12.797 1 98.81 87 ILE B O 1
ATOM 2520 N N . SER B 1 88 ? 5.18 9.023 14.602 1 98.69 88 SER B N 1
ATOM 2521 C CA . SER B 1 88 ? 5.777 7.812 15.148 1 98.69 88 SER B CA 1
ATOM 2522 C C . SER B 1 88 ? 4.719 6.75 15.422 1 98.69 88 SER B C 1
ATOM 2524 O O . SER B 1 88 ? 4.93 5.566 15.148 1 98.69 88 SER B O 1
ATOM 2526 N N . ARG B 1 89 ? 3.645 7.168 15.93 1 98.81 89 ARG B N 1
ATOM 2527 C CA . ARG B 1 89 ? 2.562 6.234 16.234 1 98.81 89 ARG B CA 1
ATOM 2528 C C . ARG B 1 89 ? 1.952 5.668 14.961 1 98.81 89 ARG B C 1
ATOM 2530 O O . ARG B 1 89 ? 1.656 4.473 14.883 1 98.81 89 ARG B O 1
ATOM 2537 N N . LEU B 1 90 ? 1.748 6.508 13.953 1 98.75 90 LEU B N 1
ATOM 2538 C CA . LEU B 1 90 ? 1.265 6.047 12.656 1 98.75 90 LEU B CA 1
ATOM 2539 C C . LEU B 1 90 ? 2.225 5.031 12.047 1 98.75 90 LEU B C 1
ATOM 2541 O O . LEU B 1 90 ? 1.794 4.012 11.5 1 98.75 90 LEU B O 1
ATOM 2545 N N . CYS B 1 91 ? 3.479 5.367 12.188 1 98.38 91 CYS B N 1
ATOM 2546 C CA . CYS B 1 91 ? 4.508 4.461 11.688 1 98.38 91 CYS B CA 1
ATOM 2547 C C . CYS B 1 91 ? 4.453 3.125 12.422 1 98.38 91 CYS B C 1
ATOM 2549 O O . CYS B 1 91 ? 4.508 2.066 11.78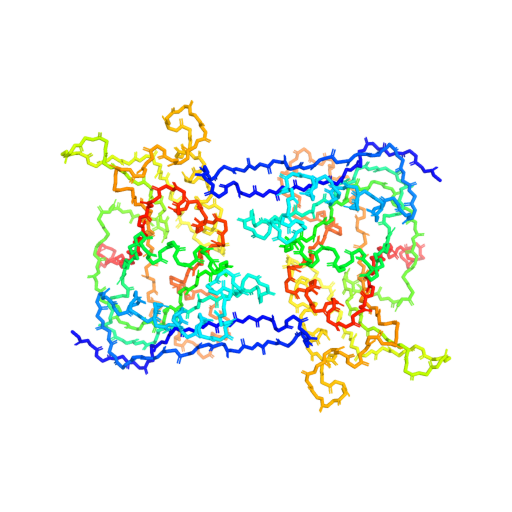9 1 98.38 91 CYS B O 1
ATOM 2551 N N . ALA B 1 92 ? 4.289 3.17 13.695 1 98 92 ALA B N 1
ATOM 2552 C CA . ALA B 1 92 ? 4.301 1.97 14.523 1 98 92 ALA B CA 1
ATOM 2553 C C . ALA B 1 92 ? 3.15 1.037 14.164 1 98 92 ALA B C 1
ATOM 2555 O O . ALA B 1 92 ? 3.318 -0.185 14.141 1 98 92 ALA B O 1
ATOM 2556 N N . CYS B 1 93 ? 2.014 1.609 13.891 1 98.12 93 CYS B N 1
ATOM 2557 C CA . CYS B 1 93 ? 0.86 0.757 13.625 1 98.12 93 CYS B CA 1
ATOM 2558 C C . CYS B 1 93 ? 0.846 0.29 12.18 1 98.12 93 CYS B C 1
ATOM 2560 O O . CYS B 1 93 ? 0.055 -0.581 11.812 1 98.12 93 CYS B O 1
ATOM 2562 N N . GLY B 1 94 ? 1.712 0.868 11.328 1 97.75 94 GLY B N 1
ATOM 2563 C CA . GLY B 1 94 ? 1.854 0.423 9.953 1 97.75 94 GLY B CA 1
ATOM 2564 C C . GLY B 1 94 ? 0.755 0.938 9.039 1 97.75 94 GLY B C 1
ATOM 2565 O O . GLY B 1 94 ? 0.455 0.326 8.016 1 97.75 94 GLY B O 1
ATOM 2566 N N . ALA B 1 95 ? 0.16 2.035 9.398 1 97.88 95 ALA B N 1
ATOM 2567 C CA . ALA B 1 95 ? -0.981 2.531 8.633 1 97.88 95 ALA B CA 1
ATOM 2568 C C . ALA B 1 95 ? -0.521 3.373 7.445 1 97.88 95 ALA B C 1
ATOM 2570 O O . ALA B 1 95 ? 0.483 4.082 7.531 1 97.88 95 ALA B O 1
ATOM 2571 N N . ASP B 1 96 ? -1.247 3.295 6.348 1 97.38 96 ASP B N 1
ATOM 2572 C CA . ASP B 1 96 ? -1.335 4.43 5.43 1 97.38 96 ASP B CA 1
ATOM 2573 C C . ASP B 1 96 ? -2.238 5.523 5.996 1 97.38 96 ASP B C 1
ATOM 2575 O O . ASP B 1 96 ? -3.176 5.234 6.746 1 97.38 96 ASP B O 1
ATOM 2579 N N . PHE B 1 97 ? -1.883 6.738 5.586 1 98 97 PHE B N 1
ATOM 2580 C CA . PHE B 1 97 ? -2.674 7.859 6.086 1 98 97 PHE B CA 1
ATOM 2581 C C . PHE B 1 97 ? -3.293 8.641 4.93 1 98 97 PHE B C 1
ATOM 2583 O O . PHE B 1 97 ? -2.592 9.039 3.998 1 98 97 PHE B O 1
ATOM 2590 N N . GLY B 1 98 ? -4.652 8.82 5.02 1 95.75 98 GLY B N 1
ATOM 2591 C CA . GLY B 1 98 ? -5.352 9.57 3.984 1 95.75 98 GLY B CA 1
ATOM 2592 C C . GLY B 1 98 ? -6.18 10.711 4.531 1 95.75 98 GLY B C 1
ATOM 2593 O O . GLY B 1 98 ? -6.684 10.641 5.652 1 95.75 98 GLY B O 1
ATOM 2594 N N . PHE B 1 99 ? -6.246 11.773 3.766 1 94.38 99 PHE B N 1
ATOM 2595 C CA . PHE B 1 99 ? -7.094 12.922 4.051 1 94.38 99 PHE B CA 1
ATOM 2596 C C . PHE B 1 99 ? -7.957 13.273 2.842 1 94.38 99 PHE B C 1
ATOM 2598 O O . PHE B 1 99 ? -7.441 13.453 1.735 1 94.38 99 PHE B O 1
ATOM 2605 N N . ASP B 1 100 ? -9.258 13.312 3.111 1 90.25 100 ASP B N 1
ATOM 2606 C CA . ASP B 1 100 ? -10.219 13.562 2.041 1 90.25 100 ASP B CA 1
ATOM 2607 C C . ASP B 1 100 ? -11.195 14.672 2.424 1 90.25 100 ASP B C 1
ATOM 2609 O O . ASP B 1 100 ? -12.297 14.398 2.902 1 90.25 100 ASP B O 1
ATOM 2613 N N . PRO B 1 101 ? -10.844 15.898 2.1 1 89.5 101 PRO B N 1
ATOM 2614 C CA . PRO B 1 101 ? -11.719 17.016 2.428 1 89.5 101 PRO B CA 1
ATOM 2615 C C . PRO B 1 101 ? -12.672 17.375 1.291 1 89.5 101 PRO B C 1
ATOM 2617 O O . PRO B 1 101 ? -12.281 17.359 0.122 1 89.5 101 PRO B O 1
ATOM 2620 N N . TYR B 1 102 ? -13.898 17.578 1.642 1 86.12 102 TYR B N 1
ATOM 2621 C CA . TYR B 1 102 ? -14.906 18.172 0.774 1 86.12 102 TYR B CA 1
ATOM 2622 C C . TYR B 1 102 ? -15.406 19.5 1.339 1 86.12 102 TYR B C 1
ATOM 2624 O O . TYR B 1 102 ? -16.297 19.516 2.195 1 86.12 102 TYR B O 1
ATOM 2632 N N . ILE B 1 103 ? -14.797 20.531 0.837 1 85.06 103 ILE B N 1
ATOM 2633 C CA . ILE B 1 103 ? -15.109 21.844 1.401 1 85.06 103 ILE B CA 1
ATOM 2634 C C . ILE B 1 103 ? -15.633 22.766 0.304 1 85.06 103 ILE B C 1
ATOM 2636 O O . ILE B 1 103 ? -14.984 22.938 -0.729 1 85.06 103 ILE B O 1
ATOM 2640 N N . SER B 1 104 ? -16.734 23.297 0.576 1 81.69 104 SER B N 1
ATOM 2641 C CA . SER B 1 104 ? -17.25 24.359 -0.284 1 81.69 104 SER B CA 1
ATOM 2642 C C . SER B 1 104 ? -16.859 25.734 0.239 1 81.69 104 SER B C 1
ATOM 2644 O O . SER B 1 104 ? -16.641 25.922 1.44 1 81.69 104 SER B O 1
ATOM 2646 N N . ASP B 1 105 ? -16.656 26.734 -0.623 1 80.88 105 ASP B N 1
ATOM 2647 C CA . ASP B 1 105 ? -16.375 28.125 -0.281 1 80.88 105 ASP B CA 1
ATOM 2648 C C . ASP B 1 105 ? -15.148 28.234 0.614 1 80.88 105 ASP B C 1
ATOM 2650 O O . ASP B 1 105 ? -15.203 28.859 1.679 1 80.88 105 ASP B O 1
ATOM 2654 N N . VAL B 1 106 ? -14.141 27.625 0.187 1 78.75 106 VAL B N 1
ATOM 2655 C CA . VAL B 1 106 ? -12.898 27.688 0.948 1 78.75 106 VAL B CA 1
ATOM 2656 C C . VAL B 1 106 ? -12.406 29.125 1.016 1 78.75 106 VAL B C 1
ATOM 2658 O O . VAL B 1 106 ? -12.391 29.844 0.004 1 78.75 106 VAL B O 1
ATOM 2661 N N . PRO B 1 107 ? -12.047 29.516 2.182 1 82.44 107 PRO B N 1
ATOM 2662 C CA . PRO B 1 107 ? -11.508 30.859 2.285 1 82.44 107 PRO B CA 1
ATOM 2663 C C . PRO B 1 107 ? -10.273 31.078 1.406 1 82.44 107 PRO B C 1
ATOM 2665 O O . PRO B 1 107 ? -9.508 30.141 1.166 1 82.44 107 PRO B O 1
ATOM 2668 N N . ASP B 1 108 ? -10.086 32.25 1.035 1 79.5 108 ASP B N 1
ATOM 2669 C CA . ASP B 1 108 ? -8.922 32.594 0.223 1 79.5 108 ASP B CA 1
ATOM 2670 C C . ASP B 1 108 ? -7.641 32.562 1.057 1 79.5 108 ASP B C 1
ATOM 2672 O O . ASP B 1 108 ? -7.531 33.281 2.051 1 79.5 108 ASP B O 1
ATOM 2676 N N . VAL B 1 109 ? -6.867 31.719 0.74 1 79.94 109 VAL B N 1
ATOM 2677 C CA . VAL B 1 109 ? -5.578 31.625 1.412 1 79.94 109 VAL B CA 1
ATOM 2678 C C . VAL B 1 109 ? -4.453 31.656 0.379 1 79.94 109 VAL B C 1
ATOM 2680 O O . VAL B 1 109 ? -4.488 30.922 -0.611 1 79.94 109 VAL B O 1
ATOM 2683 N N . GLN B 1 110 ? -3.541 32.562 0.6 1 77.25 110 GLN B N 1
ATOM 2684 C CA . GLN B 1 110 ? -2.385 32.656 -0.284 1 77.25 110 GLN B CA 1
ATOM 2685 C C . GLN B 1 110 ? -1.305 31.672 0.115 1 77.25 110 GLN B C 1
ATOM 2687 O O . GLN B 1 110 ? -1.095 31.406 1.304 1 77.25 110 GLN B O 1
ATOM 2692 N N . CYS B 1 111 ? -0.765 31.141 -0.93 1 77.69 111 CYS B N 1
ATOM 2693 C CA . CYS B 1 111 ? 0.351 30.234 -0.689 1 77.69 111 CYS B CA 1
ATOM 2694 C C . CYS B 1 111 ? 1.624 31.016 -0.366 1 77.69 111 CYS B C 1
ATOM 2696 O O . CYS B 1 111 ? 1.938 32 -1.029 1 77.69 111 CYS B O 1
ATOM 2698 N N . ASP B 1 112 ? 2.318 30.547 0.62 1 76.5 112 ASP B N 1
ATOM 2699 C CA . ASP B 1 112 ? 3.562 31.203 1.004 1 76.5 112 ASP B CA 1
ATOM 2700 C C . ASP B 1 112 ? 4.633 31.016 -0.069 1 76.5 112 ASP B C 1
ATOM 2702 O O . ASP B 1 112 ? 5.625 31.75 -0.095 1 76.5 112 ASP B O 1
ATOM 2706 N N . LEU B 1 113 ? 4.5 30.047 -0.944 1 79.62 113 LEU B N 1
ATOM 2707 C CA . LEU B 1 113 ? 5.48 29.781 -1.991 1 79.62 113 LEU B CA 1
ATOM 2708 C C . LEU B 1 113 ? 5.152 30.562 -3.256 1 79.62 113 LEU B C 1
ATOM 2710 O O . LEU B 1 113 ? 5.949 30.594 -4.195 1 79.62 113 LEU B O 1
ATOM 2714 N N . ASN B 1 114 ? 4.238 31.297 -3.279 1 72.81 114 ASN B N 1
ATOM 2715 C CA . ASN B 1 114 ? 3.811 32 -4.488 1 72.81 114 ASN B CA 1
ATOM 2716 C C . ASN B 1 114 ? 3.914 31.094 -5.719 1 72.81 114 ASN B C 1
ATOM 2718 O O . ASN B 1 114 ? 4.605 31.438 -6.68 1 72.81 114 ASN B O 1
ATOM 2722 N N . THR B 1 115 ? 3.281 29.969 -5.609 1 74.75 115 THR B N 1
ATOM 2723 C CA . THR B 1 115 ? 3.375 29 -6.684 1 74.75 115 THR B CA 1
ATOM 2724 C C . THR B 1 115 ? 2.031 28.828 -7.391 1 74.75 115 THR B C 1
ATOM 2726 O O . THR B 1 115 ? 0.982 29.125 -6.812 1 74.75 115 THR B O 1
ATOM 2729 N N . THR B 1 116 ? 2.121 28.453 -8.672 1 71.19 116 THR B N 1
ATOM 2730 C CA . THR B 1 116 ? 0.931 28.125 -9.445 1 71.19 116 THR B CA 1
ATOM 2731 C C . THR B 1 116 ? 0.799 26.625 -9.625 1 71.19 116 THR B C 1
ATOM 2733 O O . THR B 1 116 ? -0.074 26.156 -10.359 1 71.19 116 THR B O 1
ATOM 2736 N N . ASN B 1 117 ? 1.69 25.953 -9 1 78.88 117 ASN B N 1
ATOM 2737 C CA . ASN B 1 117 ? 1.63 24.5 -9.086 1 78.88 117 ASN B CA 1
ATOM 2738 C C . ASN B 1 117 ? 0.488 23.938 -8.25 1 78.88 117 ASN B C 1
ATOM 2740 O O . ASN B 1 117 ? 0.153 24.484 -7.195 1 78.88 117 ASN B O 1
ATOM 2744 N N . ASP B 1 118 ? -0.139 22.906 -8.711 1 80.44 118 ASP B N 1
ATOM 2745 C CA . ASP B 1 118 ? -1.232 22.266 -7.98 1 80.44 118 ASP B CA 1
ATOM 2746 C C . ASP B 1 118 ? -0.744 21.688 -6.656 1 80.44 118 ASP B C 1
ATOM 2748 O O . ASP B 1 118 ? -1.453 21.734 -5.648 1 80.44 118 ASP B O 1
ATOM 2752 N N . VAL B 1 119 ? 0.465 21.141 -6.805 1 84.56 119 VAL B N 1
ATOM 2753 C CA . VAL B 1 119 ? 1.026 20.531 -5.605 1 84.56 119 VAL B CA 1
ATOM 2754 C C . VAL B 1 119 ? 2.525 20.812 -5.535 1 84.56 119 VAL B C 1
ATOM 2756 O O . VAL B 1 119 ? 3.215 20.797 -6.555 1 84.56 119 VAL B O 1
ATOM 2759 N N . THR B 1 120 ? 2.93 21.156 -4.43 1 90.06 120 THR B N 1
ATOM 2760 C CA . THR B 1 120 ? 4.359 21.234 -4.152 1 90.06 120 THR B CA 1
ATOM 2761 C C . THR B 1 120 ? 4.695 20.484 -2.857 1 90.06 120 THR B C 1
ATOM 2763 O O . THR B 1 120 ? 4.09 20.75 -1.814 1 90.06 120 THR B O 1
ATOM 2766 N N . VAL B 1 121 ? 5.602 19.578 -2.994 1 93.56 121 VAL B N 1
ATOM 2767 C CA . VAL B 1 121 ? 6.125 18.875 -1.828 1 93.56 121 VAL B CA 1
ATOM 2768 C C . VAL B 1 121 ? 7.488 19.453 -1.444 1 93.56 121 VAL B C 1
ATOM 2770 O O . VAL B 1 121 ? 8.375 19.578 -2.291 1 93.56 121 VAL B O 1
ATOM 2773 N N . GLN B 1 122 ? 7.602 19.844 -0.178 1 96 122 GLN B N 1
ATOM 2774 C CA . GLN B 1 122 ? 8.844 20.453 0.273 1 96 122 GLN B CA 1
ATOM 2775 C C . GLN B 1 122 ? 9.328 19.844 1.579 1 96 122 GLN B C 1
ATOM 2777 O O . GLN B 1 122 ? 8.539 19.641 2.51 1 96 122 GLN B O 1
ATOM 2782 N N . PHE B 1 123 ? 10.586 19.484 1.623 1 98.12 123 PHE B N 1
ATOM 2783 C CA . PHE B 1 123 ? 11.258 19.031 2.836 1 98.12 123 PHE B CA 1
ATOM 2784 C C . PHE B 1 123 ? 12.258 20.078 3.322 1 98.12 123 PHE B C 1
ATOM 2786 O O . PHE B 1 123 ? 13.148 20.484 2.576 1 98.12 123 PHE B O 1
ATOM 2793 N N . THR B 1 124 ? 12.062 20.531 4.574 1 97.88 124 THR B N 1
ATOM 2794 C CA . THR B 1 124 ? 12.922 21.562 5.137 1 97.88 124 THR B CA 1
ATOM 2795 C C . THR B 1 124 ? 13.484 21.125 6.484 1 97.88 124 THR B C 1
ATOM 2797 O O . THR B 1 124 ? 13.016 20.156 7.074 1 97.88 124 THR B O 1
ATOM 2800 N N . ALA B 1 125 ? 14.477 21.75 6.902 1 97.88 125 ALA B N 1
ATOM 2801 C CA . ALA B 1 125 ? 15.078 21.516 8.211 1 97.88 125 ALA B CA 1
ATOM 2802 C C . ALA B 1 125 ? 15.836 22.734 8.703 1 97.88 125 ALA B C 1
ATOM 2804 O O . ALA B 1 125 ? 16.141 23.641 7.926 1 97.88 125 ALA B O 1
ATOM 2805 N N . MET B 1 126 ? 16 22.703 9.992 1 96.94 126 MET B N 1
ATOM 2806 C CA . MET B 1 126 ? 16.828 23.734 10.609 1 96.94 126 MET B CA 1
ATOM 2807 C C . MET B 1 126 ? 18.297 23.297 10.625 1 96.94 126 MET B C 1
ATOM 2809 O O . MET B 1 126 ? 18.688 22.453 11.43 1 96.94 126 MET B O 1
ATOM 2813 N N . LEU B 1 127 ? 19.094 23.891 9.789 1 91.12 127 LEU B N 1
ATOM 2814 C CA . LEU B 1 127 ? 20.516 23.531 9.773 1 91.12 127 LEU B CA 1
ATOM 2815 C C . LEU B 1 127 ? 21.281 24.312 10.836 1 91.12 127 LEU B C 1
ATOM 2817 O O . LEU B 1 127 ? 22.297 23.844 11.352 1 91.12 127 LEU B O 1
ATOM 2821 N N . ASN B 1 128 ? 20.906 25.5 11.109 1 88.25 128 ASN B N 1
ATOM 2822 C CA . ASN B 1 128 ? 21.328 26.312 12.242 1 88.25 128 ASN B CA 1
ATOM 2823 C C . ASN B 1 128 ? 20.125 26.891 12.992 1 88.25 128 ASN B C 1
ATOM 2825 O O . ASN B 1 128 ? 19 26.859 12.492 1 88.25 128 ASN B O 1
ATOM 2829 N N . PRO B 1 129 ? 20.297 27.203 14.195 1 88 129 PRO B N 1
ATOM 2830 C CA . PRO B 1 129 ? 19.172 27.609 15.031 1 88 129 PRO B CA 1
ATOM 2831 C C . PRO B 1 129 ? 18.359 28.75 14.414 1 88 129 PRO B C 1
ATOM 2833 O O . PRO B 1 129 ? 17.188 28.922 14.758 1 88 129 PRO B O 1
ATOM 2836 N N . ASP B 1 130 ? 18.891 29.391 13.43 1 90.19 130 ASP B N 1
ATOM 2837 C CA . ASP B 1 130 ? 18.188 30.594 12.977 1 90.19 130 ASP B CA 1
ATOM 2838 C C . ASP B 1 130 ? 17.781 30.453 11.508 1 90.19 130 ASP B C 1
ATOM 2840 O O . ASP B 1 130 ? 17.203 31.391 10.938 1 90.19 130 ASP B O 1
ATOM 2844 N N . GLU B 1 131 ? 18.109 29.359 10.977 1 92 131 GLU B N 1
ATOM 2845 C CA . GLU B 1 131 ? 17.859 29.312 9.531 1 92 131 GLU B CA 1
ATOM 2846 C C . GLU B 1 131 ? 17.234 28 9.117 1 92 131 GLU B C 1
ATOM 2848 O O . GLU B 1 131 ? 17.844 26.938 9.258 1 92 131 GLU B O 1
ATOM 2853 N N . ARG B 1 132 ? 16.047 28.078 8.617 1 94.62 132 ARG B N 1
ATOM 2854 C CA . ARG B 1 132 ? 15.391 26.953 7.977 1 94.62 132 ARG B CA 1
ATOM 2855 C C . ARG B 1 132 ? 15.742 26.875 6.492 1 94.62 132 ARG B C 1
ATOM 2857 O O . ARG B 1 132 ? 15.656 27.875 5.781 1 94.62 132 ARG B O 1
ATOM 2864 N N . VAL B 1 133 ? 16.156 25.734 6.086 1 96.06 133 VAL B N 1
ATOM 2865 C CA . VAL B 1 133 ? 16.625 25.562 4.715 1 96.06 133 VAL B CA 1
ATOM 2866 C C . VAL B 1 133 ? 15.727 24.562 3.988 1 96.06 133 VAL B C 1
ATOM 2868 O O . VAL B 1 133 ? 15.281 23.578 4.578 1 96.06 133 VAL B O 1
ATOM 2871 N N . ILE B 1 134 ? 15.492 24.859 2.723 1 96.25 134 ILE B N 1
ATOM 2872 C CA . ILE B 1 134 ? 14.812 23.906 1.854 1 96.25 134 ILE B CA 1
ATOM 2873 C C . ILE B 1 134 ? 15.812 22.844 1.392 1 96.25 134 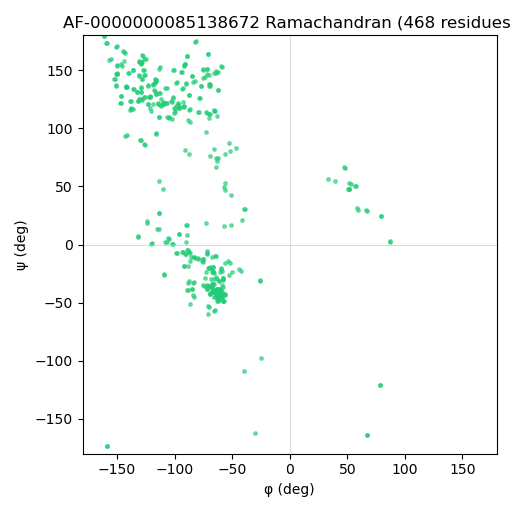ILE B C 1
ATOM 2875 O O . ILE B 1 134 ? 16.75 23.141 0.646 1 96.25 134 ILE B O 1
ATOM 2879 N N . ILE B 1 135 ? 15.594 21.641 1.825 1 97.38 135 ILE B N 1
ATOM 2880 C CA . ILE B 1 135 ? 16.484 20.547 1.487 1 97.38 135 ILE B CA 1
ATOM 2881 C C . ILE B 1 135 ? 16.109 19.984 0.119 1 97.38 135 ILE B C 1
ATOM 2883 O O . ILE B 1 135 ? 16.984 19.672 -0.692 1 97.38 135 ILE B O 1
ATOM 2887 N N . ALA B 1 136 ? 14.898 19.797 -0.098 1 97.12 136 ALA B N 1
ATOM 2888 C CA . ALA B 1 136 ? 14.367 19.297 -1.361 1 97.12 136 ALA B CA 1
ATOM 2889 C C . ALA B 1 136 ? 12.961 19.828 -1.616 1 97.12 136 ALA B C 1
ATOM 2891 O O . ALA B 1 136 ? 12.195 20.047 -0.676 1 97.12 136 ALA B O 1
ATOM 2892 N N . LYS B 1 137 ? 12.711 20 -2.828 1 94.81 137 LYS B N 1
ATOM 2893 C CA . LYS B 1 137 ? 11.414 20.531 -3.244 1 94.81 137 LYS B CA 1
ATOM 2894 C C . LYS B 1 137 ? 11.031 20.016 -4.629 1 94.81 137 LYS B C 1
ATOM 2896 O O . LYS B 1 137 ? 11.875 19.938 -5.523 1 94.81 137 LYS B O 1
ATOM 2901 N N . ARG B 1 138 ? 9.758 19.641 -4.762 1 92.44 138 ARG B N 1
ATOM 2902 C CA . ARG B 1 138 ? 9.25 19.172 -6.051 1 92.44 138 ARG B CA 1
ATOM 2903 C C . ARG B 1 138 ? 7.855 19.734 -6.32 1 92.44 138 ARG B C 1
ATOM 2905 O O . ARG B 1 138 ? 6.902 19.422 -5.613 1 92.44 138 ARG B O 1
ATOM 2912 N N . PRO B 1 139 ? 7.746 20.547 -7.359 1 87.56 139 PRO B N 1
ATOM 2913 C CA . PRO B 1 139 ? 6.438 21.062 -7.777 1 87.56 139 PRO B CA 1
ATOM 2914 C C . PRO B 1 139 ? 5.75 20.156 -8.797 1 87.56 139 PRO B C 1
ATOM 2916 O O . PRO B 1 139 ? 6.418 19.547 -9.641 1 87.56 139 PRO B O 1
ATOM 2919 N N . LEU B 1 140 ? 4.527 20.016 -8.594 1 79.12 140 LEU B N 1
ATOM 2920 C CA . LEU B 1 140 ? 3.684 19.328 -9.57 1 79.12 140 LEU B CA 1
ATOM 2921 C C . LEU B 1 140 ? 2.684 20.297 -10.195 1 79.12 140 LEU B C 1
ATOM 2923 O O . LEU B 1 140 ? 1.782 20.781 -9.508 1 79.12 140 LEU B O 1
ATOM 2927 N N . LYS B 1 141 ? 2.898 20.609 -11.477 1 72.94 141 LYS B N 1
ATOM 2928 C CA . LYS B 1 141 ? 2.059 21.609 -12.133 1 72.94 141 LYS B CA 1
ATOM 2929 C C . LYS B 1 141 ? 0.614 21.125 -12.242 1 72.94 141 LYS B C 1
ATOM 2931 O O . LYS B 1 141 ? -0.316 21.844 -11.875 1 72.94 141 LYS B O 1
ATOM 2936 N N . LYS B 1 142 ? 0.523 19.953 -12.906 1 66.56 142 LYS B N 1
ATOM 2937 C CA . LYS B 1 142 ? -0.828 19.422 -13.055 1 66.56 142 LYS B CA 1
ATOM 2938 C C . LYS B 1 142 ? -0.949 18.031 -12.414 1 66.56 142 LYS B C 1
ATOM 2940 O O . LYS B 1 142 ? -0.139 17.156 -12.68 1 66.56 142 LYS B O 1
ATOM 2945 N N . CYS B 1 143 ? -1.742 18.141 -11.469 1 60.22 143 CYS B N 1
ATOM 2946 C CA . CYS B 1 143 ? -1.966 16.859 -10.812 1 60.22 143 CYS B CA 1
ATOM 2947 C C . CYS B 1 143 ? -3.107 16.094 -11.484 1 60.22 143 CYS B C 1
ATOM 2949 O O . CYS B 1 143 ? -4.277 16.297 -11.148 1 60.22 143 CYS B O 1
ATOM 2951 N N . ASP B 1 144 ? -2.805 15.508 -12.586 1 57.97 144 ASP B N 1
ATOM 2952 C CA . ASP B 1 144 ? -3.832 14.742 -13.281 1 57.97 144 ASP B CA 1
ATOM 2953 C C . ASP B 1 144 ? -3.969 13.344 -12.695 1 57.97 144 ASP B C 1
ATOM 2955 O O . ASP B 1 144 ? -4.891 12.602 -13.047 1 57.97 144 ASP B O 1
ATOM 2959 N N . SER B 1 145 ? -3.033 13.023 -11.883 1 56.97 145 SER B N 1
ATOM 2960 C CA . SER B 1 145 ? -3.082 11.672 -11.328 1 56.97 145 SER B CA 1
ATOM 2961 C C . SER B 1 145 ? -2.551 11.648 -9.898 1 56.97 145 SER B C 1
ATOM 2963 O O . SER B 1 145 ? -1.948 12.625 -9.438 1 56.97 145 SER B O 1
ATOM 2965 N N . TRP B 1 146 ? -3.025 10.688 -9.164 1 62.44 146 TRP B N 1
ATOM 2966 C CA . TRP B 1 146 ? -2.557 10.445 -7.805 1 62.44 146 TRP B CA 1
ATOM 2967 C C . TRP B 1 146 ? -1.08 10.07 -7.797 1 62.44 146 TRP B C 1
ATOM 2969 O O . TRP B 1 146 ? -0.734 8.891 -7.656 1 62.44 146 TRP B O 1
ATOM 2979 N N . ILE B 1 147 ? -0.267 11.117 -8.078 1 69.69 147 ILE B N 1
ATOM 2980 C CA . ILE B 1 147 ? 1.152 10.805 -8.203 1 69.69 147 ILE B CA 1
ATOM 2981 C C . ILE B 1 147 ? 1.928 11.461 -7.062 1 69.69 147 ILE B C 1
ATOM 2983 O O . ILE B 1 147 ? 3.16 11.492 -7.082 1 69.69 147 ILE B O 1
ATOM 2987 N N . GLU B 1 148 ? 1.242 11.922 -6.078 1 76.88 148 GLU B N 1
ATOM 2988 C CA . GLU B 1 148 ? 1.909 12.625 -4.984 1 76.88 148 GLU B CA 1
ATOM 2989 C C . GLU B 1 148 ? 2.898 11.711 -4.266 1 76.88 148 GLU B C 1
ATOM 2991 O O . GLU B 1 148 ? 3.939 12.172 -3.787 1 76.88 148 GLU B O 1
ATOM 2996 N N . ASP B 1 149 ? 2.631 10.508 -4.223 1 82.88 149 ASP B N 1
ATOM 2997 C CA . ASP B 1 149 ? 3.508 9.57 -3.537 1 82.88 149 ASP B CA 1
ATOM 2998 C C . ASP B 1 149 ? 4.879 9.508 -4.203 1 82.88 149 ASP B C 1
ATOM 3000 O O . ASP B 1 149 ? 5.902 9.383 -3.525 1 82.88 149 ASP B O 1
ATOM 3004 N N . VAL B 1 150 ? 4.793 9.57 -5.457 1 85.25 150 VAL B N 1
ATOM 3005 C CA . VAL B 1 150 ? 6.047 9.555 -6.203 1 85.25 150 VAL B CA 1
ATOM 3006 C C . VAL B 1 150 ? 6.871 10.797 -5.863 1 85.25 150 VAL B C 1
ATOM 3008 O O . VAL B 1 150 ? 8.078 10.703 -5.648 1 85.25 150 VAL B O 1
ATOM 3011 N N . TYR B 1 151 ? 6.273 11.906 -5.727 1 88.62 151 TYR B N 1
ATOM 3012 C CA . TYR B 1 151 ? 6.973 13.148 -5.43 1 88.62 151 TYR B CA 1
ATOM 3013 C C . TYR B 1 151 ? 7.484 13.156 -3.992 1 88.62 151 TYR B C 1
ATOM 3015 O O . TYR B 1 151 ? 8.586 13.641 -3.723 1 88.62 151 TYR B O 1
ATOM 3023 N N . ILE B 1 152 ? 6.672 12.617 -3.154 1 92.94 152 ILE B N 1
ATOM 3024 C CA . ILE B 1 152 ? 7.113 12.484 -1.771 1 92.94 152 ILE B CA 1
ATOM 3025 C C . ILE B 1 152 ? 8.383 11.633 -1.716 1 92.94 152 ILE B C 1
ATOM 3027 O O . ILE B 1 152 ? 9.359 12.008 -1.063 1 92.94 152 ILE B O 1
ATOM 3031 N N . PHE B 1 153 ? 8.383 10.609 -2.412 1 94.75 153 PHE B N 1
ATOM 3032 C CA . PHE B 1 153 ? 9.531 9.711 -2.441 1 94.75 153 PHE B CA 1
ATOM 3033 C C . PHE B 1 153 ? 10.758 10.422 -2.986 1 94.75 153 PHE B C 1
ATOM 3035 O O . PHE B 1 153 ? 11.852 10.305 -2.426 1 94.75 153 PHE B O 1
ATOM 3042 N N . GLN B 1 154 ? 10.578 11.109 -4.031 1 94.44 154 GLN B N 1
ATOM 3043 C CA . GLN B 1 154 ? 11.703 11.797 -4.656 1 94.44 154 GLN B CA 1
ATOM 3044 C C . GLN B 1 154 ? 12.289 12.859 -3.723 1 94.44 154 GLN B C 1
ATOM 3046 O O . GLN B 1 154 ? 13.508 12.992 -3.613 1 94.44 154 GLN B O 1
ATOM 3051 N N . VAL B 1 155 ? 11.43 13.562 -3.078 1 96.5 155 VAL B N 1
ATOM 3052 C CA . VAL B 1 155 ? 11.875 14.602 -2.152 1 96.5 155 VAL B CA 1
ATOM 3053 C C . VAL B 1 155 ? 12.664 13.961 -1.008 1 96.5 155 VAL B C 1
ATOM 3055 O O . VAL B 1 155 ? 13.727 14.445 -0.63 1 96.5 155 VAL B O 1
ATOM 3058 N N . LEU B 1 156 ? 12.195 12.875 -0.518 1 96.94 156 LEU B N 1
ATOM 3059 C CA . LEU B 1 156 ? 12.867 12.203 0.591 1 96.94 156 LEU B CA 1
ATOM 3060 C C . LEU B 1 156 ? 14.156 11.547 0.126 1 96.94 156 LEU B C 1
ATOM 3062 O O . LEU B 1 156 ? 15.141 11.5 0.875 1 96.94 156 LEU B O 1
ATOM 3066 N N . LYS B 1 157 ? 14.148 11.07 -1.022 1 95.25 157 LYS B N 1
ATOM 3067 C CA . LYS B 1 157 ? 15.375 10.516 -1.599 1 95.25 157 LYS B CA 1
ATOM 3068 C C . LYS B 1 157 ? 16.453 11.578 -1.737 1 95.25 157 LYS B C 1
ATOM 3070 O O . LYS B 1 157 ? 17.609 11.344 -1.404 1 95.25 157 LYS B O 1
ATOM 3075 N N . ASP B 1 158 ? 16.078 12.719 -2.203 1 95.75 158 ASP B N 1
ATOM 3076 C CA . ASP B 1 158 ? 17.031 13.828 -2.271 1 95.75 158 ASP B CA 1
ATOM 3077 C C . ASP B 1 158 ? 17.547 14.203 -0.882 1 95.75 158 ASP B C 1
ATOM 3079 O O . ASP B 1 158 ? 18.719 14.508 -0.712 1 95.75 158 ASP B O 1
ATOM 3083 N N . ALA B 1 159 ? 16.672 14.141 0.037 1 96.38 159 ALA B N 1
ATOM 3084 C CA . ALA B 1 159 ? 17.031 14.516 1.403 1 96.38 159 ALA B CA 1
ATOM 3085 C C . ALA B 1 159 ? 18.047 13.539 1.987 1 96.38 159 ALA B C 1
ATOM 3087 O O . ALA B 1 159 ? 18.922 13.938 2.748 1 96.38 159 ALA B O 1
ATOM 3088 N N . TRP B 1 160 ? 17.891 12.242 1.739 1 93.88 160 TRP B N 1
ATOM 3089 C CA . TRP B 1 160 ? 18.781 11.312 2.422 1 93.88 160 TRP B CA 1
ATOM 3090 C C . TRP B 1 160 ? 20.188 11.398 1.857 1 93.88 160 TRP B C 1
ATOM 3092 O O . TRP B 1 160 ? 21.156 10.938 2.484 1 93.88 160 TRP B O 1
ATOM 3102 N N . LYS B 1 161 ? 20.406 12.164 0.708 1 92.31 161 LYS B N 1
ATOM 3103 C CA . LYS B 1 161 ? 21.734 12.406 0.148 1 92.31 161 LYS B CA 1
ATOM 3104 C C . LYS B 1 161 ? 22.359 13.664 0.739 1 92.31 161 LYS B C 1
ATOM 3106 O O . LYS B 1 161 ? 23.547 13.93 0.533 1 92.31 161 LYS B O 1
ATOM 3111 N N . PHE B 1 162 ? 21.641 14.352 1.437 1 92.94 162 PHE B N 1
ATOM 3112 C CA . PHE B 1 162 ? 22.047 15.68 1.88 1 92.94 162 PHE B CA 1
ATOM 3113 C C . PHE B 1 162 ? 23.25 15.594 2.807 1 92.94 162 PHE B C 1
ATOM 3115 O O . PHE B 1 162 ? 24.188 16.391 2.691 1 92.94 162 PHE B O 1
ATOM 3122 N N . HIS B 1 163 ? 23.312 14.594 3.713 1 91.38 163 HIS B N 1
ATOM 3123 C CA . HIS B 1 163 ? 24.391 14.469 4.676 1 91.38 163 HIS B CA 1
ATOM 3124 C C . HIS B 1 163 ? 25.469 13.5 4.176 1 91.38 163 HIS B C 1
ATOM 3126 O O . HIS B 1 163 ? 26.344 13.086 4.941 1 91.38 163 HIS B O 1
ATOM 3132 N N . ASN B 1 164 ? 25.375 13.102 2.98 1 87.88 164 ASN B N 1
ATOM 3133 C CA . ASN B 1 164 ? 26.312 12.188 2.334 1 87.88 164 ASN B CA 1
ATOM 3134 C C . ASN B 1 164 ? 26.375 10.852 3.064 1 87.88 164 ASN B C 1
ATOM 3136 O O . ASN B 1 164 ? 27.469 10.273 3.205 1 87.88 164 ASN B O 1
ATOM 3140 N N . ASN B 1 165 ? 25.359 10.383 3.715 1 87.12 165 ASN B N 1
ATOM 3141 C CA . ASN B 1 165 ? 25.391 9.109 4.43 1 87.12 165 ASN B CA 1
ATOM 3142 C C . ASN B 1 165 ? 24.172 8.25 4.105 1 87.12 165 ASN B C 1
ATOM 3144 O O . ASN B 1 165 ? 23.906 7.254 4.777 1 87.12 165 ASN B O 1
ATOM 3148 N N . ASN B 1 166 ? 23.422 8.688 3.186 1 90.56 166 ASN B N 1
ATOM 3149 C CA . ASN B 1 166 ? 22.234 7.957 2.754 1 90.56 166 ASN B CA 1
ATOM 3150 C C . ASN B 1 166 ? 21.344 7.582 3.938 1 90.56 166 ASN B C 1
ATOM 3152 O O . ASN B 1 166 ? 21.047 6.402 4.145 1 90.56 166 ASN B O 1
ATOM 3156 N N . SER B 1 167 ? 21.047 8.539 4.645 1 95.88 167 SER B N 1
ATOM 3157 C CA . SER B 1 167 ? 20.219 8.359 5.828 1 95.88 167 SER B CA 1
ATOM 3158 C C . SER B 1 167 ? 19.438 9.625 6.148 1 95.88 167 SER B C 1
ATOM 3160 O O . SER B 1 167 ? 19.969 10.734 6.031 1 95.88 167 SER B O 1
ATOM 3162 N N . LEU B 1 168 ? 18.25 9.453 6.582 1 97.94 168 LEU B N 1
ATOM 3163 C CA . LEU B 1 168 ? 17.422 10.578 7.008 1 97.94 168 LEU B CA 1
ATOM 3164 C C . LEU B 1 168 ? 17.656 10.891 8.484 1 97.94 168 LEU B C 1
ATOM 3166 O O . LEU B 1 168 ? 17.188 11.914 8.984 1 97.94 168 LEU B O 1
ATOM 3170 N N . ARG B 1 169 ? 18.422 10.125 9.164 1 96.81 169 ARG B N 1
ATOM 3171 C CA . ARG B 1 169 ? 18.609 10.234 10.602 1 96.81 169 ARG B CA 1
ATOM 3172 C C . ARG B 1 169 ? 19.328 11.531 10.961 1 96.81 169 ARG B C 1
ATOM 3174 O O . ARG B 1 169 ? 19.203 12.031 12.086 1 96.81 169 ARG B O 1
ATOM 3181 N N . GLY B 1 170 ? 20.047 12.008 9.984 1 95.62 170 GLY B N 1
ATOM 3182 C CA . GLY B 1 170 ? 20.766 13.242 10.219 1 95.62 170 GLY B CA 1
ATOM 3183 C C . GLY B 1 170 ? 19.875 14.43 10.484 1 95.62 170 GLY B C 1
ATOM 3184 O O . GLY B 1 170 ? 20.312 15.461 10.984 1 95.62 170 GLY B O 1
ATOM 3185 N N . PHE B 1 171 ? 18.578 14.227 10.258 1 97.38 171 PHE B N 1
ATOM 3186 C CA . PHE B 1 171 ? 17.656 15.344 10.398 1 97.38 171 PHE B CA 1
ATOM 3187 C C . PHE B 1 171 ? 16.969 15.305 11.766 1 97.38 171 PHE B C 1
ATOM 3189 O O . PHE B 1 171 ? 16.234 16.234 12.117 1 97.38 171 PHE B O 1
ATOM 3196 N N . ARG B 1 172 ? 17.062 14.32 12.648 1 96.81 172 ARG B N 1
ATOM 3197 C CA . ARG B 1 172 ? 16.281 14.062 13.844 1 96.81 172 ARG B CA 1
ATOM 3198 C C . ARG B 1 172 ? 16.359 15.234 14.812 1 96.81 172 ARG B C 1
ATOM 3200 O O . ARG B 1 172 ? 15.383 15.531 15.516 1 96.81 172 ARG B O 1
ATOM 3207 N N . ASP B 1 173 ? 17.391 16 14.844 1 94.81 173 ASP B N 1
ATOM 3208 C CA . ASP B 1 173 ? 17.5 17.125 15.766 1 94.81 173 ASP B CA 1
ATOM 3209 C C . ASP B 1 173 ? 17.5 18.453 15.016 1 94.81 173 ASP B C 1
ATOM 3211 O O . ASP B 1 173 ? 18 19.453 15.523 1 94.81 173 ASP B O 1
ATOM 3215 N N . LYS B 1 174 ? 16.875 18.438 13.875 1 97 174 LYS B N 1
ATOM 3216 C CA . LYS B 1 174 ? 16.922 19.656 13.062 1 97 174 LYS B CA 1
ATOM 3217 C C . LYS B 1 174 ? 15.531 20.156 12.719 1 97 174 LYS B C 1
ATOM 3219 O O . LYS B 1 174 ? 15.336 20.844 11.711 1 97 174 LYS B O 1
ATOM 3224 N N . GLN B 1 175 ? 14.523 19.734 13.477 1 97.62 175 GLN B N 1
ATOM 3225 C CA . GLN B 1 175 ? 13.141 20.156 13.289 1 97.62 175 GLN B CA 1
ATOM 3226 C C . GLN B 1 175 ? 12.703 19.984 11.836 1 97.62 175 GLN B C 1
ATOM 3228 O O . GLN B 1 175 ? 12.18 20.922 11.234 1 97.62 175 GLN B O 1
ATOM 3233 N N . ALA B 1 176 ? 12.984 18.828 11.289 1 98.38 176 ALA B N 1
ATOM 3234 C CA . ALA B 1 176 ? 12.641 18.547 9.898 1 98.38 176 ALA B CA 1
ATOM 3235 C C . ALA B 1 176 ? 11.125 18.562 9.688 1 98.38 176 ALA B C 1
ATOM 3237 O O . ALA B 1 176 ? 10.367 18.281 10.609 1 98.38 176 ALA B O 1
ATOM 3238 N N . GLU B 1 177 ? 10.766 18.969 8.438 1 98.31 177 GLU B N 1
ATOM 3239 C CA . GLU B 1 177 ? 9.352 19.125 8.094 1 98.31 177 GLU B CA 1
ATOM 3240 C C . GLU B 1 177 ? 9.102 18.766 6.633 1 98.31 177 GLU B C 1
ATOM 3242 O O . GLU B 1 177 ? 9.859 19.188 5.75 1 98.31 177 GLU B O 1
ATOM 3247 N N . LEU B 1 178 ? 8.133 17.875 6.414 1 98.19 178 LEU B N 1
ATOM 3248 C CA . LEU B 1 178 ? 7.578 17.688 5.082 1 98.19 178 LEU B CA 1
ATOM 3249 C C . LEU B 1 178 ? 6.289 18.484 4.914 1 98.19 178 LEU B C 1
ATOM 3251 O O . LEU B 1 178 ? 5.316 18.266 5.637 1 98.19 178 LEU B O 1
ATOM 3255 N N . LYS B 1 179 ? 6.238 19.344 3.988 1 95.38 179 LYS B N 1
ATOM 3256 C CA . LYS B 1 179 ? 5.082 20.219 3.781 1 95.38 179 LYS B CA 1
ATOM 3257 C C . LYS B 1 179 ? 4.457 19.969 2.41 1 95.38 179 LYS B C 1
ATOM 3259 O O . LYS B 1 179 ? 5.164 19.906 1.402 1 95.38 179 LYS B O 1
ATOM 3264 N N . PHE B 1 180 ? 3.156 19.844 2.414 1 93.12 180 PHE B N 1
ATOM 3265 C CA . PHE B 1 180 ? 2.346 19.719 1.207 1 93.12 180 PHE B CA 1
ATOM 3266 C C . PHE B 1 180 ? 1.603 21.031 0.924 1 93.12 180 PHE B C 1
ATOM 3268 O O . PHE B 1 180 ? 0.688 21.391 1.663 1 93.12 180 PHE B O 1
ATOM 3275 N N . TYR B 1 181 ? 2.051 21.672 -0.104 1 89.88 181 TYR B N 1
ATOM 3276 C CA . TYR B 1 181 ? 1.257 22.766 -0.641 1 89.88 181 TYR B CA 1
ATOM 3277 C C . TYR B 1 181 ? 0.316 22.281 -1.734 1 89.88 181 TYR B C 1
ATOM 3279 O O . TYR B 1 181 ? 0.762 21.75 -2.754 1 89.88 181 TYR B O 1
ATOM 3287 N N . THR B 1 182 ? -0.914 22.438 -1.5 1 86.56 182 THR B N 1
ATOM 3288 C CA . THR B 1 182 ? -1.873 21.906 -2.461 1 86.56 182 THR B CA 1
ATOM 3289 C C . THR B 1 182 ? -2.885 22.984 -2.863 1 86.56 182 THR B C 1
ATOM 3291 O O . THR B 1 182 ? -3.461 23.656 -2.004 1 86.56 182 THR B O 1
ATOM 3294 N N . LEU B 1 183 ? -3.061 23.109 -4.086 1 81.94 183 LEU B N 1
ATOM 3295 C CA . LEU B 1 183 ? -4.051 24.047 -4.598 1 81.94 183 LEU B CA 1
ATOM 3296 C C . LEU B 1 183 ? -5.461 23.469 -4.465 1 81.94 183 LEU B C 1
ATOM 3298 O O . LEU B 1 183 ? -5.711 22.328 -4.848 1 81.94 183 LEU B O 1
ATOM 3302 N N . HIS B 1 184 ? -6.246 24.281 -3.826 1 74.94 184 HIS B N 1
ATOM 3303 C CA . HIS B 1 184 ? -7.648 23.922 -3.693 1 74.94 184 HIS B CA 1
ATOM 3304 C C . HIS B 1 184 ? -8.484 24.516 -4.82 1 74.94 184 HIS B C 1
ATOM 3306 O O . HIS B 1 184 ? -8.414 25.719 -5.082 1 74.94 184 HIS B O 1
ATOM 3312 N N . TYR B 1 185 ? -9.148 23.609 -5.523 1 63.09 185 TYR B N 1
ATOM 3313 C CA . TYR B 1 185 ? -10.039 24.078 -6.582 1 63.09 185 TYR B CA 1
ATOM 3314 C C . TYR B 1 185 ? -11.492 24.031 -6.133 1 63.09 185 TYR B C 1
ATOM 3316 O O . TYR B 1 185 ? -11.891 23.125 -5.383 1 63.09 185 TYR B O 1
ATOM 3324 N N . SER B 1 186 ? -12.031 25.297 -5.906 1 52 186 SER B N 1
ATOM 3325 C CA . SER B 1 186 ? -13.477 25.25 -5.695 1 52 186 SER B CA 1
ATOM 3326 C C . SER B 1 186 ? -14.203 24.75 -6.934 1 52 186 SER B C 1
ATOM 3328 O O . SER B 1 186 ? -13.805 25.047 -8.062 1 52 186 SER B O 1
ATOM 3330 N N . VAL B 1 187 ? -14.727 23.609 -6.836 1 47 187 VAL B N 1
ATOM 3331 C CA . VAL B 1 187 ? -15.609 23.156 -7.914 1 47 187 VAL B CA 1
ATOM 3332 C C . VAL B 1 187 ? -16.594 24.281 -8.266 1 47 187 VAL B C 1
ATOM 3334 O O . VAL B 1 187 ? -17.328 24.766 -7.395 1 47 187 VAL B O 1
ATOM 3337 N N . GLU B 1 188 ? -16.438 25.234 -8.984 1 44.47 188 GLU B N 1
ATOM 3338 C CA . GLU B 1 188 ? -17.719 25.812 -9.383 1 44.47 188 GLU B CA 1
ATOM 3339 C C . GLU B 1 188 ? -18.812 24.75 -9.445 1 44.47 188 GLU B C 1
ATOM 3341 O O . GLU B 1 188 ? -18.531 23.547 -9.383 1 44.47 188 GLU B O 1
ATOM 3346 N N . ASN B 1 189 ? -20.109 25.125 -10.258 1 38.28 189 ASN B N 1
ATOM 3347 C CA . ASN B 1 189 ? -21.391 24.453 -10.445 1 38.28 189 ASN B CA 1
ATOM 3348 C C . ASN B 1 189 ? -21.203 23 -10.883 1 38.28 189 ASN B C 1
ATOM 3350 O O . ASN B 1 189 ? -21.156 22.703 -12.078 1 38.28 189 ASN B O 1
ATOM 3354 N N . CYS B 1 190 ? -20.484 22.297 -10.484 1 39.41 190 CYS B N 1
ATOM 3355 C CA . CYS B 1 190 ? -20.828 20.938 -10.867 1 39.41 190 CYS B CA 1
ATOM 3356 C C . CYS B 1 190 ? -22.328 20.703 -10.75 1 39.41 190 CYS B C 1
ATOM 3358 O O . CYS B 1 190 ? -22.812 20.125 -9.766 1 39.41 190 CYS B O 1
ATOM 3360 N N . ALA B 1 191 ? -23.047 21.594 -10.75 1 39.34 191 ALA B N 1
ATOM 3361 C CA . ALA B 1 191 ? -24.5 21.562 -10.883 1 39.34 191 ALA B CA 1
ATOM 3362 C C . ALA B 1 191 ? -24.922 20.594 -11.984 1 39.34 191 ALA B C 1
ATOM 3364 O O . ALA B 1 191 ? -26.125 20.453 -12.266 1 39.34 191 ALA B O 1
ATOM 3365 N N . GLU B 1 192 ? -24.031 20.281 -12.898 1 38.53 192 GLU B N 1
ATOM 3366 C CA . GLU B 1 192 ? -24.609 19.484 -13.969 1 38.53 192 GLU B CA 1
ATOM 3367 C C . GLU B 1 192 ? -24.953 18.078 -13.484 1 38.53 192 GLU B C 1
ATOM 3369 O O . GLU B 1 192 ? -24.141 17.438 -12.812 1 38.53 192 GLU B O 1
ATOM 3374 N N . GLU B 1 193 ? -26.094 17.781 -13.359 1 42.38 193 GLU B N 1
ATOM 3375 C CA . GLU B 1 193 ? -26.703 16.469 -13.102 1 42.38 193 GLU B CA 1
ATOM 3376 C C . GLU B 1 193 ? -25.828 15.336 -13.594 1 42.38 193 GLU B C 1
ATOM 3378 O O . GLU B 1 193 ? -25.859 14.234 -13.047 1 42.38 193 GLU B O 1
ATOM 3383 N N . SER B 1 194 ? -25.062 15.648 -14.68 1 35.03 194 SER B N 1
ATOM 3384 C CA . SER B 1 194 ? -24.344 14.641 -15.438 1 35.03 194 SER B CA 1
ATOM 3385 C C . SER B 1 194 ? -22.953 14.398 -14.852 1 35.03 194 SER B C 1
ATOM 3387 O O . SER B 1 194 ? -22.188 13.586 -15.367 1 35.03 194 SER B O 1
ATOM 3389 N N . CYS B 1 195 ? -22.484 15.328 -14.07 1 39.09 195 CYS B N 1
ATOM 3390 C CA . CYS B 1 195 ? -21.109 15.047 -13.648 1 39.09 195 CYS B CA 1
ATOM 3391 C C . CYS B 1 195 ? -21.047 13.75 -12.844 1 39.09 195 CYS B C 1
ATOM 3393 O O . CYS B 1 195 ? -21.531 13.688 -11.719 1 39.09 195 CYS B O 1
ATOM 3395 N N . ARG B 1 196 ? -21.141 12.828 -13.367 1 40.59 196 ARG B N 1
ATOM 3396 C CA . ARG B 1 196 ? -21.016 11.484 -12.828 1 40.59 196 ARG B CA 1
ATOM 3397 C C . ARG B 1 196 ? -19.562 11.148 -12.523 1 40.59 196 ARG B C 1
ATOM 3399 O O . ARG B 1 196 ? -19.281 10.125 -11.898 1 40.59 196 ARG B O 1
ATOM 3406 N N . ASP B 1 197 ? -18.594 11.773 -13.297 1 41.69 197 ASP B N 1
ATOM 3407 C CA . ASP B 1 197 ? -17.172 11.477 -13.203 1 41.69 197 ASP B CA 1
ATOM 3408 C C . ASP B 1 197 ? -16.391 12.672 -12.672 1 41.69 197 ASP B C 1
ATOM 3410 O O . ASP B 1 197 ? -15.938 13.516 -13.445 1 41.69 197 ASP B O 1
ATOM 3414 N N . CYS B 1 198 ? -16.641 13.234 -11.648 1 42.69 198 CYS B N 1
ATOM 3415 C CA . CYS B 1 198 ? -15.914 14.312 -10.992 1 42.69 198 CYS B CA 1
ATOM 3416 C C . CYS B 1 198 ? -14.406 14.117 -11.117 1 42.69 198 CY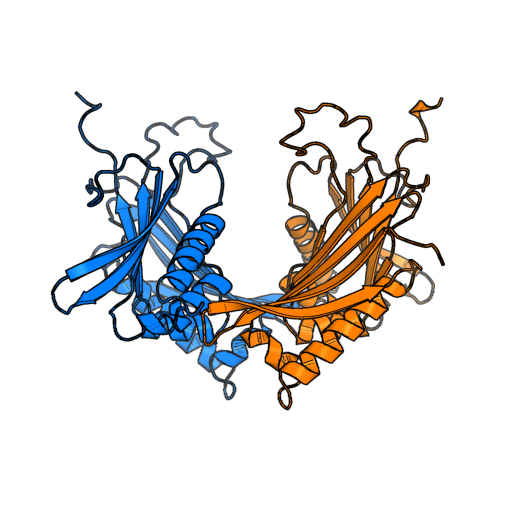S B C 1
ATOM 3418 O O . CYS B 1 198 ? -13.711 13.938 -10.117 1 42.69 198 CYS B O 1
ATOM 3420 N N . ASN B 1 199 ? -13.93 13.594 -12.023 1 45.03 199 ASN B N 1
ATOM 3421 C CA . ASN B 1 199 ? -12.484 13.594 -12.258 1 45.03 199 ASN B CA 1
ATOM 3422 C C . ASN B 1 199 ? -11.914 15.008 -12.227 1 45.03 199 ASN B C 1
ATOM 3424 O O . ASN B 1 199 ? -10.703 15.188 -12.078 1 45.03 199 ASN B O 1
ATOM 3428 N N . SER B 1 200 ? -12.68 16.047 -12.523 1 44.16 200 SER B N 1
ATOM 3429 C CA . SER B 1 200 ? -12.18 17.422 -12.602 1 44.16 200 SER B CA 1
ATOM 3430 C C . SER B 1 200 ? -12.227 18.109 -11.242 1 44.16 200 SER B C 1
ATOM 3432 O O . SER B 1 200 ? -11.719 19.219 -11.078 1 44.16 200 SER B O 1
ATOM 3434 N N . CYS B 1 201 ? -13.086 17.812 -10.453 1 47.72 201 CYS B N 1
ATOM 3435 C CA . CYS B 1 201 ? -13.102 18.516 -9.18 1 47.72 201 CYS B CA 1
ATOM 3436 C C . CYS B 1 201 ? -11.898 18.125 -8.328 1 47.72 201 CYS B C 1
ATOM 3438 O O . CYS B 1 201 ? -11.797 16.984 -7.875 1 47.72 201 CYS B O 1
ATOM 3440 N N . ILE B 1 202 ? -10.898 18.641 -8.688 1 51.28 202 ILE B N 1
ATOM 3441 C CA . ILE B 1 202 ? -9.633 18.297 -8.055 1 51.28 202 ILE B CA 1
ATOM 3442 C C . ILE B 1 202 ? -9.727 18.547 -6.547 1 51.28 202 ILE B C 1
ATOM 3444 O O . ILE B 1 202 ? -10 19.672 -6.113 1 51.28 202 ILE B O 1
ATOM 3448 N N . ARG B 1 203 ? -10.32 17.766 -5.684 1 57.72 203 ARG B N 1
ATOM 3449 C CA . ARG B 1 203 ? -10.242 17.781 -4.227 1 57.72 203 ARG B CA 1
ATOM 3450 C C . ARG B 1 203 ? -8.836 17.422 -3.754 1 57.72 203 ARG B C 1
ATOM 3452 O O . ARG B 1 203 ? -8.219 16.484 -4.27 1 57.72 203 ARG B O 1
ATOM 3459 N N . PRO B 1 204 ? -8.219 18.484 -3.109 1 69.75 204 PRO B N 1
ATOM 3460 C CA . PRO B 1 204 ? -6.844 18.25 -2.666 1 69.75 204 PRO B CA 1
ATOM 3461 C C . PRO B 1 204 ? -6.719 17.047 -1.729 1 69.75 204 PRO B C 1
ATOM 3463 O O . PRO B 1 204 ? -6.262 17.203 -0.593 1 69.75 204 PRO B O 1
ATOM 3466 N N . SER B 1 205 ? -7.246 15.969 -2.059 1 79.44 205 SER B N 1
ATOM 3467 C CA . SER B 1 205 ? -7 14.758 -1.283 1 79.44 205 SER B CA 1
ATOM 3468 C C . SER B 1 205 ? -5.566 14.273 -1.461 1 79.44 205 SER B C 1
ATOM 3470 O O . SER B 1 205 ? -4.898 14.625 -2.434 1 79.44 205 SER B O 1
ATOM 3472 N N . PHE B 1 206 ? -5.102 13.727 -0.375 1 86.5 206 PHE B N 1
ATOM 3473 C CA . PHE B 1 206 ? -3.779 13.117 -0.488 1 86.5 206 PHE B CA 1
ATOM 3474 C C . PHE B 1 206 ? -3.686 11.859 0.372 1 86.5 206 PHE B C 1
ATOM 3476 O O . PHE B 1 206 ? -4.57 11.594 1.187 1 86.5 206 PHE B O 1
ATOM 3483 N N . SER B 1 207 ? -2.645 11.102 0.098 1 91 207 SER B N 1
ATOM 3484 C CA . SER B 1 207 ? -2.303 9.938 0.909 1 91 207 SER B CA 1
ATOM 3485 C C . SER B 1 207 ? -0.808 9.891 1.204 1 91 207 SER B C 1
ATOM 3487 O O . SER B 1 207 ? 0.012 10.211 0.34 1 91 207 SER B O 1
ATOM 3489 N N . LEU B 1 208 ? -0.492 9.641 2.424 1 95.38 208 LEU B N 1
ATOM 3490 C CA . LEU B 1 208 ? 0.863 9.266 2.811 1 95.38 208 LEU B CA 1
ATOM 3491 C C . LEU B 1 208 ? 0.983 7.75 2.959 1 95.38 208 LEU B C 1
ATOM 3493 O O . LEU B 1 208 ? 0.312 7.152 3.803 1 95.38 208 LEU B O 1
ATOM 3497 N N . SER B 1 209 ? 1.845 7.25 2.152 1 96.38 209 SER B N 1
ATOM 3498 C CA . SER B 1 209 ? 2.047 5.805 2.211 1 96.38 209 SER B CA 1
ATOM 3499 C C . SER B 1 209 ? 2.777 5.402 3.488 1 96.38 209 SER B C 1
ATOM 3501 O O . SER B 1 209 ? 3.377 6.246 4.16 1 96.38 209 SER B O 1
ATOM 3503 N N . ARG B 1 210 ? 2.707 4.125 3.766 1 97.12 210 ARG B N 1
ATOM 3504 C CA . ARG B 1 210 ? 3.447 3.586 4.902 1 97.12 210 ARG B CA 1
ATOM 3505 C C . ARG B 1 210 ? 4.938 3.873 4.77 1 97.12 210 ARG B C 1
ATOM 3507 O O . ARG B 1 210 ? 5.598 4.23 5.746 1 97.12 210 ARG B O 1
ATOM 3514 N N . SER B 1 211 ? 5.453 3.709 3.588 1 97.06 211 SER B N 1
ATOM 3515 C CA . SER B 1 211 ? 6.871 3.979 3.377 1 97.06 211 SER B CA 1
ATOM 3516 C C . SER B 1 211 ? 7.207 5.438 3.672 1 97.06 211 SER B C 1
ATOM 3518 O O . SER B 1 211 ? 8.258 5.738 4.238 1 97.06 211 SER B O 1
ATOM 3520 N N . ALA B 1 212 ? 6.336 6.312 3.268 1 97.5 212 ALA B N 1
ATOM 3521 C CA . ALA B 1 212 ? 6.547 7.727 3.559 1 97.5 212 ALA B CA 1
ATOM 3522 C C . ALA B 1 212 ? 6.566 7.98 5.062 1 97.5 212 ALA B C 1
ATOM 3524 O O . ALA B 1 212 ? 7.398 8.742 5.559 1 97.5 212 ALA B O 1
ATOM 3525 N N . LEU B 1 213 ? 5.676 7.312 5.766 1 98.44 213 LEU B N 1
ATOM 3526 C CA . LEU B 1 213 ? 5.586 7.492 7.211 1 98.44 213 LEU B CA 1
ATOM 3527 C C . LEU B 1 213 ? 6.824 6.93 7.902 1 98.44 213 LEU B C 1
ATOM 3529 O O . LEU B 1 213 ? 7.305 7.504 8.883 1 98.44 213 LEU B O 1
ATOM 3533 N N . ILE B 1 214 ? 7.336 5.859 7.398 1 98.5 214 ILE B N 1
ATOM 3534 C CA . ILE B 1 214 ? 8.578 5.301 7.918 1 98.5 214 ILE B CA 1
ATOM 3535 C C . ILE B 1 214 ? 9.711 6.312 7.746 1 98.5 214 ILE B C 1
ATOM 3537 O O . ILE B 1 214 ? 10.492 6.539 8.672 1 98.5 214 ILE B O 1
ATOM 3541 N N . ARG B 1 215 ? 9.727 6.895 6.641 1 98.5 215 ARG B N 1
ATOM 3542 C CA . ARG B 1 215 ? 10.797 7.84 6.332 1 98.5 215 ARG B CA 1
ATOM 3543 C C . ARG B 1 215 ? 10.664 9.102 7.176 1 98.5 215 ARG B C 1
ATOM 3545 O O . ARG B 1 215 ? 11.664 9.625 7.676 1 98.5 215 ARG B O 1
ATOM 3552 N N . LEU B 1 216 ? 9.477 9.586 7.312 1 98.56 216 LEU B N 1
ATOM 3553 C CA . LEU B 1 216 ? 9.258 10.734 8.188 1 98.56 216 LEU B CA 1
ATOM 3554 C C . LEU B 1 216 ? 9.68 10.414 9.617 1 98.56 216 LEU B C 1
ATOM 3556 O O . LEU B 1 216 ? 10.297 11.242 10.297 1 98.56 216 LEU B O 1
ATOM 3560 N N . ASN B 1 217 ? 9.352 9.234 10.047 1 98.75 217 ASN B N 1
ATOM 3561 C CA . ASN B 1 217 ? 9.75 8.812 11.383 1 98.75 217 ASN B CA 1
ATOM 3562 C C . ASN B 1 217 ? 11.266 8.719 11.516 1 98.75 217 ASN B C 1
ATOM 3564 O O . ASN B 1 217 ? 11.828 9.125 12.531 1 98.75 217 ASN B O 1
ATOM 3568 N N . ALA B 1 218 ? 11.891 8.18 10.508 1 98.44 218 ALA B N 1
ATOM 3569 C CA . ALA B 1 218 ? 13.352 8.086 10.516 1 98.44 218 ALA B CA 1
ATOM 3570 C C . ALA B 1 218 ? 13.992 9.461 10.656 1 98.44 218 ALA B C 1
ATOM 3572 O O . ALA B 1 218 ? 15.016 9.609 11.32 1 98.44 218 ALA B O 1
ATOM 3573 N N . ALA B 1 219 ? 13.398 10.422 10.062 1 98.5 219 ALA B N 1
ATOM 3574 C CA . ALA B 1 219 ? 13.93 11.781 10.07 1 98.5 219 ALA B CA 1
ATOM 3575 C C . ALA B 1 219 ? 13.453 12.547 11.305 1 98.5 219 ALA B C 1
ATOM 3577 O O . ALA B 1 219 ? 13.891 13.672 11.555 1 98.5 219 ALA B O 1
ATOM 3578 N N . ASN B 1 220 ? 12.531 11.945 12.094 1 98.62 220 ASN B N 1
ATOM 3579 C CA . ASN B 1 220 ? 11.852 12.68 13.148 1 98.62 220 ASN B CA 1
ATOM 3580 C C . ASN B 1 220 ? 11.242 13.977 12.625 1 98.62 220 ASN B C 1
ATOM 3582 O O . ASN B 1 220 ? 11.461 15.047 13.195 1 98.62 220 ASN B O 1
ATOM 3586 N N . ALA B 1 221 ? 10.547 13.844 11.523 1 98.69 221 ALA B N 1
ATOM 3587 C CA . ALA B 1 221 ? 10.016 15.016 10.828 1 98.69 221 ALA B CA 1
ATOM 3588 C C . ALA B 1 221 ? 8.539 15.211 11.133 1 98.69 221 ALA B C 1
ATOM 3590 O O . ALA B 1 221 ? 7.805 14.234 11.328 1 98.69 221 ALA B O 1
ATOM 3591 N N . ARG B 1 222 ? 8.094 16.406 11.109 1 98.44 222 ARG B N 1
ATOM 3592 C CA . ARG B 1 222 ? 6.668 16.734 11.148 1 98.44 222 ARG B CA 1
ATOM 3593 C C . ARG B 1 222 ? 6.082 16.797 9.742 1 98.44 222 ARG B C 1
ATOM 3595 O O . ARG B 1 222 ? 6.824 16.844 8.758 1 98.44 222 ARG B O 1
ATOM 3602 N N . PHE B 1 223 ? 4.793 16.719 9.703 1 98.19 223 PHE B N 1
ATOM 3603 C CA . PHE B 1 223 ? 4.07 16.859 8.445 1 98.19 223 PHE B CA 1
ATOM 3604 C C . PHE B 1 223 ? 3.129 18.062 8.492 1 98.19 223 PHE B C 1
ATOM 3606 O O . PHE B 1 223 ? 2.447 18.281 9.5 1 98.19 223 PHE B O 1
ATOM 3613 N N . VAL B 1 224 ? 3.098 18.812 7.414 1 96.44 224 VAL B N 1
ATOM 3614 C CA . VAL B 1 224 ? 2.223 19.984 7.324 1 96.44 224 VAL B CA 1
ATOM 3615 C C . VAL B 1 224 ? 1.458 19.953 6.004 1 96.44 224 VAL B C 1
ATOM 3617 O O . VAL B 1 224 ? 2.057 19.812 4.938 1 96.44 224 VAL B O 1
ATOM 3620 N N . TYR B 1 225 ? 0.214 19.984 6.086 1 94.56 225 TYR B N 1
ATOM 3621 C CA . TYR B 1 225 ? -0.674 20.141 4.938 1 94.56 225 TYR B CA 1
ATOM 3622 C C . TYR B 1 225 ? -1.161 21.578 4.82 1 94.56 225 TYR B C 1
ATOM 3624 O O . TYR B 1 225 ? -1.839 22.094 5.719 1 94.56 225 TYR B O 1
ATOM 3632 N N . GLN B 1 226 ? -0.808 22.219 3.736 1 90.81 226 GLN B N 1
ATOM 3633 C CA . GLN B 1 226 ? -1.117 23.641 3.545 1 90.81 226 GLN B CA 1
ATOM 3634 C C . GLN B 1 226 ? -1.848 23.859 2.225 1 90.81 226 GLN B C 1
ATOM 3636 O O . GLN B 1 226 ? -1.232 24.25 1.229 1 90.81 226 GLN B O 1
ATOM 3641 N N . PRO B 1 227 ? -3.148 23.719 2.24 1 88.25 227 PRO B N 1
ATOM 3642 C CA . PRO B 1 227 ? -3.902 24.062 1.033 1 88.25 227 PRO B CA 1
ATOM 3643 C C . PRO B 1 227 ? -3.967 25.578 0.784 1 88.25 227 PRO B C 1
ATOM 3645 O O . PRO B 1 227 ? -3.891 26.359 1.729 1 88.25 227 PRO B O 1
ATOM 3648 N N . PHE B 1 228 ? -4.062 25.984 -0.475 1 83.75 228 PHE B N 1
ATOM 3649 C CA . PHE B 1 228 ? -4.176 27.391 -0.834 1 83.75 228 PHE B CA 1
ATOM 3650 C C . PHE B 1 228 ? -5.113 27.578 -2.021 1 83.75 228 PHE B C 1
ATOM 3652 O O . PHE B 1 228 ? -5.523 26.594 -2.652 1 83.75 228 PHE B O 1
ATOM 3659 N N . THR B 1 229 ? -5.578 28.891 -2.271 1 78.19 229 THR B N 1
ATOM 3660 C CA . THR B 1 229 ? -6.504 29.188 -3.359 1 78.19 229 THR B CA 1
ATOM 3661 C C . THR B 1 229 ? -5.871 30.156 -4.352 1 78.19 229 THR B C 1
ATOM 3663 O O . THR B 1 229 ? -5.012 30.969 -3.982 1 78.19 229 THR B O 1
ATOM 3666 N N . ARG B 1 230 ? -5.57 30.141 -5.684 1 64.81 230 ARG B N 1
ATOM 3667 C CA . ARG B 1 230 ? -4.988 31.062 -6.645 1 64.81 230 ARG B CA 1
ATOM 3668 C C . ARG B 1 230 ? -5.773 32.375 -6.691 1 64.81 230 ARG B C 1
ATOM 3670 O O . ARG B 1 230 ? -5.324 33.344 -7.289 1 64.81 230 ARG B O 1
ATOM 3677 N N . ASP B 1 231 ? -6.844 32.719 -6.312 1 48.53 231 ASP B N 1
ATOM 3678 C CA . ASP B 1 231 ? -7.562 33.812 -6.961 1 48.53 231 ASP B CA 1
ATOM 3679 C C . ASP B 1 231 ? -6.734 35.094 -6.957 1 48.53 231 ASP B C 1
ATOM 3681 O O . ASP B 1 231 ? -7.254 36.156 -6.66 1 48.53 231 ASP B O 1
ATOM 3685 N N . GLN B 1 232 ? -5.406 35.281 -6.734 1 40.84 232 GLN B N 1
ATOM 3686 C CA . GLN B 1 232 ? -5.332 36.75 -6.836 1 40.84 232 GLN B CA 1
ATOM 3687 C C . GLN B 1 232 ? -5.527 37.188 -8.281 1 40.84 232 GLN B C 1
ATOM 3689 O O . GLN B 1 232 ? -5.812 38.375 -8.531 1 40.84 232 GLN B O 1
ATOM 3694 N N . ARG B 1 233 ? -4.773 36.844 -9.312 1 40.38 233 ARG B N 1
ATOM 3695 C CA . ARG B 1 233 ? -4.75 37.625 -10.539 1 40.38 233 ARG B CA 1
ATOM 3696 C C . ARG B 1 233 ? -6.145 37.75 -11.148 1 40.38 233 ARG B C 1
ATOM 3698 O O . ARG B 1 233 ? -6.379 38.594 -12.023 1 40.38 233 ARG B O 1
ATOM 3705 N N . ALA B 1 234 ? -6.941 36.719 -11.328 1 35.88 234 ALA B N 1
ATOM 3706 C CA . ALA B 1 234 ? -8.016 37.031 -12.266 1 35.88 234 ALA B CA 1
ATOM 3707 C C . ALA B 1 234 ? -8.984 38.062 -11.688 1 35.88 234 ALA B C 1
ATOM 3709 O O . ALA B 1 234 ? -10.016 38.344 -12.281 1 35.88 234 ALA B O 1
ATOM 3710 N N . ARG B 1 235 ? -8.891 38.375 -10.43 1 30.19 235 ARG B N 1
ATOM 3711 C CA . ARG B 1 235 ? -9.812 39.469 -10.219 1 30.19 235 ARG B CA 1
ATOM 3712 C C . ARG B 1 235 ? -9.281 40.75 -10.844 1 30.19 235 ARG B C 1
ATOM 3714 O O . ARG B 1 235 ? -9.992 41.781 -10.898 1 30.19 235 ARG B O 1
ATOM 3721 N N . GLY B 1 236 ? -7.879 40.812 -11.031 1 27.3 236 GLY B N 1
ATOM 3722 C CA . GLY B 1 236 ? -7.574 42.031 -11.758 1 27.3 236 GLY B CA 1
ATOM 3723 C C . GLY B 1 236 ? -7.711 41.875 -13.258 1 27.3 236 GLY B C 1
ATOM 3724 O O . GLY B 1 236 ? -7.664 40.75 -13.781 1 27.3 236 GLY B O 1
#

Secondary structure (DSSP, 8-state):
-EE-SEEEEEEEEE-TTT--EEEEEEEE-SEE-TTHHHHHHHHHHHHHHHHHGGGGGGGGGGGT-EEEEEEEEES----EEE-HHHHHHHHHHT-EEEEEEEEES------TT----SEEEEEEEEEETTEEEEEEEEEES---SS-HHHHHHHHHHHHHTTTTSS-SGGGTTTT-EEEEEEEE---S-TT-TT---TTSS----EEE-HHHHHHHHHHT-EEEEEEEE--SGGG-/-EE-SEEEEEEEEE-TTT--EEEEEEEE-SEE-TTHHHHHHHHHHHHHHHHHGGGGGGGGGGGT-EEEEEEEEES----EEE-HHHHHHHHHHT-EEEEEEEEES------TT----SEEEEEEEEEETTEEEEEEEEEES---SS-HHHHHHHHHHHHHTTTTSS-SGGGTTTT-EEEEEEE------TT-TT---TTSS----EEE-HHHHHHHHHHT-EEEEEEE--TTGGG-

Foldseek 3Di:
DAFFPWKWKWKWFADLVPRDIDTQDIGTDRDDDQCVVLVRLVVSQVSCQVSQDPVGLLSLVSGAMAIEIEGEGEQDFRKYKFALVSLVSCLNNLYKYKYFYHYHHHDADDDPVNDQAQKKKWKWWAPDPVDIDTQFMDGHRDPLDQCVQVVLVVRLQSCLPSVPPSFLQVQQPTQMEIEMEGEQDDPDPPVPPPVPPVSPNPGPMHMDHSVSSVSCNRNSYMYIYGYHYPDDPVVD/DAFFDWKWKWKWFADPVPRDIDTQDIGTDRDDDQCVVLVRLVVSQVSCQVSQDPVGLLSLLSGAMAIEIEGEGEQDFRKYKFALVSLVSCLNNLYKYKYFYHYAHHDADDDPVNDQAQKKKWKWWAPDPVDIDTQFMDGHRDPLDQCVQVVLVVRLQSCLPSVPPSFLQVQQPTQMEIEMEGEQDRPPCPVPPPPPPVSPNPGVMHMDHSVSSVSCNRNSYMYIYGYHYPPPPVVD

pLDDT: mean 87.1, std 17.58, range [26.39, 98.88]

Sequence (472 aa):
MELVNTLFASLAGTDPFTGVDITIANCKSAYWDEGIVQQLINQALDEGEKFVGADGLEGLLRYNVTLNIGLTSSKVWPGFSLDTATISRLCACGADFGFDPYISDVPDVQCDLNTTNDVTVQFTAMLNPDERVIIAKRPLKKCDSWIEDVYIFQVLKDAWKFHNNNSLRGFRDKQAELKFYTLHYSVENCAEESCRDCNSCIRPSFSLSRSALIRLNAANARFVYQPFTRDQRARGMELVNTLFASLAGTDPFTGVDITIANCKSAYWDEGIVQQLINQALDEGEKFVGADGLEGLLRYNVTLNIGLTSSKVWPGFSLDTATISRLCACGADFGFDPYISDVPDVQCDLNTTNDVTVQFTAMLNPDERVIIAKRPLKKCDSWIEDVYIFQVLKDAWKFHNNNSLRGFRDKQAELKFYTLHYSVENCAEESCRDCNSCIRPSFSLSRSALIRLNAANARFVYQPFTRDQRARG